Protein AF-A0A8H5LWS1-F1 (afdb_monomer_lite)

Organism: NCBI:txid182062

Radius of gyration: 38.91 Å; chains: 1; bounding box: 99×93×108 Å

Secondary structure (DSSP, 8-state):
---PPPPPB-S-S-HHHHHHHHHHHHTTS-HHHHHHHHHTTB-HHHHHHHHH---S-HHHHHHHHIIIIIS---HHHHHHHHHHHHHHHHHS-------S----PPPPPPPGGGSHHHHHHHHHTTT-HHHHHHHHHHHHHTS-HHHHHHHHHHHHHHHHHHHHHHHHHTT-HHHHHHHHHHHHHHHHHHHHHHHHHHHHHHHHHHHTT----TTS-----------------------------------TTSTTS-------PPP-PPPP--GGG--------TTHHHHHHHHHTT-------PPPPP-------------------SS---TT--------------PPPP----TTT-HHHHHHHHHHHHTTSS--

pLDDT: mean 70.83, std 19.52, range [34.56, 98.31]

Sequence (380 aa):
MEITDPQPFDGSGDASAWLRNFDGRSKKKSPSWKTKRIEKLLVGDAEKWWYGVTSDHWDVLHQKFVVYWIDGLRGEAYKAKCKEIDSAASKAPVAVNWVTADPPPPPKPEPSSSHPIFSVLVNSAILDHHGIYDKAYAQLLGADSANKEKIFRVIWDAAFESGKKCGLLTGRGEVFMENVERGKQLGLEMGRVEFEREQKLKEMNRRSISVDTLDLDSNPATPAYVSTSSQTDPEVSSPPVATSVPVSKLNWADDSDTIPPTVLIPPTSSPRDISALRSNNLAIHPFNSLQRRARRSRFTPRSRQFIPTPIHLHPITTSQSHSVITRRHPHGLGAHRPVQTFTPSSSPFPHPKPVSLDWVGDPRLVELGRILRDLGWVHP

Foldseek 3Di:
DDPDDQAADQLDDDLPVSVVVLCVVCVVPDQQVSLVSNCVRYDHVRNVVNVVDDDNGNVLVSVLSCVCRVVVDDDPRSVVVSVVSVVVVVVPPPPPPPPPPDPPPDPDPDPLVVPPLLCVLQVCCVPDVPVNVVVLVVVLVPDDPVCNVSSVVSSVVSVLNNVQVVCVVVVNNPVVVVVVVVVVVVVVVVVVVVVVVVVVVVVVVVVVPPDPPPPPDDDDDDDDDDDDDDDDDDDDDDDDDDDDDDPPPPDPPPPPPDDPDDDDDDDPDDDDDPVVVPPPDPDDDPCVVVVVVVVVVPDDPPPPDDDDDDDDDDDDDDDDDDDDDPDDDPDDDDPDDPPPDDDPDDDPDPDDDPDPDPCPPDVVSVVVVVVCVVVVNDDD

Structure (mmCIF, N/CA/C/O backbone):
data_AF-A0A8H5LWS1-F1
#
_entry.id   AF-A0A8H5LWS1-F1
#
loop_
_atom_site.group_PDB
_atom_site.id
_atom_site.type_symbol
_atom_site.label_atom_id
_atom_site.label_alt_id
_atom_site.label_comp_id
_atom_site.label_asym_id
_atom_site.label_entity_id
_atom_site.label_seq_id
_atom_site.pdbx_PDB_ins_code
_atom_site.Cartn_x
_atom_site.Cartn_y
_atom_site.Cartn_z
_atom_site.occupancy
_atom_site.B_iso_or_equiv
_atom_site.auth_seq_id
_atom_site.auth_comp_id
_atom_site.auth_asym_id
_atom_site.auth_atom_id
_atom_site.pdbx_PDB_model_num
ATOM 1 N N . MET A 1 1 ? 15.898 -12.223 16.940 1.00 59.56 1 MET A N 1
ATOM 2 C CA . MET A 1 1 ? 15.889 -12.346 15.471 1.00 59.56 1 MET A CA 1
ATOM 3 C C . MET A 1 1 ? 16.744 -11.220 14.940 1.00 59.56 1 MET A C 1
ATOM 5 O O . MET A 1 1 ? 16.384 -10.067 15.147 1.00 59.56 1 MET A O 1
ATOM 9 N N . GLU A 1 2 ? 17.907 -11.538 14.380 1.00 64.75 2 GLU A N 1
ATOM 10 C CA . GLU A 1 2 ? 18.704 -10.543 13.665 1.00 64.75 2 GLU A CA 1
ATOM 11 C C . GLU A 1 2 ? 17.940 -10.137 12.409 1.00 64.75 2 GLU A C 1
ATOM 13 O O . GLU A 1 2 ? 17.474 -10.983 11.647 1.00 64.75 2 GLU A O 1
ATOM 18 N N . ILE A 1 3 ? 17.747 -8.835 12.231 1.00 77.56 3 ILE A N 1
ATOM 19 C CA . ILE A 1 3 ? 17.157 -8.293 11.013 1.00 77.56 3 ILE A CA 1
ATOM 20 C C . ILE A 1 3 ? 18.304 -8.233 10.010 1.00 77.56 3 ILE A C 1
ATOM 22 O O . ILE A 1 3 ? 19.011 -7.233 9.936 1.00 77.56 3 ILE A O 1
ATOM 26 N N . THR A 1 4 ? 18.540 -9.335 9.299 1.00 85.94 4 THR A N 1
ATOM 27 C CA . THR A 1 4 ? 19.478 -9.357 8.171 1.00 85.94 4 THR A CA 1
ATOM 28 C C . THR A 1 4 ? 19.005 -8.331 7.159 1.00 85.94 4 THR A C 1
ATOM 30 O O . THR A 1 4 ? 17.809 -8.282 6.897 1.00 85.94 4 THR A O 1
ATOM 33 N N . ASP A 1 5 ? 19.883 -7.515 6.590 1.00 88.62 5 ASP A N 1
ATOM 34 C CA . ASP A 1 5 ? 19.497 -6.554 5.557 1.00 88.62 5 ASP A CA 1
ATOM 35 C C . ASP A 1 5 ? 18.979 -7.250 4.283 1.00 88.62 5 ASP A C 1
ATOM 37 O O . ASP A 1 5 ? 19.295 -8.421 4.056 1.00 88.62 5 ASP A O 1
ATOM 41 N N . PRO A 1 6 ? 18.102 -6.604 3.484 1.00 91.25 6 PRO A N 1
ATOM 42 C CA . PRO A 1 6 ? 17.687 -7.182 2.212 1.00 91.25 6 PRO A CA 1
ATOM 43 C C . PRO A 1 6 ? 18.910 -7.325 1.303 1.00 91.25 6 PRO A C 1
ATOM 45 O O . PRO A 1 6 ? 19.783 -6.458 1.302 1.00 91.25 6 PRO A O 1
ATOM 48 N N . GLN A 1 7 ? 18.968 -8.418 0.545 1.00 95.75 7 GLN A N 1
ATOM 49 C CA . GLN A 1 7 ? 20.033 -8.637 -0.430 1.00 95.75 7 GLN A CA 1
ATOM 50 C C . GLN A 1 7 ? 20.018 -7.511 -1.483 1.00 95.75 7 GLN A C 1
ATOM 52 O O . GLN A 1 7 ? 18.924 -7.071 -1.851 1.00 95.75 7 GLN A O 1
ATOM 57 N N . PRO A 1 8 ? 21.182 -7.038 -1.969 1.00 97.94 8 PRO A N 1
ATOM 58 C CA . PRO A 1 8 ? 21.232 -6.102 -3.087 1.00 97.94 8 PRO A CA 1
ATOM 59 C C . PRO A 1 8 ? 20.505 -6.644 -4.327 1.00 97.94 8 PRO A C 1
ATOM 61 O O . PRO A 1 8 ? 20.504 -7.853 -4.559 1.00 97.94 8 PRO A O 1
ATOM 64 N N . PHE A 1 9 ? 19.891 -5.757 -5.107 1.00 98.19 9 PHE A N 1
ATOM 65 C CA . PHE A 1 9 ? 19.195 -6.074 -6.352 1.00 98.19 9 PHE A CA 1
ATOM 66 C C . PHE A 1 9 ? 19.977 -5.514 -7.533 1.00 98.19 9 PHE A C 1
ATOM 68 O O . PHE A 1 9 ? 20.146 -4.302 -7.654 1.00 98.19 9 PHE A O 1
ATOM 75 N N . ASP A 1 10 ? 20.455 -6.404 -8.394 1.00 97.62 10 ASP A N 1
ATOM 76 C CA . ASP A 1 10 ? 21.257 -6.075 -9.574 1.00 97.62 10 ASP A CA 1
ATOM 77 C C . ASP A 1 10 ? 20.426 -5.915 -10.859 1.00 97.62 10 ASP A C 1
ATOM 79 O O . ASP A 1 10 ? 20.961 -5.562 -11.910 1.00 97.62 10 ASP A O 1
ATOM 83 N N . GLY A 1 11 ? 19.113 -6.147 -10.766 1.00 97.00 11 GLY A N 1
ATOM 84 C CA . GLY A 1 11 ? 18.199 -6.215 -11.905 1.00 97.00 11 GLY A CA 1
ATOM 85 C C . GLY A 1 11 ? 17.876 -7.643 -12.354 1.00 97.00 11 GLY A C 1
ATOM 86 O O . GLY A 1 11 ? 17.055 -7.822 -13.253 1.00 97.00 11 GLY A O 1
ATOM 87 N N . SER A 1 12 ? 18.487 -8.659 -11.740 1.00 96.25 12 SER A N 1
ATOM 88 C CA . SER A 1 12 ? 18.214 -10.072 -12.002 1.00 96.25 12 SER A CA 1
ATOM 89 C C . SER A 1 12 ? 17.336 -10.707 -10.913 1.00 96.25 12 SER A C 1
ATOM 91 O O . SER A 1 12 ? 17.243 -10.227 -9.781 1.00 96.25 12 SER A O 1
ATOM 93 N N . GLY A 1 13 ? 16.661 -11.804 -11.263 1.00 95.69 13 GLY A N 1
ATOM 94 C CA . GLY A 1 13 ? 15.790 -12.546 -10.348 1.00 95.69 13 GLY A CA 1
ATOM 95 C C . GLY A 1 13 ? 14.361 -12.002 -10.248 1.00 95.69 13 GLY A C 1
ATOM 96 O O . GLY A 1 13 ? 13.872 -11.293 -11.124 1.00 95.69 13 GLY A O 1
ATOM 97 N N . ASP A 1 14 ? 13.658 -12.388 -9.180 1.00 97.31 14 ASP A N 1
ATOM 98 C CA . ASP A 1 14 ? 12.256 -12.017 -8.959 1.00 97.31 14 ASP A CA 1
ATOM 99 C C . ASP A 1 14 ? 12.149 -10.632 -8.295 1.00 97.31 14 ASP A C 1
ATOM 101 O O . ASP A 1 14 ? 12.163 -10.490 -7.065 1.00 97.31 14 ASP A O 1
ATOM 105 N N . ALA A 1 15 ? 12.014 -9.598 -9.130 1.00 97.81 15 ALA A N 1
ATOM 106 C CA . ALA A 1 15 ? 11.838 -8.214 -8.695 1.00 97.81 15 ALA A CA 1
ATOM 107 C C . ALA A 1 15 ? 10.606 -8.019 -7.788 1.00 97.81 15 ALA A C 1
ATOM 109 O O . ALA A 1 15 ? 10.633 -7.188 -6.877 1.00 97.81 15 ALA A O 1
ATOM 110 N N . SER A 1 16 ? 9.537 -8.801 -7.985 1.00 97.94 16 SER A N 1
ATOM 111 C CA . SER A 1 16 ? 8.316 -8.720 -7.174 1.00 97.94 16 SER A CA 1
ATOM 112 C C . SER A 1 16 ? 8.540 -9.274 -5.768 1.00 97.94 16 SER A C 1
ATOM 114 O O . SER A 1 16 ? 8.147 -8.659 -4.772 1.00 97.94 16 SER A O 1
ATOM 116 N N . ALA A 1 17 ? 9.202 -10.427 -5.648 1.00 97.25 17 ALA A N 1
ATOM 117 C CA . ALA A 1 17 ? 9.602 -10.971 -4.350 1.00 97.25 17 ALA A CA 1
ATOM 118 C C . ALA A 1 17 ? 10.552 -10.023 -3.607 1.00 97.25 17 ALA A C 1
ATOM 120 O O . ALA A 1 17 ? 10.368 -9.786 -2.408 1.00 97.25 17 ALA A O 1
ATOM 121 N N . TRP A 1 18 ? 11.519 -9.438 -4.316 1.00 97.88 18 TRP A N 1
ATOM 122 C CA . TRP A 1 18 ? 12.461 -8.491 -3.731 1.00 97.88 18 TRP A CA 1
ATOM 123 C C . TRP A 1 18 ? 11.763 -7.233 -3.194 1.00 97.88 18 TRP A C 1
ATOM 125 O O . TRP A 1 18 ? 11.937 -6.887 -2.019 1.00 97.88 18 TRP A O 1
ATOM 135 N N . LEU A 1 19 ? 10.903 -6.602 -4.002 1.00 97.50 19 LEU A N 1
ATOM 136 C CA . LEU A 1 19 ? 10.173 -5.392 -3.613 1.00 97.50 19 LEU A CA 1
ATOM 137 C C . LEU A 1 19 ? 9.239 -5.647 -2.422 1.00 97.50 19 LEU A C 1
ATOM 139 O O . LEU A 1 19 ? 9.234 -4.873 -1.466 1.00 97.50 19 LEU A O 1
ATOM 143 N N . ARG A 1 20 ? 8.521 -6.781 -2.405 1.00 96.62 20 ARG A N 1
ATOM 144 C CA . ARG A 1 20 ? 7.670 -7.175 -1.265 1.00 96.62 20 ARG A CA 1
ATOM 145 C C . ARG A 1 20 ? 8.464 -7.341 0.029 1.00 96.62 20 ARG A C 1
ATOM 147 O O . ARG A 1 20 ? 8.002 -6.921 1.091 1.00 96.62 20 ARG A O 1
ATOM 154 N N . ASN A 1 21 ? 9.659 -7.930 -0.038 1.00 96.38 21 ASN A N 1
ATOM 155 C CA . ASN A 1 21 ? 10.535 -8.069 1.126 1.00 96.38 21 ASN A CA 1
ATOM 156 C C . ASN A 1 21 ? 11.022 -6.695 1.626 1.00 96.38 21 ASN A C 1
ATOM 158 O O . ASN A 1 21 ? 11.006 -6.425 2.832 1.00 96.38 21 ASN A O 1
ATOM 162 N N . PHE A 1 22 ? 11.395 -5.797 0.709 1.00 96.62 22 PHE A N 1
ATOM 163 C CA . PHE A 1 22 ? 11.764 -4.422 1.042 1.00 96.62 22 PHE A CA 1
ATOM 164 C C . PHE A 1 22 ? 10.607 -3.656 1.710 1.00 96.62 22 PHE A C 1
ATOM 166 O O . PHE A 1 22 ? 10.793 -3.048 2.772 1.00 96.62 22 PHE A O 1
ATOM 173 N N . ASP A 1 23 ? 9.400 -3.721 1.148 1.00 96.44 23 ASP A N 1
ATOM 174 C CA . ASP A 1 23 ? 8.209 -3.043 1.673 1.00 96.44 23 ASP A CA 1
ATOM 175 C C . ASP A 1 23 ? 7.787 -3.588 3.040 1.00 96.44 23 ASP A C 1
ATOM 177 O O . ASP A 1 23 ? 7.506 -2.816 3.964 1.00 96.44 23 ASP A O 1
ATOM 181 N N . GLY A 1 24 ? 7.824 -4.911 3.218 1.00 95.56 24 GLY A N 1
ATOM 182 C CA . GLY A 1 24 ? 7.527 -5.550 4.499 1.00 95.56 24 GLY A CA 1
ATOM 183 C C . GLY A 1 24 ? 8.433 -5.047 5.626 1.00 95.56 24 GLY A C 1
ATOM 184 O O . GLY A 1 24 ? 7.967 -4.763 6.732 1.00 95.56 24 GLY A O 1
ATOM 185 N N . ARG A 1 25 ? 9.724 -4.852 5.336 1.00 93.62 25 ARG A N 1
ATOM 186 C CA . ARG A 1 25 ? 10.721 -4.366 6.307 1.00 93.62 25 ARG A CA 1
ATOM 187 C C . ARG A 1 25 ? 10.660 -2.860 6.527 1.00 93.62 25 ARG A C 1
ATOM 189 O O . ARG A 1 25 ? 10.969 -2.376 7.617 1.00 93.62 25 ARG A O 1
ATOM 196 N N . SER A 1 26 ? 10.254 -2.109 5.509 1.00 94.69 26 SER A N 1
ATOM 197 C CA . SER A 1 26 ? 10.217 -0.649 5.540 1.00 94.69 26 SER A CA 1
ATOM 198 C C . SER A 1 26 ? 8.841 -0.067 5.878 1.00 94.69 26 SER A C 1
ATOM 200 O O . SER A 1 26 ? 8.699 1.153 5.924 1.00 94.69 26 SER A O 1
ATOM 202 N N . LYS A 1 27 ? 7.835 -0.897 6.197 1.00 93.94 27 LYS A N 1
ATOM 203 C CA . LYS A 1 27 ? 6.446 -0.472 6.472 1.00 93.94 27 LYS A CA 1
ATOM 204 C C . LYS A 1 27 ? 6.318 0.684 7.475 1.00 93.94 27 LYS A C 1
ATOM 206 O O . LYS A 1 27 ? 5.439 1.522 7.329 1.00 93.94 27 LYS A O 1
ATOM 211 N N . LYS A 1 28 ? 7.198 0.747 8.484 1.00 94.12 28 LYS A N 1
ATOM 212 C CA . LYS A 1 28 ? 7.209 1.791 9.534 1.00 94.12 28 LYS A CA 1
ATOM 213 C C . LYS A 1 28 ? 8.229 2.914 9.293 1.00 94.12 28 LYS A C 1
ATOM 215 O O . LYS A 1 28 ? 8.524 3.678 10.208 1.00 94.12 28 LYS A O 1
ATOM 220 N N . LYS A 1 29 ? 8.855 2.963 8.118 1.00 95.56 29 LYS A N 1
ATOM 221 C CA . LYS A 1 29 ? 9.919 3.918 7.788 1.00 95.56 29 LYS A CA 1
ATOM 222 C C . LYS A 1 29 ? 9.368 5.054 6.935 1.00 95.56 29 LYS A C 1
ATOM 224 O O . LYS A 1 29 ? 8.419 4.860 6.178 1.00 95.56 29 LYS A O 1
ATOM 229 N N . SER A 1 30 ? 9.969 6.234 7.069 1.00 96.31 30 SER A N 1
ATOM 230 C CA . SER A 1 30 ? 9.563 7.410 6.301 1.00 96.31 30 SER A CA 1
ATOM 231 C C . SER A 1 30 ? 9.872 7.235 4.805 1.00 96.31 30 SER A C 1
ATOM 233 O O . SER A 1 30 ? 10.841 6.549 4.467 1.00 96.31 30 SER A O 1
ATOM 235 N N . PRO A 1 31 ? 9.112 7.886 3.906 1.00 95.25 31 PRO A N 1
ATOM 236 C CA . PRO A 1 31 ? 9.380 7.874 2.465 1.00 95.25 31 PRO A CA 1
ATOM 237 C C . PRO A 1 31 ? 10.829 8.237 2.111 1.00 95.25 31 PRO A C 1
ATOM 239 O O . PRO A 1 31 ? 11.491 7.495 1.397 1.00 95.25 31 PRO A O 1
ATOM 242 N N . SER A 1 32 ? 11.374 9.303 2.710 1.00 95.00 32 SER A N 1
ATOM 243 C CA . SER A 1 32 ? 12.770 9.718 2.492 1.00 95.00 32 SER A CA 1
ATOM 244 C C . SER A 1 32 ? 13.787 8.643 2.900 1.00 95.00 32 SER A C 1
ATOM 246 O O . SER A 1 32 ? 14.784 8.431 2.207 1.00 95.00 32 SER A O 1
ATOM 248 N N . TRP A 1 33 ? 13.533 7.918 3.999 1.00 96.12 33 TRP A N 1
ATOM 249 C CA . TRP A 1 33 ? 14.380 6.790 4.386 1.00 96.12 33 TRP A CA 1
ATOM 250 C C . TRP A 1 33 ? 14.315 5.671 3.346 1.00 96.12 33 TRP A C 1
ATOM 252 O O . TRP A 1 33 ? 15.354 5.105 3.014 1.00 96.12 33 TRP A O 1
ATOM 262 N N . LYS A 1 34 ? 13.123 5.369 2.812 1.00 96.44 34 LYS A N 1
ATOM 263 C CA . LYS A 1 34 ? 12.942 4.328 1.791 1.00 96.44 34 LYS A CA 1
ATOM 264 C C . LYS A 1 34 ? 13.704 4.665 0.512 1.00 96.44 34 LYS A C 1
ATOM 266 O O . LYS A 1 34 ? 14.476 3.827 0.062 1.00 96.44 34 LYS A O 1
ATOM 271 N N . THR A 1 35 ? 13.586 5.896 0.013 1.00 95.81 35 THR A N 1
ATOM 272 C CA . THR A 1 35 ? 14.316 6.380 -1.173 1.00 95.81 35 THR A CA 1
ATOM 273 C C . THR A 1 35 ? 15.834 6.264 -0.999 1.00 95.81 35 THR A C 1
ATOM 275 O O . THR A 1 35 ? 16.514 5.684 -1.835 1.00 95.81 35 THR A O 1
ATOM 278 N N . LYS A 1 36 ? 16.384 6.715 0.136 1.00 95.94 36 LYS A N 1
ATOM 279 C CA . LYS A 1 36 ? 17.831 6.585 0.403 1.00 95.94 36 LYS A CA 1
ATOM 280 C C . LYS A 1 36 ? 18.276 5.140 0.600 1.00 95.94 36 LYS A C 1
ATOM 282 O O . LYS A 1 36 ? 19.433 4.799 0.367 1.00 95.94 36 LYS A O 1
ATOM 287 N N . ARG A 1 37 ? 17.398 4.292 1.142 1.00 96.44 37 ARG A N 1
ATOM 288 C CA . ARG A 1 37 ? 17.737 2.897 1.414 1.00 96.44 37 ARG A CA 1
ATOM 289 C C . ARG A 1 37 ? 17.712 2.063 0.145 1.00 96.44 37 ARG A C 1
ATOM 291 O O . ARG A 1 37 ? 18.606 1.238 0.001 1.00 96.44 37 ARG A O 1
ATOM 298 N N . ILE A 1 38 ? 16.728 2.265 -0.729 1.00 96.50 38 ILE A N 1
ATOM 299 C CA . ILE A 1 38 ? 16.650 1.537 -1.994 1.00 96.50 38 ILE A CA 1
ATOM 300 C C . ILE A 1 38 ? 17.862 1.881 -2.869 1.00 96.50 38 ILE A C 1
ATOM 302 O O . ILE A 1 38 ? 18.505 0.955 -3.333 1.00 96.50 38 ILE A O 1
ATOM 306 N N . GLU A 1 39 ? 18.275 3.153 -2.955 1.00 96.75 39 GLU A N 1
ATOM 307 C CA . GLU A 1 39 ? 19.471 3.592 -3.699 1.00 96.75 39 GLU A CA 1
ATOM 308 C C . GLU A 1 39 ? 20.715 2.767 -3.343 1.00 96.75 39 GLU A C 1
ATOM 310 O O . GLU A 1 39 ? 21.418 2.286 -4.218 1.00 96.75 39 GLU A O 1
ATOM 315 N N . LYS A 1 40 ? 20.941 2.518 -2.046 1.00 97.19 40 LYS A N 1
ATOM 316 C CA . LYS A 1 40 ? 22.085 1.726 -1.560 1.00 97.19 40 LYS A CA 1
ATOM 317 C C . LYS A 1 40 ? 21.980 0.224 -1.817 1.00 97.19 40 LYS A C 1
ATOM 319 O O . LYS A 1 40 ? 22.958 -0.489 -1.614 1.00 97.19 40 LYS A O 1
ATOM 324 N N . LEU A 1 41 ? 20.779 -0.270 -2.098 1.00 97.50 41 LEU A N 1
ATOM 325 C CA . LEU A 1 41 ? 20.516 -1.689 -2.323 1.00 97.50 41 LEU A CA 1
ATOM 326 C C . LEU A 1 41 ? 20.431 -2.027 -3.809 1.00 97.50 41 LEU A C 1
ATOM 328 O O . LEU A 1 41 ? 20.488 -3.205 -4.141 1.00 97.50 41 LEU A O 1
ATOM 332 N N . LEU A 1 42 ? 20.285 -1.036 -4.685 1.00 97.75 42 LEU A N 1
ATOM 333 C CA . LEU A 1 42 ? 20.377 -1.239 -6.122 1.00 97.75 42 LEU A CA 1
ATOM 334 C C . LEU A 1 42 ? 21.854 -1.280 -6.514 1.00 97.75 42 LEU A C 1
ATOM 336 O O . LEU A 1 42 ? 22.648 -0.463 -6.060 1.00 97.75 42 LEU A O 1
ATOM 340 N N . VAL A 1 43 ? 22.217 -2.247 -7.345 1.00 98.25 43 VAL A N 1
ATOM 341 C CA . VAL A 1 43 ? 23.562 -2.391 -7.912 1.00 98.25 43 VAL A CA 1
ATOM 342 C C . VAL A 1 43 ? 23.439 -2.682 -9.410 1.00 98.25 43 VAL A C 1
ATOM 344 O O . VAL A 1 43 ? 22.349 -2.972 -9.906 1.00 98.25 43 VAL A O 1
ATOM 347 N N . GLY A 1 44 ? 24.530 -2.585 -10.168 1.00 97.69 44 GLY A N 1
ATOM 348 C CA . GLY A 1 44 ? 24.555 -3.029 -11.567 1.00 97.69 44 GLY A CA 1
ATOM 349 C C . GLY A 1 44 ? 23.573 -2.274 -12.473 1.00 97.69 44 GLY A C 1
ATOM 350 O O . GLY A 1 44 ? 23.583 -1.044 -12.532 1.00 97.69 44 GLY A O 1
ATOM 351 N N . ASP A 1 45 ? 22.731 -2.994 -13.217 1.00 97.56 45 ASP A N 1
ATOM 352 C CA . ASP A 1 45 ? 21.785 -2.365 -14.150 1.00 97.56 45 ASP A CA 1
ATOM 353 C C . ASP A 1 45 ? 20.603 -1.699 -13.432 1.00 97.56 45 ASP A C 1
ATOM 355 O O . ASP A 1 45 ? 20.059 -0.708 -13.929 1.00 97.56 45 ASP A O 1
ATOM 359 N N . ALA A 1 46 ? 20.246 -2.176 -12.236 1.00 97.81 46 ALA A N 1
ATOM 360 C CA . ALA A 1 46 ? 19.246 -1.529 -11.391 1.00 97.81 46 ALA A CA 1
ATOM 361 C C . ALA A 1 46 ? 19.714 -0.168 -10.862 1.00 97.81 46 ALA A C 1
ATOM 363 O O . ALA A 1 46 ? 18.930 0.780 -10.811 1.00 97.81 46 ALA A O 1
ATOM 364 N N . GLU A 1 47 ? 20.999 -0.042 -10.544 1.00 97.81 47 GLU A N 1
ATOM 365 C CA . GLU A 1 47 ? 21.619 1.228 -10.160 1.00 97.81 47 GLU A CA 1
ATOM 366 C C . GLU A 1 47 ? 21.675 2.213 -11.339 1.00 97.81 47 GLU A C 1
ATOM 368 O O . GLU A 1 47 ? 21.316 3.382 -11.200 1.00 97.81 47 GLU A O 1
ATOM 373 N N . LYS A 1 48 ? 22.026 1.751 -12.546 1.00 97.56 48 LYS A N 1
ATOM 374 C CA . LYS A 1 48 ? 21.968 2.604 -13.749 1.00 97.56 48 LYS A CA 1
ATOM 375 C C . LYS A 1 48 ? 20.549 3.102 -14.026 1.00 97.56 48 LYS A C 1
ATOM 377 O O . LYS A 1 48 ? 20.363 4.269 -14.367 1.00 97.56 48 LYS A O 1
ATOM 382 N N . TRP A 1 49 ? 19.551 2.227 -13.878 1.00 97.31 49 TRP A N 1
ATOM 383 C CA . TRP A 1 49 ? 18.142 2.601 -14.003 1.00 97.31 49 TRP A CA 1
ATOM 384 C C . TRP A 1 49 ? 17.753 3.667 -12.975 1.00 97.31 49 TRP A C 1
ATOM 386 O O . TRP A 1 49 ? 17.106 4.645 -13.344 1.00 97.31 49 TRP A O 1
ATOM 396 N N . TRP A 1 50 ? 18.194 3.518 -11.722 1.00 96.88 50 TRP A N 1
ATOM 397 C CA . TRP A 1 50 ? 17.934 4.477 -10.650 1.00 96.88 50 TRP A CA 1
ATOM 398 C C . TRP A 1 50 ? 18.386 5.891 -11.015 1.00 96.88 50 TRP A C 1
ATOM 400 O O . TRP A 1 50 ? 17.591 6.824 -10.943 1.00 96.88 50 TRP A O 1
ATOM 410 N N . TYR A 1 51 ? 19.622 6.045 -11.499 1.00 96.19 51 TYR A N 1
ATOM 411 C CA . TYR A 1 51 ? 20.151 7.349 -11.915 1.00 96.19 51 TYR A CA 1
ATOM 412 C C . TYR A 1 51 ? 19.454 7.938 -13.150 1.00 96.19 51 TYR A C 1
ATOM 414 O O . TYR A 1 51 ? 19.499 9.148 -13.365 1.00 96.19 51 TYR A O 1
ATOM 422 N N . GLY A 1 52 ? 18.791 7.105 -13.957 1.00 95.62 52 GLY A N 1
ATOM 423 C CA . GLY A 1 52 ? 17.976 7.551 -15.086 1.00 95.62 52 GLY A CA 1
ATOM 424 C C . GLY A 1 52 ? 16.571 8.024 -14.700 1.00 95.62 52 GLY A C 1
ATOM 425 O O . GLY A 1 52 ? 15.895 8.644 -15.522 1.00 95.62 52 GLY A O 1
ATOM 426 N N . VAL A 1 53 ? 16.106 7.737 -13.480 1.00 95.25 53 VAL A N 1
ATOM 427 C CA . VAL A 1 53 ? 14.766 8.099 -13.009 1.00 95.25 53 VAL A CA 1
ATOM 428 C C . VAL A 1 53 ? 14.842 9.312 -12.090 1.00 95.25 53 VAL A C 1
ATOM 430 O O . VAL A 1 53 ? 15.372 9.252 -10.988 1.00 95.25 53 VAL A O 1
ATOM 433 N N . THR A 1 54 ? 14.228 10.416 -12.507 1.00 85.94 54 THR A N 1
ATOM 434 C CA . THR A 1 54 ? 14.050 11.596 -11.657 1.00 85.94 54 THR A CA 1
ATOM 435 C C . THR A 1 54 ? 12.748 11.468 -10.855 1.00 85.94 54 THR A C 1
ATOM 437 O O . THR A 1 54 ? 11.654 11.408 -11.424 1.00 85.94 54 THR A O 1
ATOM 440 N N . SER A 1 55 ? 12.849 11.354 -9.526 1.00 87.88 55 SER A N 1
ATOM 441 C CA . SER A 1 55 ? 11.719 11.506 -8.595 1.00 87.88 55 SER A CA 1
ATOM 442 C C . SER A 1 55 ? 12.191 11.595 -7.143 1.00 87.88 55 SER A C 1
ATOM 444 O O . SER A 1 55 ? 12.899 10.712 -6.663 1.00 87.88 55 SER A O 1
ATOM 446 N N . ASP A 1 56 ? 11.686 12.587 -6.412 1.00 85.81 56 ASP A N 1
ATOM 447 C CA . ASP A 1 56 ? 11.965 12.751 -4.978 1.00 85.81 56 ASP A CA 1
ATOM 448 C C . ASP A 1 56 ? 10.949 12.011 -4.088 1.00 85.81 56 ASP A C 1
ATOM 450 O O . ASP A 1 56 ? 11.152 11.841 -2.882 1.00 85.81 56 ASP A O 1
ATOM 454 N N . HIS A 1 57 ? 9.841 11.548 -4.676 1.00 93.69 57 HIS A N 1
ATOM 455 C CA . HIS A 1 57 ? 8.736 10.921 -3.957 1.00 93.69 57 HIS A CA 1
ATOM 456 C C . HIS A 1 57 ? 8.795 9.399 -4.078 1.00 93.69 57 HIS A C 1
ATOM 458 O O . HIS A 1 57 ? 8.794 8.848 -5.182 1.00 93.69 57 HIS A O 1
ATOM 464 N N . TRP A 1 58 ? 8.800 8.724 -2.923 1.00 95.19 58 TRP A N 1
ATOM 465 C CA . TRP A 1 58 ? 8.863 7.262 -2.829 1.00 95.19 58 TRP A CA 1
ATOM 466 C C . TRP A 1 58 ? 7.740 6.571 -3.606 1.00 95.19 58 TRP A C 1
ATOM 468 O O . TRP A 1 58 ? 8.010 5.599 -4.296 1.00 95.19 58 TRP A O 1
ATOM 478 N N . ASP A 1 59 ? 6.503 7.064 -3.534 1.00 95.38 59 ASP A N 1
ATOM 479 C CA . ASP A 1 59 ? 5.362 6.379 -4.155 1.00 95.38 59 ASP A CA 1
ATOM 480 C C . ASP A 1 59 ? 5.441 6.408 -5.690 1.00 95.38 59 ASP A C 1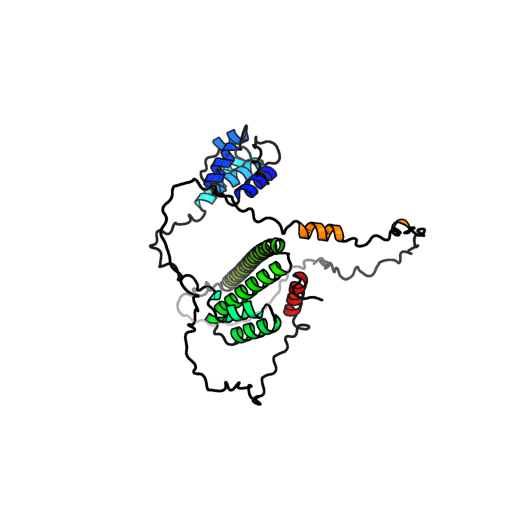
ATOM 482 O O . ASP A 1 59 ? 5.204 5.401 -6.354 1.00 95.38 59 ASP A O 1
ATOM 486 N N . VAL A 1 60 ? 5.869 7.541 -6.256 1.00 96.69 60 VAL A N 1
ATOM 487 C CA . VAL A 1 60 ? 6.118 7.703 -7.700 1.00 96.69 60 VAL A CA 1
ATOM 488 C C . VAL A 1 60 ? 7.244 6.782 -8.154 1.00 96.69 60 VAL A C 1
ATOM 490 O O . VAL A 1 60 ? 7.138 6.078 -9.155 1.00 96.69 60 VAL A O 1
ATOM 493 N N . LEU A 1 61 ? 8.332 6.772 -7.392 1.00 97.06 61 LEU A N 1
ATOM 494 C CA . LEU A 1 61 ? 9.508 5.962 -7.662 1.00 97.06 61 LEU A CA 1
ATOM 495 C C . LEU A 1 61 ? 9.212 4.458 -7.565 1.00 97.06 61 LEU A C 1
ATOM 497 O O . LEU A 1 61 ? 9.664 3.687 -8.408 1.00 97.06 61 LEU A O 1
ATOM 501 N N . HIS A 1 62 ? 8.418 4.052 -6.573 1.00 97.31 62 HIS A N 1
ATOM 502 C CA . HIS A 1 62 ? 7.944 2.683 -6.384 1.00 97.31 62 HIS A CA 1
ATOM 503 C C . HIS A 1 62 ? 7.106 2.227 -7.577 1.00 97.31 62 HIS A C 1
ATOM 505 O O . HIS A 1 62 ? 7.385 1.177 -8.147 1.00 97.31 62 HIS A O 1
ATOM 511 N N . GLN A 1 63 ? 6.166 3.052 -8.048 1.00 97.50 63 GLN A N 1
ATOM 512 C CA . GLN A 1 63 ? 5.401 2.739 -9.258 1.00 97.50 63 GLN A CA 1
ATOM 513 C C . GLN A 1 63 ? 6.294 2.630 -10.498 1.00 97.5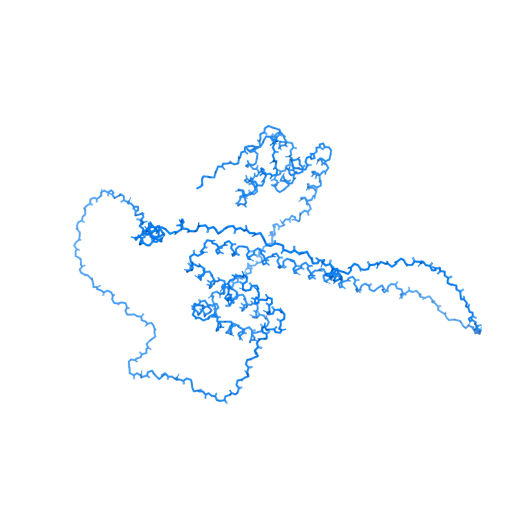0 63 GLN A C 1
ATOM 515 O O . GLN A 1 63 ? 6.156 1.682 -11.268 1.00 97.50 63 GLN A O 1
ATOM 520 N N . LYS A 1 64 ? 7.255 3.546 -10.682 1.00 98.00 64 LYS A N 1
ATOM 521 C CA . LYS A 1 64 ? 8.222 3.457 -11.790 1.00 98.00 64 LYS A CA 1
ATOM 522 C C . LYS A 1 64 ? 9.062 2.175 -11.708 1.00 98.00 64 LYS A C 1
ATOM 524 O O . LYS A 1 64 ? 9.324 1.565 -12.744 1.00 98.00 64 LYS A O 1
ATOM 529 N N . PHE A 1 65 ? 9.434 1.734 -10.502 1.00 98.06 65 PHE A N 1
ATOM 530 C CA . PHE A 1 65 ? 10.121 0.458 -10.284 1.00 98.06 65 PHE A CA 1
ATOM 531 C C . PHE A 1 65 ? 9.256 -0.725 -10.720 1.00 98.06 65 PHE A C 1
ATOM 533 O O . PHE A 1 65 ? 9.744 -1.578 -11.454 1.00 98.06 65 PHE A O 1
ATOM 540 N N . VAL A 1 66 ? 7.985 -0.771 -10.306 1.00 98.19 66 VAL A N 1
ATOM 541 C CA . VAL A 1 66 ? 7.040 -1.836 -10.691 1.00 98.19 66 VAL A CA 1
ATOM 542 C C . VAL A 1 66 ? 6.931 -1.915 -12.213 1.00 98.19 66 VAL A C 1
ATOM 544 O O . VAL A 1 66 ? 7.169 -2.970 -12.792 1.00 98.19 66 VAL A O 1
ATOM 547 N N . VAL A 1 67 ? 6.688 -0.784 -12.874 1.00 98.06 67 VAL A N 1
ATOM 548 C CA . VAL A 1 67 ? 6.519 -0.740 -14.332 1.00 98.06 67 VAL A CA 1
ATOM 549 C C . VAL A 1 67 ? 7.774 -1.208 -15.077 1.00 98.06 67 VAL A C 1
ATOM 551 O O . VAL A 1 67 ? 7.686 -1.906 -16.088 1.00 98.06 67 VAL A O 1
ATOM 554 N N . TYR A 1 68 ? 8.962 -0.826 -14.604 1.00 98.31 68 TYR A N 1
ATOM 555 C CA . TYR A 1 68 ? 10.203 -1.238 -15.250 1.00 98.31 68 TYR A CA 1
ATOM 556 C C . TYR A 1 68 ? 10.555 -2.692 -14.907 1.00 98.31 68 TYR A C 1
ATOM 558 O O . TYR A 1 68 ? 10.685 -3.533 -15.791 1.00 98.31 68 TYR A O 1
ATOM 566 N N . TRP A 1 69 ? 10.719 -3.032 -13.633 1.00 97.94 69 TRP A N 1
ATOM 567 C CA . TRP A 1 69 ? 11.301 -4.314 -13.228 1.00 97.94 69 TRP A CA 1
ATOM 568 C C . TRP A 1 69 ? 10.296 -5.459 -13.117 1.00 97.94 69 TRP A C 1
ATOM 570 O O . TRP A 1 69 ? 10.695 -6.603 -13.312 1.00 97.94 69 TRP A O 1
ATOM 580 N N . ILE A 1 70 ? 9.023 -5.179 -12.829 1.00 97.62 70 ILE A N 1
ATOM 581 C CA . ILE A 1 70 ? 7.987 -6.211 -12.660 1.00 97.62 70 ILE A CA 1
ATOM 582 C C . ILE A 1 70 ? 7.175 -6.368 -13.947 1.00 97.62 70 ILE A C 1
ATOM 584 O O . ILE A 1 70 ? 7.062 -7.481 -14.454 1.00 97.62 70 ILE A O 1
ATOM 588 N N . ASP A 1 71 ? 6.685 -5.268 -14.521 1.00 97.62 71 ASP A N 1
ATOM 589 C CA . ASP A 1 71 ? 5.886 -5.319 -15.756 1.00 97.62 71 ASP A CA 1
ATOM 590 C C . ASP A 1 71 ? 6.763 -5.451 -17.013 1.00 97.62 71 ASP A C 1
ATOM 592 O O . ASP A 1 71 ? 6.268 -5.705 -18.111 1.00 97.62 71 ASP A O 1
ATOM 596 N N . GLY A 1 72 ? 8.081 -5.271 -16.873 1.00 97.31 72 GLY A N 1
ATOM 597 C CA . GLY A 1 72 ? 9.037 -5.472 -17.958 1.00 97.31 72 GLY A CA 1
ATOM 598 C C . GLY A 1 72 ? 8.988 -4.405 -19.056 1.00 97.31 72 GLY A C 1
ATOM 599 O O . GLY A 1 72 ? 9.552 -4.623 -20.129 1.00 97.31 72 GLY A O 1
ATOM 600 N N . LEU A 1 73 ? 8.362 -3.241 -18.830 1.00 97.75 73 LEU A N 1
ATOM 601 C CA . LEU A 1 73 ? 8.303 -2.196 -19.856 1.00 97.75 73 LEU A CA 1
ATOM 602 C C . LEU A 1 73 ? 9.684 -1.574 -20.099 1.00 97.75 73 LEU A C 1
ATOM 604 O O . LEU A 1 73 ? 10.443 -1.287 -19.171 1.00 97.75 73 LEU A O 1
ATOM 608 N N . ARG A 1 74 ? 10.017 -1.334 -21.371 1.00 97.19 74 ARG A N 1
ATOM 609 C CA . ARG A 1 74 ? 11.276 -0.710 -21.813 1.00 97.19 74 ARG A CA 1
ATOM 610 C C . ARG A 1 74 ? 11.008 0.356 -22.879 1.00 97.19 74 ARG A C 1
ATOM 612 O O . ARG A 1 74 ? 9.916 0.430 -23.441 1.00 9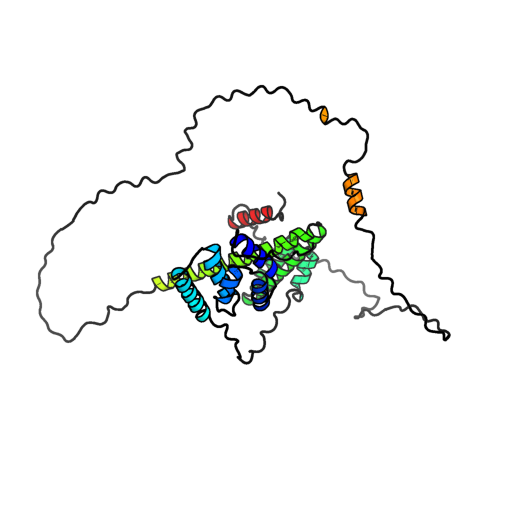7.19 74 ARG A O 1
ATOM 619 N N . GLY A 1 75 ? 12.014 1.188 -23.156 1.00 96.31 75 GLY A N 1
ATOM 620 C CA . GLY A 1 75 ? 11.984 2.159 -24.255 1.00 96.31 75 GLY A CA 1
ATOM 621 C C . GLY A 1 75 ? 10.838 3.172 -24.157 1.00 96.31 75 GLY A C 1
ATOM 622 O O . GLY A 1 75 ? 10.565 3.719 -23.089 1.00 96.31 75 GLY A O 1
ATOM 623 N N . GLU A 1 76 ? 10.169 3.430 -25.281 1.00 97.06 76 GLU A N 1
ATOM 624 C CA . GLU A 1 76 ? 9.103 4.438 -25.376 1.00 97.06 76 GLU A CA 1
ATOM 625 C C . GLU A 1 76 ? 7.846 4.072 -24.577 1.00 97.06 76 GLU A C 1
ATOM 627 O O . GLU A 1 76 ? 7.222 4.956 -23.991 1.00 97.06 76 GLU A O 1
ATOM 632 N N . ALA A 1 77 ? 7.513 2.781 -24.461 1.00 97.38 77 ALA A N 1
ATOM 633 C CA . ALA A 1 77 ? 6.380 2.331 -23.651 1.00 97.38 77 ALA A CA 1
ATOM 634 C C . ALA A 1 77 ? 6.585 2.661 -22.162 1.00 97.38 77 ALA A C 1
ATOM 636 O O . ALA A 1 77 ? 5.686 3.189 -21.505 1.00 97.38 77 ALA A O 1
ATOM 637 N N . TYR A 1 78 ? 7.799 2.432 -21.648 1.00 97.31 78 TYR A N 1
ATOM 638 C CA . TYR A 1 78 ? 8.170 2.828 -20.288 1.00 97.31 78 TYR A CA 1
ATOM 639 C C . TYR A 1 78 ? 8.101 4.349 -20.103 1.00 97.31 78 TYR A C 1
ATOM 641 O O . TYR A 1 78 ? 7.472 4.825 -19.159 1.00 97.31 78 TYR A O 1
ATOM 649 N N . LYS A 1 79 ? 8.672 5.129 -21.033 1.00 96.81 79 LYS A N 1
ATOM 650 C CA . LYS A 1 79 ? 8.636 6.601 -20.970 1.00 96.81 79 LYS A CA 1
ATOM 651 C C . LYS A 1 79 ? 7.208 7.151 -20.965 1.00 96.81 79 LYS A C 1
ATOM 653 O O . LYS A 1 79 ? 6.919 8.069 -20.198 1.00 96.81 79 LYS A O 1
ATOM 658 N N . ALA A 1 80 ? 6.320 6.605 -21.797 1.00 97.38 80 ALA A N 1
ATOM 659 C CA . ALA A 1 80 ? 4.912 6.993 -21.831 1.00 97.38 80 ALA A CA 1
ATOM 660 C C . ALA A 1 80 ? 4.231 6.728 -20.480 1.00 97.38 80 ALA A C 1
ATOM 662 O O . ALA A 1 80 ? 3.570 7.618 -19.943 1.00 97.38 80 ALA A O 1
ATOM 663 N N . LYS A 1 81 ? 4.473 5.554 -19.880 1.00 97.50 81 LYS A N 1
ATOM 664 C CA . LYS A 1 81 ? 3.922 5.209 -18.565 1.00 97.50 81 LYS A CA 1
ATOM 665 C C . LYS A 1 81 ? 4.498 6.071 -17.439 1.00 97.50 81 LYS A C 1
ATOM 667 O O . LYS A 1 81 ? 3.752 6.496 -16.564 1.00 97.50 81 LYS A O 1
ATOM 672 N N . CYS A 1 82 ? 5.788 6.413 -17.478 1.00 96.38 82 CYS A N 1
ATOM 673 C CA . CYS A 1 82 ? 6.374 7.357 -16.523 1.00 96.38 82 CYS A CA 1
ATOM 674 C C . CYS A 1 82 ? 5.701 8.731 -16.583 1.00 96.38 82 CYS A C 1
ATOM 676 O O . CYS A 1 82 ? 5.379 9.276 -15.533 1.00 96.38 82 CYS A O 1
ATOM 678 N N . LYS A 1 83 ? 5.428 9.262 -17.784 1.00 96.38 83 LYS A N 1
ATOM 679 C CA . LYS A 1 83 ? 4.708 10.538 -17.940 1.00 96.38 83 LYS A CA 1
ATOM 680 C C . LYS A 1 83 ? 3.300 10.479 -17.351 1.00 96.38 83 LYS A C 1
ATOM 682 O O . LYS A 1 83 ? 2.856 11.457 -16.754 1.00 96.38 83 LYS A O 1
ATOM 687 N N . GLU A 1 84 ? 2.604 9.355 -17.510 1.00 96.94 84 GLU A N 1
ATOM 688 C CA . GLU A 1 84 ? 1.289 9.130 -16.901 1.00 96.94 84 GLU A CA 1
ATOM 689 C C . GLU A 1 84 ? 1.379 9.141 -15.369 1.00 96.94 84 GLU A C 1
ATOM 691 O O . GLU A 1 84 ? 0.617 9.861 -14.728 1.00 96.94 84 GLU A O 1
ATOM 696 N N . ILE A 1 85 ? 2.350 8.422 -14.792 1.00 96.25 85 ILE A N 1
ATOM 697 C CA . ILE A 1 85 ? 2.593 8.384 -13.341 1.00 96.25 85 ILE A CA 1
ATOM 698 C C . ILE A 1 85 ? 2.929 9.785 -12.807 1.00 96.25 85 ILE A C 1
ATOM 700 O O . ILE A 1 85 ? 2.338 10.223 -11.822 1.00 96.25 85 ILE A O 1
ATOM 704 N N . ASP A 1 86 ? 3.823 10.521 -13.470 1.00 95.19 86 ASP A N 1
ATOM 705 C CA . ASP A 1 86 ? 4.213 11.879 -13.066 1.00 95.19 86 ASP A CA 1
ATOM 706 C C . ASP A 1 86 ? 3.028 12.863 -13.171 1.00 95.19 86 ASP A C 1
ATOM 708 O O . ASP A 1 86 ? 2.811 13.719 -12.307 1.00 95.19 86 ASP A O 1
ATOM 712 N N . SER A 1 87 ? 2.191 12.700 -14.200 1.00 94.88 87 SER A N 1
ATOM 713 C CA . SER A 1 87 ? 0.957 13.479 -14.366 1.00 94.88 87 SER A CA 1
ATOM 714 C C . SER A 1 87 ? -0.092 13.132 -13.307 1.00 94.88 87 SER A C 1
ATOM 716 O O . SER A 1 87 ? -0.822 14.008 -12.851 1.00 94.88 87 SER A O 1
ATOM 718 N N . ALA A 1 88 ? -0.186 11.868 -12.895 1.00 94.25 88 ALA A N 1
ATOM 719 C CA . ALA A 1 88 ? -1.077 11.444 -11.820 1.00 94.25 88 ALA A CA 1
ATOM 720 C C . ALA A 1 88 ? -0.594 11.964 -10.458 1.00 94.25 88 ALA A C 1
ATOM 722 O O . ALA A 1 88 ? -1.407 12.415 -9.656 1.00 94.25 88 ALA A O 1
ATOM 723 N N . ALA A 1 89 ? 0.719 11.977 -10.223 1.00 92.31 89 ALA A N 1
ATOM 724 C CA . ALA A 1 89 ? 1.318 12.486 -8.994 1.00 92.31 89 ALA A CA 1
ATOM 725 C C . ALA A 1 89 ? 1.125 14.000 -8.821 1.00 92.31 89 ALA A C 1
ATOM 727 O O . ALA A 1 89 ? 0.866 14.456 -7.713 1.00 92.31 89 ALA A O 1
ATOM 728 N N . SER A 1 90 ? 1.193 14.773 -9.909 1.00 89.75 90 SER A N 1
ATOM 729 C CA . SER A 1 90 ? 0.906 16.218 -9.877 1.00 89.75 90 SER A CA 1
ATOM 730 C C . SER A 1 90 ? -0.585 16.544 -9.727 1.00 89.75 90 SER A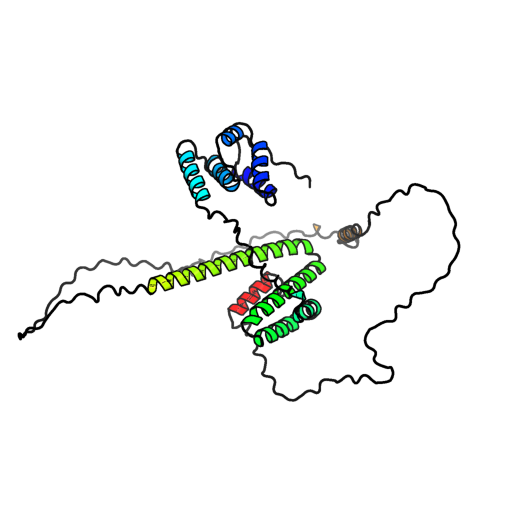 C 1
ATOM 732 O O . SER A 1 90 ? -0.929 17.619 -9.240 1.00 89.75 90 SER A O 1
ATOM 734 N N . LYS A 1 91 ? -1.472 15.622 -10.128 1.00 88.44 91 LYS A N 1
ATOM 735 C CA . LYS A 1 91 ? -2.931 15.737 -9.964 1.00 88.44 91 LYS A CA 1
ATOM 736 C C . LYS A 1 91 ? -3.449 15.191 -8.644 1.00 88.44 91 LYS A C 1
ATOM 738 O O . LYS A 1 91 ? -4.573 15.529 -8.272 1.00 88.44 91 LYS A O 1
ATOM 743 N N . ALA A 1 92 ? -2.684 14.334 -7.964 1.00 79.38 92 ALA A N 1
ATOM 744 C CA . ALA A 1 92 ? -3.011 13.933 -6.608 1.00 79.38 92 ALA A CA 1
ATOM 745 C C . ALA A 1 92 ? -3.231 15.228 -5.824 1.00 79.38 92 ALA A C 1
ATOM 747 O O . ALA A 1 92 ? -2.382 16.117 -5.940 1.00 79.38 92 ALA A O 1
ATOM 748 N N . PRO A 1 93 ? -4.376 15.389 -5.130 1.00 64.19 93 PRO A N 1
ATOM 749 C CA . PRO A 1 93 ? -4.662 16.616 -4.415 1.00 64.19 93 PRO A CA 1
ATOM 750 C C . PRO A 1 93 ? -3.454 16.855 -3.535 1.00 64.19 93 PRO A C 1
ATOM 752 O O . PRO A 1 93 ? -3.191 16.059 -2.630 1.00 64.19 93 PRO A O 1
ATOM 755 N N . VAL A 1 94 ? -2.675 17.889 -3.883 1.00 50.03 94 VAL A N 1
ATOM 756 C CA . VAL A 1 94 ? -1.600 18.387 -3.039 1.00 50.03 94 VAL A CA 1
ATOM 757 C C . VAL A 1 94 ? -2.275 18.454 -1.696 1.00 50.03 94 VAL A C 1
ATOM 759 O O . VAL A 1 94 ? -3.305 19.124 -1.584 1.00 50.03 94 VAL A O 1
ATOM 762 N N . ALA A 1 95 ? -1.817 17.641 -0.744 1.00 46.50 95 ALA A N 1
ATOM 763 C CA . ALA A 1 95 ? -2.299 17.745 0.610 1.00 46.50 95 ALA A CA 1
ATOM 764 C C . ALA A 1 95 ? -1.927 19.170 0.981 1.00 46.50 95 ALA A C 1
ATOM 766 O O . ALA A 1 95 ? -0.763 19.462 1.252 1.00 46.50 95 ALA A O 1
ATOM 767 N N . VAL A 1 96 ? -2.883 20.081 0.795 1.00 37.16 96 VAL A N 1
ATOM 768 C CA . VAL A 1 96 ? -2.748 21.476 1.130 1.00 37.16 96 VAL A CA 1
ATOM 769 C C . VAL A 1 96 ? -2.454 21.363 2.604 1.00 37.16 96 VAL A C 1
ATOM 771 O O . VAL A 1 96 ? -3.313 20.953 3.384 1.00 37.16 96 VAL A O 1
ATOM 774 N N . ASN A 1 97 ? -1.194 21.590 2.968 1.00 40.00 97 ASN A N 1
ATOM 775 C CA . ASN A 1 97 ? -0.863 21.953 4.322 1.00 40.00 97 ASN A CA 1
ATOM 776 C C . ASN A 1 97 ? -1.701 23.200 4.529 1.00 40.00 97 ASN A C 1
ATOM 778 O O . ASN A 1 97 ? -1.343 24.274 4.046 1.00 40.00 97 ASN A O 1
ATOM 782 N N . TRP A 1 98 ? -2.889 23.016 5.099 1.00 34.56 98 TRP A N 1
ATOM 783 C CA . TRP A 1 98 ? -3.759 24.092 5.489 1.00 34.56 98 TRP A CA 1
ATOM 784 C C . TRP A 1 98 ? -2.946 24.879 6.509 1.00 34.56 98 TRP A C 1
ATOM 786 O O . TRP A 1 98 ? -2.985 24.606 7.699 1.00 34.56 98 TRP A O 1
ATOM 796 N N . VAL A 1 99 ? -2.208 25.885 6.044 1.00 38.88 99 VAL A N 1
ATOM 797 C CA . VAL A 1 99 ? -1.871 27.061 6.842 1.00 38.88 99 VAL A CA 1
ATOM 798 C C . VAL A 1 99 ? -3.153 27.891 6.903 1.00 38.88 99 VAL A C 1
ATOM 800 O O . VAL A 1 99 ? -3.252 29.009 6.419 1.00 38.88 99 VAL A O 1
ATOM 803 N N . THR A 1 100 ? -4.207 27.262 7.405 1.00 40.00 100 THR A N 1
ATOM 804 C CA . THR A 1 100 ? -5.332 27.945 8.018 1.00 40.00 100 THR A CA 1
ATOM 805 C C . THR A 1 100 ? -4.906 28.033 9.461 1.00 40.00 100 THR A C 1
ATOM 807 O O . THR A 1 100 ? -4.454 27.028 10.002 1.00 40.00 100 THR A O 1
ATOM 810 N N . ALA A 1 101 ? -4.958 29.219 10.064 1.00 46.19 101 ALA A N 1
ATOM 811 C CA . ALA A 1 101 ? -4.873 29.316 11.513 1.00 46.19 101 ALA A CA 1
ATOM 812 C C . ALA A 1 101 ? -5.799 28.235 12.079 1.00 46.19 101 ALA A C 1
ATOM 814 O O . ALA A 1 101 ? -6.995 28.277 11.784 1.00 46.19 101 ALA A O 1
ATOM 815 N N . ASP A 1 102 ? -5.218 27.223 12.734 1.00 36.44 102 ASP A N 1
ATOM 816 C CA . ASP A 1 102 ? -5.951 26.029 13.132 1.00 36.44 102 ASP A CA 1
ATOM 817 C C . ASP A 1 102 ? -7.223 26.496 13.846 1.00 36.44 102 ASP A C 1
ATOM 819 O O . ASP A 1 102 ? -7.114 27.197 14.863 1.00 36.44 102 ASP A O 1
ATOM 823 N N . PRO A 1 103 ? -8.435 26.179 13.341 1.00 56.88 103 PRO A N 1
ATOM 824 C CA . PRO A 1 103 ? -9.600 26.276 14.198 1.00 56.88 103 PRO A CA 1
ATOM 825 C C . PRO A 1 103 ? -9.244 25.483 15.459 1.00 56.88 103 PRO A C 1
ATOM 827 O O . PRO A 1 103 ? -8.647 24.407 15.332 1.00 56.88 103 PRO A O 1
ATOM 830 N N . PRO A 1 104 ? -9.512 26.033 16.660 1.00 64.62 104 PRO A N 1
ATOM 831 C CA . PRO A 1 104 ? -9.058 25.444 17.910 1.00 64.62 104 PRO A CA 1
ATOM 832 C C . PRO A 1 104 ? -9.347 23.946 17.861 1.00 64.62 104 PRO A C 1
ATOM 834 O O . PRO A 1 104 ? -10.476 23.582 17.508 1.00 64.62 104 PRO A O 1
ATOM 837 N N . PRO A 1 105 ? -8.328 23.095 18.103 1.00 62.03 105 PRO A N 1
ATOM 838 C CA . PRO A 1 105 ? -8.431 21.669 17.857 1.00 62.03 105 PRO A CA 1
ATOM 839 C C . PRO A 1 105 ? -9.732 21.181 18.484 1.00 62.03 105 PRO A C 1
ATOM 841 O O . PRO A 1 105 ? -9.979 21.513 19.652 1.00 62.03 105 PRO A O 1
ATOM 844 N N . PRO A 1 106 ? -10.591 20.473 17.721 1.00 67.56 106 PRO A N 1
ATOM 845 C CA . PRO A 1 106 ? -11.880 20.040 18.227 1.00 67.56 106 PRO A CA 1
ATOM 846 C C . PRO A 1 106 ? -11.639 19.366 19.576 1.00 67.56 106 PRO A C 1
ATOM 848 O O . PRO A 1 106 ? -10.694 18.571 19.683 1.00 67.56 106 PRO A O 1
ATOM 851 N N . PRO A 1 107 ? -12.402 19.744 20.620 1.00 76.81 107 PRO A N 1
ATOM 852 C CA . PRO A 1 107 ? -12.135 19.306 21.977 1.00 76.81 107 PRO A CA 1
ATOM 853 C C . PRO A 1 107 ? -11.965 17.796 21.955 1.00 76.81 107 PRO A C 1
ATOM 855 O O . PRO A 1 107 ? -12.823 17.074 21.441 1.00 76.81 107 PRO A O 1
ATOM 858 N N . LYS A 1 108 ? -10.795 17.345 22.423 1.00 65.62 108 LYS A N 1
ATOM 859 C CA . LYS A 1 108 ? -10.419 15.934 22.408 1.00 65.62 108 LYS A CA 1
ATOM 860 C C . LYS A 1 108 ? -11.602 15.148 22.978 1.00 65.62 108 LYS A C 1
ATOM 862 O O . LYS A 1 108 ? -11.997 15.455 24.104 1.00 65.62 108 LYS A O 1
ATOM 867 N N . PRO A 1 109 ? -12.194 14.207 22.216 1.00 73.44 109 PRO A N 1
ATOM 868 C CA . PRO A 1 109 ? -13.392 13.520 22.659 1.00 73.44 109 PRO A CA 1
ATOM 869 C C . PRO A 1 109 ? -13.116 12.901 24.021 1.00 73.44 109 PRO A C 1
ATOM 871 O O . PRO A 1 109 ? -12.063 12.286 24.229 1.00 73.44 109 PRO A O 1
ATOM 874 N N . GLU A 1 110 ? -14.037 13.148 24.947 1.00 78.56 110 GLU A N 1
ATOM 875 C CA . GLU A 1 110 ? -13.915 12.688 26.318 1.00 78.56 110 GLU A CA 1
ATOM 876 C C . GLU A 1 110 ? -13.699 11.167 26.303 1.00 78.56 110 GLU A C 1
ATOM 878 O O . GLU A 1 110 ? -14.408 10.456 25.580 1.00 78.56 110 GLU A O 1
ATOM 883 N N . PRO A 1 111 ? -12.670 10.648 26.994 1.00 83.44 111 PRO A N 1
ATOM 884 C CA . PRO A 1 111 ? -12.376 9.226 26.948 1.00 83.44 111 PRO A CA 1
ATOM 885 C C . PRO A 1 111 ? -13.567 8.442 27.500 1.00 83.44 111 PRO A C 1
ATOM 887 O O . PRO A 1 111 ? -14.027 8.728 28.599 1.00 83.44 111 PRO A O 1
ATOM 890 N N . SER A 1 112 ? -14.021 7.408 26.785 1.00 79.75 112 SER A N 1
ATOM 891 C CA . SER A 1 112 ? -15.174 6.577 27.172 1.00 79.75 112 SER A CA 1
ATOM 892 C C . SER A 1 112 ? -15.096 6.036 28.604 1.00 79.75 112 SER A C 1
ATOM 894 O O . SER A 1 112 ? -16.122 5.768 29.222 1.00 79.75 112 SER A O 1
ATOM 896 N N . SER A 1 113 ? -13.885 5.932 29.161 1.00 80.25 113 SER A N 1
ATOM 897 C CA . SER A 1 113 ? -13.633 5.550 30.549 1.00 80.25 113 SER A CA 1
ATOM 898 C C . SER A 1 113 ? -14.197 6.509 31.602 1.00 80.25 113 SER A C 1
ATOM 900 O O . SER A 1 113 ? -14.370 6.083 32.741 1.00 80.25 113 SER A O 1
ATOM 902 N N . SER A 1 114 ? -14.466 7.777 31.267 1.00 83.38 114 SER A N 1
ATOM 903 C CA . SER A 1 114 ? -15.125 8.716 32.189 1.00 83.38 114 SER A CA 1
ATOM 904 C C . SER A 1 114 ? -16.626 8.454 32.307 1.00 83.38 114 SER A C 1
ATOM 906 O O . SER A 1 114 ? -17.245 8.861 33.291 1.00 83.38 114 SER A O 1
ATOM 908 N N . HIS A 1 115 ? -17.220 7.728 31.353 1.00 81.81 115 HIS A N 1
ATOM 909 C CA . HIS A 1 115 ? -18.641 7.434 31.387 1.00 81.81 115 HIS A CA 1
ATOM 910 C C . HIS A 1 115 ? -18.952 6.442 32.523 1.00 81.81 115 HIS A C 1
ATOM 912 O O . HIS A 1 115 ? -18.332 5.376 32.594 1.00 81.81 115 HIS A O 1
ATOM 918 N N . PRO A 1 116 ? -19.949 6.708 33.390 1.00 80.75 116 PRO A N 1
ATOM 919 C CA . PRO A 1 116 ? -20.255 5.845 34.536 1.00 80.75 116 PRO A CA 1
ATOM 920 C C . PRO A 1 116 ? -20.611 4.411 34.117 1.00 80.75 116 PRO A C 1
ATOM 922 O O . PRO A 1 116 ? -20.273 3.453 34.812 1.00 80.75 116 PRO A O 1
ATOM 925 N N . ILE A 1 117 ? -21.228 4.250 32.939 1.00 79.00 117 ILE A N 1
ATOM 926 C CA . ILE A 1 117 ? -21.505 2.937 32.339 1.00 79.00 117 ILE A CA 1
ATOM 927 C C . ILE A 1 117 ? -20.216 2.144 32.106 1.00 79.00 117 ILE A C 1
ATOM 929 O O . ILE A 1 117 ? -20.205 0.945 32.355 1.00 79.00 117 ILE A O 1
ATOM 933 N N . PHE A 1 118 ? -19.133 2.777 31.648 1.00 78.25 118 PHE A N 1
ATOM 934 C CA . PHE A 1 118 ? -17.911 2.071 31.261 1.00 78.25 118 PHE A CA 1
ATOM 935 C C . PHE A 1 118 ? -17.337 1.266 32.425 1.00 78.25 118 PHE A C 1
ATOM 937 O O . PHE A 1 118 ? -17.050 0.081 32.284 1.00 78.25 118 PHE A O 1
ATOM 944 N N . SER A 1 119 ? -17.235 1.887 33.601 1.00 76.81 119 SER A N 1
ATOM 945 C CA . SER A 1 119 ? -16.738 1.217 34.806 1.00 76.81 119 SER A CA 1
ATOM 946 C C . SER A 1 119 ? -17.652 0.077 35.249 1.00 76.81 119 SER A C 1
ATOM 948 O O . SER A 1 119 ? -17.163 -0.961 35.689 1.00 76.81 119 SER A O 1
ATOM 950 N N . VAL A 1 120 ? -18.971 0.247 35.109 1.00 76.88 120 VAL A N 1
ATOM 951 C CA . VAL A 1 120 ? -19.942 -0.815 35.394 1.00 76.88 120 VAL A CA 1
ATOM 952 C C . VAL A 1 120 ? -19.735 -1.975 34.427 1.00 76.88 120 VAL A C 1
ATOM 954 O O . VAL A 1 120 ? -19.532 -3.093 34.870 1.00 76.88 120 VAL A O 1
ATOM 957 N N . LEU A 1 121 ? -19.702 -1.723 33.120 1.00 74.31 121 LEU A N 1
ATOM 958 C CA . LEU A 1 121 ? -19.525 -2.772 32.118 1.00 74.31 121 LEU A CA 1
ATOM 959 C C . LEU A 1 121 ? -18.189 -3.501 32.305 1.00 74.31 121 LEU A C 1
ATOM 961 O O . LEU A 1 121 ? -18.164 -4.717 32.408 1.00 74.31 121 LEU A O 1
ATOM 965 N N . VAL A 1 122 ? -17.077 -2.779 32.434 1.00 72.94 122 VAL A N 1
ATOM 966 C CA . VAL A 1 122 ? -15.743 -3.393 32.507 1.00 72.94 122 VAL A CA 1
ATOM 967 C C . VAL A 1 122 ? -15.514 -4.176 33.804 1.00 72.94 122 VAL A C 1
ATOM 969 O O . VAL A 1 122 ? -14.807 -5.185 33.787 1.00 72.94 122 VAL A O 1
ATOM 972 N N . ASN A 1 123 ? -16.080 -3.735 34.932 1.00 72.75 123 ASN A N 1
ATOM 973 C CA . ASN A 1 123 ? -15.905 -4.426 36.213 1.00 72.75 123 ASN A CA 1
ATOM 974 C C . ASN A 1 123 ? -16.937 -5.544 36.416 1.00 72.75 123 ASN A C 1
ATOM 976 O O . ASN A 1 123 ? -16.603 -6.576 36.993 1.00 72.75 123 ASN A O 1
ATOM 980 N N . SER A 1 124 ? -18.169 -5.374 35.924 1.00 63.62 124 SER A N 1
ATOM 981 C CA . SER A 1 124 ? -19.226 -6.389 36.006 1.00 63.62 124 SER A CA 1
ATOM 982 C C . SER A 1 124 ? -19.077 -7.494 34.953 1.00 63.62 124 SER A C 1
ATOM 984 O O . SER A 1 124 ? -19.553 -8.602 35.187 1.00 63.62 124 SER A O 1
ATOM 986 N N . ALA A 1 125 ? -18.372 -7.247 33.837 1.00 57.00 125 ALA A N 1
ATOM 987 C CA . ALA A 1 125 ? -18.253 -8.203 32.720 1.00 57.00 125 ALA A CA 1
ATOM 988 C C . ALA A 1 125 ? -17.484 -9.453 33.083 1.00 57.00 125 ALA A C 1
ATOM 990 O O . ALA A 1 125 ? -17.591 -10.464 32.401 1.00 57.00 125 ALA A O 1
ATOM 991 N N . ILE A 1 126 ? -16.714 -9.378 34.159 1.00 54.94 126 ILE A N 1
ATOM 992 C CA . ILE A 1 126 ? -15.953 -10.500 34.682 1.00 54.94 126 ILE A CA 1
ATOM 993 C C . ILE A 1 126 ? -16.889 -11.521 35.358 1.00 54.94 126 ILE A C 1
ATOM 995 O O . ILE A 1 126 ? -16.501 -12.673 35.512 1.00 54.94 126 ILE A O 1
ATOM 999 N N . LEU A 1 127 ? -18.109 -11.125 35.749 1.00 57.75 127 LEU A N 1
ATOM 1000 C CA . LEU A 1 127 ? -19.002 -11.933 36.587 1.00 57.75 127 LEU A CA 1
ATOM 1001 C C . LEU A 1 127 ? -20.336 -12.301 35.922 1.00 57.75 127 LEU A C 1
ATOM 1003 O O . LEU A 1 127 ? -20.833 -13.392 36.177 1.00 57.75 127 LEU A O 1
ATOM 1007 N N . ASP A 1 128 ? -20.909 -11.435 35.082 1.00 71.62 128 ASP A N 1
ATOM 1008 C CA . ASP A 1 128 ? -22.169 -11.717 34.381 1.00 71.62 128 ASP A CA 1
ATOM 1009 C C . ASP A 1 128 ? -22.204 -11.020 33.014 1.00 71.62 128 ASP A C 1
ATOM 1011 O O . ASP A 1 128 ? -22.403 -9.807 32.901 1.00 71.62 128 ASP A O 1
ATOM 1015 N N . HIS A 1 129 ? -21.977 -11.803 31.960 1.00 63.72 129 HIS A N 1
ATOM 1016 C CA . HIS A 1 129 ? -21.952 -11.307 30.588 1.00 63.72 129 HIS A CA 1
ATOM 1017 C C . HIS A 1 129 ? -23.350 -10.908 30.095 1.00 63.72 129 HIS A C 1
ATOM 1019 O O . HIS A 1 129 ? -23.464 -9.966 29.315 1.00 63.72 129 HIS A O 1
ATOM 1025 N N . HIS A 1 130 ? -24.411 -11.578 30.559 1.00 61.25 130 HIS A N 1
ATOM 1026 C CA . HIS A 1 130 ? -25.778 -11.346 30.087 1.00 61.25 130 HIS A CA 1
ATOM 1027 C C . HIS A 1 130 ? -26.379 -10.074 30.692 1.00 61.25 130 HIS A C 1
ATOM 1029 O O . HIS A 1 130 ? -26.868 -9.223 29.947 1.00 61.25 130 HIS A O 1
ATOM 1035 N N . GLY A 1 131 ? -26.223 -9.861 32.004 1.00 67.75 131 GLY A N 1
ATOM 1036 C CA . GLY A 1 131 ? -26.721 -8.654 32.678 1.00 67.75 131 GLY A CA 1
ATOM 1037 C C . GLY A 1 131 ? -26.103 -7.346 32.161 1.00 67.75 131 GLY A C 1
ATOM 1038 O O . GLY A 1 131 ? -26.667 -6.259 32.322 1.00 67.75 131 GLY A O 1
ATOM 1039 N N . ILE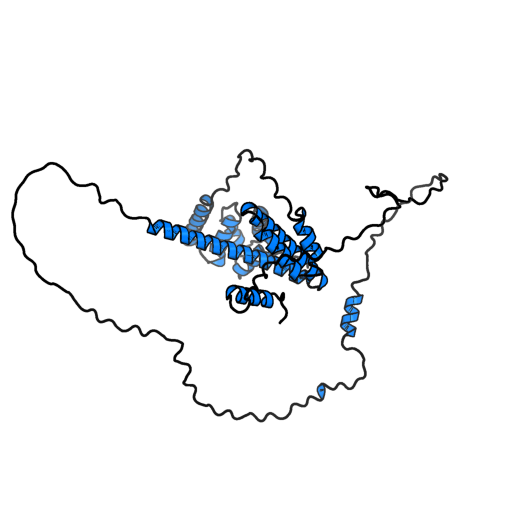 A 1 132 ? -24.956 -7.433 31.489 1.00 66.44 132 ILE A N 1
ATOM 1040 C CA . ILE A 1 132 ? -24.307 -6.303 30.829 1.00 66.44 132 ILE A CA 1
ATOM 1041 C C . ILE A 1 132 ? -25.024 -5.856 29.572 1.00 66.44 132 ILE A C 1
ATOM 1043 O O . ILE A 1 132 ? -25.224 -4.650 29.399 1.00 66.44 132 ILE A O 1
ATOM 1047 N N . TYR A 1 133 ? -25.398 -6.798 28.707 1.00 67.75 133 TYR A N 1
ATOM 1048 C CA . TYR A 1 133 ? -26.107 -6.471 27.478 1.00 67.75 133 TYR A CA 1
ATOM 1049 C C . TYR A 1 133 ? -27.453 -5.844 27.807 1.00 67.75 133 TYR A C 1
ATOM 1051 O O . TYR A 1 133 ? -27.774 -4.799 27.251 1.00 67.75 133 TYR A O 1
ATOM 1059 N N . ASP A 1 134 ? -28.169 -6.389 28.788 1.00 74.50 134 ASP A N 1
ATOM 1060 C CA . ASP A 1 134 ? -29.462 -5.857 29.216 1.00 74.50 134 ASP A CA 1
ATOM 1061 C C . ASP A 1 134 ? -29.342 -4.426 29.752 1.00 74.50 134 ASP A C 1
ATOM 1063 O O . ASP A 1 134 ? -30.117 -3.541 29.385 1.00 74.50 134 ASP A O 1
ATOM 1067 N N . LYS A 1 135 ? -28.319 -4.152 30.571 1.00 76.56 135 LYS A N 1
ATOM 1068 C CA . LYS A 1 135 ? -28.092 -2.815 31.136 1.00 76.56 135 LYS A CA 1
ATOM 1069 C C . LYS A 1 135 ? -27.637 -1.806 30.082 1.00 76.56 135 LYS A C 1
ATOM 1071 O O . LYS A 1 135 ? -28.080 -0.658 30.104 1.00 76.56 135 LYS A O 1
ATOM 1076 N N . ALA A 1 136 ? -26.768 -2.219 29.163 1.00 75.81 136 ALA A N 1
ATOM 1077 C CA . ALA A 1 136 ? -26.326 -1.410 28.033 1.00 75.81 136 ALA A CA 1
ATOM 1078 C C . ALA A 1 136 ? -27.492 -1.089 27.084 1.00 75.81 136 ALA A C 1
ATOM 1080 O O . ALA A 1 136 ? -27.676 0.062 26.688 1.00 75.81 136 ALA A O 1
ATOM 1081 N N . TYR A 1 137 ? -28.314 -2.091 26.778 1.00 78.00 137 TYR A N 1
ATOM 1082 C CA . TYR A 1 137 ? -29.476 -1.977 25.906 1.00 78.00 137 TYR A CA 1
ATOM 1083 C C . TYR A 1 137 ? -30.563 -1.083 26.509 1.00 78.00 137 TYR A C 1
ATOM 1085 O O . TYR A 1 137 ? -31.076 -0.201 25.823 1.00 78.00 137 TYR A O 1
ATOM 1093 N N . ALA A 1 138 ? -30.848 -1.222 27.807 1.00 84.06 138 ALA A N 1
ATOM 1094 C CA . ALA A 1 138 ? -31.782 -0.346 28.512 1.00 84.06 138 ALA A CA 1
ATOM 1095 C C . ALA A 1 138 ? -31.351 1.131 28.451 1.00 84.06 138 ALA A C 1
ATOM 1097 O O . ALA A 1 138 ? -32.185 2.010 28.234 1.00 84.06 138 ALA A O 1
ATOM 1098 N N . GLN A 1 139 ? -30.049 1.418 28.579 1.00 82.00 139 GLN A N 1
ATOM 1099 C CA . GLN A 1 139 ? -29.542 2.790 28.445 1.00 82.00 139 GLN A CA 1
ATOM 1100 C C . GLN A 1 139 ? -29.556 3.295 27.001 1.00 82.00 139 GLN A C 1
ATOM 1102 O O . GLN A 1 139 ? -29.823 4.472 26.777 1.00 82.00 139 GLN A O 1
ATOM 1107 N N . LEU A 1 140 ? -29.328 2.420 26.020 1.00 82.62 140 LEU A N 1
ATOM 1108 C CA . LEU A 1 140 ? -29.431 2.771 24.603 1.00 82.62 140 LEU A CA 1
ATOM 1109 C C . LEU A 1 140 ? -30.878 3.109 24.198 1.00 82.62 140 LEU A C 1
ATOM 1111 O O . LEU A 1 140 ? -31.104 4.039 23.424 1.00 82.62 140 LEU A O 1
ATOM 1115 N N . LEU A 1 141 ? -31.854 2.364 24.726 1.00 86.62 141 LEU A N 1
ATOM 1116 C CA . LEU A 1 141 ? -33.282 2.591 24.491 1.00 86.62 141 LEU A CA 1
ATOM 1117 C C . LEU A 1 141 ? -33.769 3.913 25.091 1.00 86.62 141 LEU A C 1
ATOM 1119 O O . LEU A 1 141 ? -34.583 4.589 24.468 1.00 86.62 141 LEU A O 1
ATOM 1123 N N . GLY A 1 142 ? -33.265 4.279 26.272 1.00 84.69 142 GLY A N 1
ATOM 1124 C CA . GLY A 1 142 ? -33.652 5.505 26.974 1.00 84.69 142 GLY A CA 1
ATOM 1125 C C . GLY A 1 142 ? -32.935 6.778 26.517 1.00 84.69 142 GLY A C 1
ATOM 1126 O O . GLY A 1 142 ? -33.263 7.853 27.008 1.00 84.69 142 GLY A O 1
ATOM 1127 N N . ALA A 1 143 ? -31.948 6.683 25.623 1.00 86.75 143 ALA A N 1
ATOM 1128 C CA . ALA A 1 143 ? -31.133 7.822 25.218 1.00 86.75 143 ALA A CA 1
ATOM 1129 C C . ALA A 1 143 ? -31.634 8.511 23.944 1.00 86.75 143 ALA A C 1
ATOM 1131 O O . ALA A 1 143 ? -32.055 7.860 22.987 1.00 86.75 143 ALA A O 1
ATOM 1132 N N . ASP A 1 144 ? -31.486 9.833 23.892 1.00 88.19 144 ASP A N 1
ATOM 1133 C CA . ASP A 1 144 ? -31.741 10.637 22.693 1.00 88.19 144 ASP A CA 1
ATOM 1134 C C . ASP A 1 144 ? -30.782 10.266 21.551 1.00 88.19 144 ASP A C 1
ATOM 1136 O O . ASP A 1 144 ? -29.668 9.794 21.794 1.00 88.19 144 ASP A O 1
ATOM 1140 N N . SER A 1 145 ? -31.165 10.519 20.294 1.00 79.75 145 SER A N 1
ATOM 1141 C CA . SER A 1 145 ? -30.364 10.157 19.106 1.00 79.75 145 SER A CA 1
ATOM 1142 C C . SER A 1 145 ? -28.911 10.648 19.170 1.00 79.75 145 SER A C 1
ATOM 1144 O O . SER A 1 145 ? -28.002 9.896 18.825 1.00 79.75 145 SER A O 1
ATOM 1146 N N . ALA A 1 146 ? -28.680 11.854 19.698 1.00 80.69 146 ALA A N 1
ATOM 1147 C CA . ALA A 1 146 ? -27.346 12.431 19.888 1.00 80.69 146 ALA A CA 1
ATOM 1148 C C . ALA A 1 146 ? -26.506 11.715 20.967 1.00 80.69 146 ALA A C 1
ATOM 1150 O O . ALA A 1 146 ? -25.276 11.722 20.915 1.00 80.69 146 ALA A O 1
ATOM 1151 N N . ASN A 1 147 ? -27.153 11.085 21.950 1.00 83.44 147 ASN A N 1
ATOM 1152 C CA . ASN A 1 147 ? -26.492 10.353 23.031 1.00 83.44 147 ASN A CA 1
ATOM 1153 C C . ASN A 1 147 ? -26.333 8.860 22.717 1.00 83.44 147 ASN A C 1
ATOM 1155 O O . ASN A 1 147 ? -25.435 8.225 23.269 1.00 83.44 147 ASN A O 1
ATOM 1159 N N . LYS A 1 148 ? -27.136 8.305 21.799 1.00 83.75 148 LYS A N 1
ATOM 1160 C CA . LYS A 1 148 ? -27.021 6.904 21.365 1.00 83.75 148 LYS A CA 1
ATOM 1161 C C . LYS A 1 148 ? -25.642 6.586 20.804 1.00 83.75 148 LYS A C 1
ATOM 1163 O O . LYS A 1 148 ? -25.081 5.562 21.173 1.00 83.75 148 LYS A O 1
ATOM 1168 N N . GLU A 1 149 ? -25.065 7.466 19.985 1.00 81.31 149 GLU A N 1
ATOM 1169 C CA . GLU A 1 149 ? -23.716 7.262 19.437 1.00 81.31 149 GLU A CA 1
ATOM 1170 C C . GLU A 1 149 ? -22.653 7.222 20.547 1.00 81.31 149 GLU A C 1
ATOM 1172 O O . GLU A 1 149 ? -21.818 6.316 20.588 1.00 81.31 149 GLU A O 1
ATOM 1177 N N . LYS A 1 150 ? -22.726 8.157 21.506 1.00 80.00 150 LYS A N 1
ATOM 1178 C CA . LYS A 1 150 ? -21.815 8.196 22.661 1.00 80.00 150 LYS A CA 1
ATOM 1179 C C . LYS A 1 150 ? -21.931 6.928 23.503 1.00 80.00 150 LYS A C 1
ATOM 1181 O O . LYS A 1 150 ? -20.918 6.334 23.862 1.00 80.00 150 LYS A O 1
ATOM 1186 N N . ILE A 1 151 ? -23.157 6.489 23.782 1.00 78.75 151 ILE A N 1
ATOM 1187 C CA . ILE A 1 151 ? -23.425 5.276 24.560 1.00 78.75 151 ILE A CA 1
ATOM 1188 C C . ILE A 1 151 ? -22.940 4.036 23.809 1.00 78.75 151 ILE A C 1
ATOM 1190 O O . ILE A 1 151 ? -22.286 3.188 24.409 1.00 78.75 151 ILE A O 1
ATOM 1194 N N . PHE A 1 152 ? -23.177 3.947 22.499 1.00 79.56 152 PHE A N 1
ATOM 1195 C CA . PHE A 1 152 ? -22.704 2.834 21.679 1.00 79.56 152 PHE A CA 1
ATOM 1196 C C . PHE A 1 152 ? -21.177 2.736 21.694 1.00 79.56 152 PHE A C 1
ATOM 1198 O O . PHE A 1 152 ? -20.623 1.656 21.892 1.00 79.56 152 PHE A O 1
ATOM 1205 N N . ARG A 1 153 ? -20.489 3.874 21.575 1.00 79.75 153 ARG A N 1
ATOM 1206 C CA . ARG A 1 153 ? -19.029 3.947 21.674 1.00 79.75 153 ARG A CA 1
ATOM 1207 C C . ARG A 1 153 ? -18.519 3.495 23.044 1.00 79.75 153 ARG A C 1
ATOM 1209 O O . ARG A 1 153 ? -17.579 2.711 23.114 1.00 79.75 153 ARG A O 1
ATOM 1216 N N . VAL A 1 154 ? -19.174 3.921 24.123 1.00 77.50 154 VAL A N 1
ATOM 1217 C CA . VAL A 1 154 ? -18.850 3.486 25.492 1.00 77.50 154 VAL A CA 1
ATOM 1218 C C . VAL A 1 154 ? -19.035 1.976 25.665 1.00 77.50 154 VAL A C 1
ATOM 1220 O O . VAL A 1 154 ? -18.180 1.325 26.264 1.00 77.50 154 VAL A O 1
ATOM 1223 N N . ILE A 1 155 ? -20.122 1.411 25.131 1.00 77.56 155 ILE A N 1
ATOM 1224 C CA . ILE A 1 155 ? -20.395 -0.033 25.172 1.00 77.56 155 ILE A CA 1
ATOM 1225 C C . ILE A 1 155 ? -19.327 -0.799 24.391 1.00 77.56 155 ILE A C 1
ATOM 1227 O O . ILE A 1 155 ? -18.788 -1.782 24.897 1.00 77.56 155 ILE A O 1
ATOM 1231 N N . TRP A 1 156 ? -18.993 -0.333 23.187 1.00 81.44 156 TRP A N 1
ATOM 1232 C CA . TRP A 1 156 ? -17.973 -0.944 22.343 1.00 81.44 156 TRP A CA 1
ATOM 1233 C C . TRP A 1 156 ? -16.603 -0.959 23.024 1.00 81.44 156 TRP A C 1
ATOM 1235 O O . TRP A 1 156 ? -15.976 -2.014 23.129 1.00 81.44 156 TRP A O 1
ATOM 1245 N N . ASP A 1 157 ? -16.165 0.184 23.557 1.00 78.62 157 ASP A N 1
ATOM 1246 C CA . ASP A 1 157 ? -14.874 0.296 24.239 1.00 78.62 157 ASP A CA 1
ATOM 1247 C C . ASP A 1 157 ? -14.827 -0.592 25.496 1.00 78.62 157 ASP A C 1
ATOM 1249 O O . ASP A 1 157 ? -13.804 -1.222 25.780 1.00 78.62 157 ASP A O 1
ATOM 1253 N N . ALA A 1 158 ? -15.936 -0.692 26.236 1.00 75.75 158 ALA A N 1
ATOM 1254 C CA . ALA A 1 158 ? -16.031 -1.551 27.413 1.00 75.75 158 ALA A CA 1
ATOM 1255 C C . ALA A 1 158 ? -16.003 -3.046 27.058 1.00 75.75 158 ALA A C 1
ATOM 1257 O O . ALA A 1 158 ? -15.318 -3.825 27.729 1.00 75.75 158 ALA A O 1
ATOM 1258 N N . ALA A 1 159 ? -16.714 -3.456 26.004 1.00 74.88 159 ALA A N 1
ATOM 1259 C CA . ALA A 1 159 ? -16.695 -4.826 25.498 1.00 74.88 159 ALA A CA 1
ATOM 1260 C C . ALA A 1 159 ? -15.293 -5.207 25.002 1.00 74.88 159 ALA A C 1
ATOM 1262 O O . ALA A 1 159 ? -14.787 -6.283 25.326 1.00 74.88 159 ALA A O 1
ATOM 1263 N N . PHE A 1 160 ? -14.628 -4.294 24.293 1.00 77.44 160 PHE A N 1
ATOM 1264 C CA . PHE A 1 160 ? -13.265 -4.473 23.809 1.00 77.44 160 PHE A CA 1
ATOM 1265 C C . PHE A 1 160 ? -12.256 -4.664 24.953 1.00 77.44 160 PHE A C 1
ATOM 1267 O O . PHE A 1 160 ? -11.495 -5.635 24.954 1.00 77.44 160 PHE A O 1
ATOM 1274 N N . GLU A 1 161 ? -12.265 -3.785 25.961 1.00 78.56 161 GLU A N 1
ATOM 1275 C CA . GLU A 1 161 ? -11.385 -3.924 27.131 1.00 78.56 161 GLU A CA 1
ATOM 1276 C C . GLU A 1 161 ? -11.697 -5.187 27.949 1.00 78.56 161 GLU A C 1
ATOM 1278 O O . GLU A 1 161 ? -10.782 -5.866 28.420 1.00 78.56 161 GLU A O 1
ATOM 1283 N N . SER A 1 162 ? -12.971 -5.566 28.070 1.00 74.25 162 SER A N 1
ATOM 1284 C CA . SER A 1 162 ? -13.364 -6.808 28.750 1.00 74.25 162 SER A CA 1
ATOM 1285 C C . SER A 1 162 ? -12.859 -8.046 28.004 1.00 74.25 162 SER A C 1
ATOM 1287 O O . SER A 1 162 ? -12.254 -8.929 28.617 1.00 74.25 162 SER A O 1
ATOM 1289 N N . GLY A 1 163 ? -13.011 -8.085 26.676 1.00 73.12 163 GLY A N 1
ATOM 1290 C CA . GLY A 1 163 ? -12.484 -9.156 25.828 1.00 73.12 163 GLY A CA 1
ATOM 1291 C C . GLY A 1 163 ? -10.961 -9.271 25.916 1.00 73.12 163 GLY A C 1
ATOM 1292 O O . GLY A 1 163 ? -10.425 -10.373 26.042 1.00 73.12 163 GLY A O 1
ATOM 1293 N N . LYS A 1 164 ? -10.257 -8.135 25.964 1.00 77.00 164 LYS A N 1
ATOM 1294 C CA . LYS A 1 164 ? -8.802 -8.079 26.161 1.00 77.00 164 LYS A CA 1
ATOM 1295 C C . LYS A 1 164 ? -8.373 -8.679 27.495 1.00 77.00 164 LYS A C 1
ATOM 1297 O O . LYS A 1 164 ? -7.431 -9.471 27.524 1.00 77.00 164 LYS A O 1
ATOM 1302 N N . LYS A 1 165 ? -9.067 -8.355 28.591 1.00 75.44 165 LYS A N 1
ATOM 1303 C CA . LYS A 1 165 ? -8.805 -8.952 29.912 1.00 75.44 165 LYS A CA 1
ATOM 1304 C C . LYS A 1 165 ? -9.063 -10.460 29.916 1.00 75.44 165 LYS A C 1
ATOM 1306 O O . LYS A 1 165 ? -8.230 -11.209 30.425 1.00 75.44 165 LYS A O 1
ATOM 1311 N N . CYS A 1 166 ? -10.160 -10.908 29.304 1.00 68.88 166 CYS A N 1
ATOM 1312 C CA . CYS A 1 166 ? -10.496 -12.330 29.200 1.00 68.88 166 CYS A CA 1
ATOM 1313 C C . CYS A 1 166 ? -9.437 -13.105 28.403 1.00 68.88 166 CYS A C 1
ATOM 1315 O O . CYS A 1 166 ? -8.916 -14.109 28.887 1.00 68.88 166 CYS A O 1
ATOM 1317 N N . GLY A 1 167 ? -9.036 -12.593 27.234 1.00 69.50 167 GLY A N 1
ATOM 1318 C CA . GLY A 1 167 ? -8.006 -13.206 26.391 1.00 69.50 167 GLY A CA 1
ATOM 1319 C C . GLY A 1 167 ? -6.667 -13.384 27.115 1.00 69.50 167 GLY A C 1
ATOM 1320 O O . GLY A 1 167 ? -6.008 -14.421 26.967 1.00 69.50 167 GLY A O 1
ATOM 1321 N N . LEU A 1 168 ? -6.304 -12.409 27.954 1.00 75.75 168 LEU A N 1
ATOM 1322 C CA . LEU A 1 168 ? -5.087 -12.422 28.768 1.00 75.75 168 LEU A CA 1
ATOM 1323 C C . LEU A 1 168 ? -5.134 -13.507 29.857 1.00 75.75 168 LEU A C 1
ATOM 1325 O O . LEU A 1 168 ? -4.143 -14.212 30.049 1.00 75.75 168 LEU A O 1
ATOM 1329 N N . LEU A 1 169 ? -6.287 -13.703 30.509 1.00 74.75 169 LEU A N 1
ATOM 1330 C CA . LEU A 1 169 ? -6.493 -14.758 31.513 1.00 74.75 169 LEU A CA 1
ATOM 1331 C C . LEU A 1 169 ? -6.427 -16.169 30.909 1.00 74.75 169 LEU A C 1
ATOM 1333 O O . LEU A 1 169 ? -5.835 -17.063 31.509 1.00 74.75 169 LEU A O 1
ATOM 1337 N N . THR A 1 170 ? -6.954 -16.369 29.699 1.00 77.06 170 THR A N 1
ATOM 1338 C CA . THR A 1 170 ? -6.881 -17.661 28.982 1.00 77.06 170 THR A CA 1
ATOM 1339 C C . THR A 1 170 ? -5.503 -17.997 28.394 1.00 77.06 170 THR A C 1
ATOM 1341 O O . THR A 1 170 ? -5.348 -19.035 27.753 1.00 77.06 170 THR A O 1
ATOM 1344 N N . GLY A 1 171 ? -4.486 -17.144 28.572 1.00 72.19 171 GLY A N 1
ATOM 1345 C CA . GLY A 1 171 ? -3.128 -17.406 28.080 1.00 72.19 171 GLY A CA 1
ATOM 1346 C C . GLY A 1 171 ? -2.969 -17.330 26.554 1.00 72.19 171 GLY A C 1
ATOM 1347 O O . GLY A 1 171 ? -1.937 -17.741 26.032 1.00 72.19 171 GLY A O 1
ATOM 1348 N N . ARG A 1 172 ? -3.954 -16.778 25.830 1.00 62.44 172 ARG A N 1
ATOM 1349 C CA . ARG A 1 172 ? -3.912 -16.547 24.370 1.00 62.44 172 ARG A CA 1
ATOM 1350 C C . ARG A 1 172 ? -3.568 -15.096 24.005 1.00 62.44 172 ARG A C 1
ATOM 1352 O O . ARG A 1 172 ? -3.998 -14.597 22.970 1.00 62.44 172 ARG A O 1
ATOM 1359 N N . GLY A 1 173 ? -2.800 -14.407 24.850 1.00 59.41 173 GLY A N 1
ATOM 1360 C CA . GLY A 1 173 ? -2.526 -12.971 24.702 1.00 59.41 173 GLY A CA 1
ATOM 1361 C C . GLY A 1 173 ? -1.901 -12.570 23.357 1.00 59.41 173 GLY A C 1
ATOM 1362 O O . GLY A 1 173 ? -2.228 -11.508 22.835 1.00 59.41 173 GLY A O 1
ATOM 1363 N N . GLU A 1 174 ? -1.059 -13.421 22.760 1.00 59.88 174 GLU A N 1
ATOM 1364 C CA . GLU A 1 174 ? -0.423 -13.128 21.462 1.00 59.88 174 GLU A CA 1
ATOM 1365 C C . GLU A 1 174 ? -1.393 -13.284 20.280 1.00 59.88 174 GLU A C 1
ATOM 1367 O O . GLU A 1 174 ? -1.465 -12.401 19.428 1.00 59.88 174 GLU A O 1
ATOM 1372 N N . VAL A 1 175 ? -2.216 -14.341 20.277 1.00 64.81 175 VAL A N 1
ATOM 1373 C CA . VAL A 1 175 ? -3.240 -14.579 19.238 1.00 64.81 175 VAL A CA 1
ATOM 1374 C C . VAL A 1 175 ? -4.340 -13.510 19.292 1.00 64.81 175 VAL A C 1
ATOM 1376 O O . VAL A 1 175 ? -4.927 -13.143 18.276 1.00 64.81 175 VAL A O 1
ATOM 1379 N N . PHE A 1 176 ? -4.604 -12.961 20.480 1.00 66.75 176 PHE A N 1
ATOM 1380 C CA . PHE A 1 176 ? -5.610 -11.922 20.675 1.00 66.75 176 PHE A CA 1
ATOM 1381 C C . PHE A 1 176 ? -5.256 -10.611 19.959 1.00 66.75 176 PHE A C 1
ATOM 1383 O O . PHE A 1 176 ? -6.116 -10.032 19.302 1.00 66.75 176 PHE A O 1
ATOM 1390 N N . MET A 1 177 ? -4.001 -10.156 20.031 1.00 69.19 177 MET A N 1
ATOM 1391 C CA . MET A 1 177 ? -3.585 -8.903 19.381 1.00 69.19 177 MET A CA 1
ATOM 1392 C C . MET A 1 177 ? -3.682 -8.978 17.854 1.00 69.19 177 MET A C 1
ATOM 1394 O O . MET A 1 177 ? -4.103 -8.012 17.219 1.00 69.19 177 MET A O 1
ATOM 1398 N N . GLU A 1 178 ? -3.333 -10.124 17.267 1.00 70.75 178 GLU A N 1
ATOM 1399 C CA . GLU A 1 178 ? -3.472 -10.354 15.826 1.00 70.75 178 GLU A CA 1
ATOM 1400 C C . GLU A 1 178 ? -4.946 -10.352 15.399 1.00 70.75 178 GLU A C 1
ATOM 1402 O O . GLU A 1 178 ? -5.313 -9.683 14.433 1.00 70.75 178 GLU A O 1
ATOM 1407 N N . ASN A 1 179 ? -5.813 -11.023 16.162 1.00 72.12 179 ASN A N 1
ATOM 1408 C CA . ASN A 1 179 ? -7.250 -11.048 15.895 1.00 72.12 179 ASN A CA 1
ATOM 1409 C C . ASN A 1 179 ? -7.910 -9.675 16.075 1.00 72.12 179 ASN A C 1
ATOM 1411 O O . ASN A 1 179 ? -8.813 -9.331 15.316 1.00 72.12 179 ASN A O 1
ATOM 1415 N N . VAL A 1 180 ? -7.449 -8.873 17.037 1.00 72.38 180 VAL A N 1
ATOM 1416 C CA . VAL A 1 180 ? -7.896 -7.487 17.226 1.00 72.38 180 VAL A CA 1
ATOM 1417 C C . VAL A 1 180 ? -7.534 -6.626 16.022 1.00 72.38 180 VAL A C 1
ATOM 1419 O O . VAL A 1 180 ? -8.385 -5.903 15.506 1.00 72.38 180 VAL A O 1
ATOM 1422 N N . GLU A 1 181 ? -6.291 -6.706 15.550 1.00 75.62 181 GLU A N 1
ATOM 1423 C CA . GLU A 1 181 ? -5.853 -5.942 14.382 1.00 75.62 181 GLU A CA 1
ATOM 1424 C C . GLU A 1 181 ? -6.593 -6.402 13.117 1.00 75.62 181 GLU A C 1
ATOM 1426 O O . GLU A 1 181 ? -7.051 -5.568 12.335 1.00 75.62 181 GLU A O 1
ATOM 1431 N N . ARG A 1 182 ? -6.806 -7.715 12.956 1.00 70.62 182 ARG A N 1
ATOM 1432 C CA . ARG A 1 182 ? -7.627 -8.274 11.873 1.00 70.62 182 ARG A CA 1
ATOM 1433 C C . ARG A 1 182 ? -9.074 -7.783 11.953 1.00 70.62 182 ARG A C 1
ATOM 1435 O O . ARG A 1 182 ? -9.622 -7.365 10.940 1.00 70.62 182 ARG A O 1
ATOM 1442 N N . GLY A 1 183 ? -9.682 -7.785 13.138 1.00 71.12 183 GLY A N 1
ATOM 1443 C CA . GLY A 1 183 ? -11.040 -7.281 13.350 1.00 71.12 183 GLY A CA 1
ATOM 1444 C C . GLY A 1 183 ? -11.162 -5.791 13.033 1.00 71.12 183 GLY A C 1
ATOM 1445 O O . GLY A 1 183 ? -12.121 -5.372 12.390 1.00 71.12 183 GLY A O 1
ATOM 1446 N N . LYS A 1 184 ? -10.154 -4.991 13.395 1.00 74.81 184 LYS A N 1
ATOM 1447 C CA . LYS A 1 184 ? -10.086 -3.567 13.048 1.00 74.81 184 LYS A CA 1
ATOM 1448 C C . LYS A 1 184 ? -10.000 -3.350 11.536 1.00 74.81 184 LYS A C 1
ATOM 1450 O O . LYS A 1 184 ? -10.709 -2.498 11.009 1.00 74.81 184 LYS A O 1
ATOM 1455 N N . GLN A 1 185 ? -9.156 -4.114 10.844 1.00 70.75 185 GLN A N 1
ATOM 1456 C CA . GLN A 1 185 ? -9.050 -4.058 9.383 1.00 70.75 185 GLN A CA 1
ATOM 1457 C C . GLN A 1 185 ? -10.367 -4.453 8.717 1.00 70.75 185 GLN A C 1
ATOM 1459 O O . GLN A 1 185 ? -10.833 -3.745 7.832 1.00 70.75 185 GLN A O 1
ATOM 1464 N N . LEU A 1 186 ? -11.009 -5.518 9.198 1.00 71.25 186 LEU A N 1
ATOM 1465 C CA . LEU A 1 186 ? -12.285 -5.989 8.668 1.00 71.25 186 LEU A CA 1
ATOM 1466 C C . LEU A 1 186 ? -13.418 -4.981 8.914 1.00 71.25 186 LEU A C 1
ATOM 1468 O O . LEU A 1 186 ? -14.220 -4.733 8.022 1.00 71.25 186 LEU A O 1
ATOM 1472 N N . GLY A 1 187 ? -13.451 -4.330 10.079 1.00 72.88 187 GLY A N 1
ATOM 1473 C CA . GLY A 1 187 ? -14.396 -3.247 10.359 1.00 72.88 187 GLY A CA 1
ATOM 1474 C C . GLY A 1 187 ? -14.209 -2.035 9.441 1.00 72.88 187 GLY A C 1
ATOM 1475 O O . GLY A 1 187 ? -15.190 -1.485 8.945 1.00 72.88 187 GLY A O 1
ATOM 1476 N N . LEU A 1 188 ? -12.959 -1.646 9.164 1.00 73.81 188 LEU A N 1
ATOM 1477 C CA . LEU A 1 188 ? -12.652 -0.575 8.208 1.00 73.81 188 LEU A CA 1
ATOM 1478 C C . LEU A 1 188 ? -13.053 -0.952 6.775 1.00 73.81 188 LEU A C 1
ATOM 1480 O O . LEU A 1 188 ? -13.624 -0.125 6.068 1.00 73.81 188 LEU A O 1
ATOM 1484 N N . GLU A 1 189 ? -12.787 -2.192 6.364 1.00 83.38 189 GLU A N 1
ATOM 1485 C CA . GLU A 1 189 ? -13.182 -2.736 5.062 1.00 83.38 189 GLU A CA 1
ATOM 1486 C C . GLU A 1 189 ? -14.708 -2.701 4.895 1.00 83.38 189 GLU A C 1
ATOM 1488 O O . GLU A 1 189 ? -15.204 -2.149 3.915 1.00 83.38 189 GLU A O 1
ATOM 1493 N N . MET A 1 190 ? -15.459 -3.207 5.879 1.00 75.50 190 MET A N 1
ATOM 1494 C CA . MET A 1 190 ? -16.926 -3.193 5.854 1.00 75.50 190 MET A CA 1
ATOM 1495 C C . MET A 1 190 ? -17.483 -1.769 5.836 1.00 75.50 190 MET A C 1
ATOM 1497 O O . MET A 1 190 ? -18.371 -1.477 5.040 1.00 75.50 190 MET A O 1
ATOM 1501 N N . GLY A 1 191 ? -16.935 -0.864 6.653 1.00 78.50 191 GLY A N 1
ATOM 1502 C CA . GLY A 1 191 ? -17.345 0.542 6.651 1.00 78.50 191 GLY A CA 1
ATOM 1503 C C . GLY A 1 191 ? -17.108 1.219 5.299 1.00 78.50 191 GLY A C 1
ATOM 1504 O O . GLY A 1 191 ? -17.944 1.991 4.837 1.00 78.50 191 GLY A O 1
ATOM 1505 N N . ARG A 1 192 ? -16.002 0.884 4.623 1.00 86.75 192 ARG A N 1
ATOM 1506 C CA . ARG A 1 192 ? -15.702 1.372 3.272 1.00 86.75 192 ARG A CA 1
ATOM 1507 C C . ARG A 1 192 ? -16.699 0.842 2.240 1.00 86.75 192 ARG A C 1
ATOM 1509 O O . ARG A 1 192 ? -17.194 1.625 1.434 1.00 86.75 192 ARG A O 1
ATOM 1516 N N . VAL A 1 193 ? -16.994 -0.457 2.274 1.00 87.25 193 VAL A N 1
ATOM 1517 C CA . VAL A 1 193 ? -17.955 -1.099 1.360 1.00 87.25 193 VAL A CA 1
ATOM 1518 C C . VAL A 1 193 ? -19.354 -0.510 1.537 1.00 87.25 193 VAL A C 1
ATOM 1520 O O . VAL A 1 193 ? -20.012 -0.191 0.548 1.00 87.25 193 VAL A O 1
ATOM 1523 N N . GLU A 1 194 ? -19.795 -0.313 2.779 1.00 85.81 194 GLU A N 1
ATOM 1524 C CA . GLU A 1 194 ? -21.114 0.254 3.070 1.00 85.81 194 GLU A CA 1
ATOM 1525 C C . GLU A 1 194 ? -21.209 1.718 2.621 1.00 85.81 194 GLU A C 1
ATOM 1527 O O . GLU A 1 194 ? -22.186 2.117 1.989 1.00 85.81 194 GLU A O 1
ATOM 1532 N N . PHE A 1 195 ? -20.155 2.507 2.847 1.00 86.31 195 PHE A N 1
ATOM 1533 C CA . PHE A 1 195 ? -20.086 3.885 2.364 1.00 86.31 195 PHE A CA 1
ATOM 1534 C C . PHE A 1 195 ? -20.151 3.969 0.831 1.00 86.31 195 PHE A C 1
ATOM 1536 O O . PHE A 1 195 ? -20.868 4.806 0.280 1.00 86.31 195 PHE A O 1
ATOM 1543 N N . GLU A 1 196 ? -19.439 3.089 0.122 1.00 91.12 196 GLU A N 1
ATOM 1544 C CA . GLU A 1 196 ? -19.495 3.019 -1.342 1.00 91.12 196 GLU A CA 1
ATOM 1545 C C . GLU A 1 196 ? -20.891 2.606 -1.832 1.00 91.12 196 GLU A C 1
ATOM 1547 O O . GLU A 1 196 ? -21.403 3.161 -2.809 1.00 91.12 196 GLU A O 1
ATOM 1552 N N . ARG A 1 197 ? -21.543 1.671 -1.131 1.00 93.69 197 ARG A N 1
ATOM 1553 C CA . ARG A 1 197 ? -22.926 1.262 -1.402 1.00 93.69 197 ARG A CA 1
ATOM 1554 C C . ARG A 1 197 ? -23.890 2.439 -1.260 1.00 93.69 197 ARG A C 1
ATOM 1556 O O . ARG A 1 197 ? -24.715 2.658 -2.147 1.00 93.69 197 ARG A O 1
ATOM 1563 N N . GLU A 1 198 ? -23.768 3.216 -0.187 1.00 90.88 198 GLU A N 1
ATOM 1564 C CA . GLU A 1 198 ? -24.605 4.392 0.051 1.00 90.88 198 GLU A CA 1
ATOM 1565 C C . GLU A 1 198 ? -24.361 5.484 -1.003 1.00 90.88 198 GLU A C 1
ATOM 1567 O O . GLU A 1 198 ? -25.311 6.098 -1.495 1.00 90.88 198 GLU A O 1
ATOM 1572 N N . GLN A 1 199 ? -23.106 5.699 -1.414 1.00 91.31 199 GLN A N 1
ATOM 1573 C CA . GLN A 1 199 ? -22.787 6.616 -2.510 1.00 91.31 199 GLN A CA 1
ATOM 1574 C C . GLN A 1 199 ? -23.423 6.185 -3.833 1.00 91.31 199 GLN A C 1
ATOM 1576 O O . GLN A 1 199 ? -24.062 7.010 -4.487 1.00 91.31 199 GLN A O 1
ATOM 1581 N N . LYS A 1 200 ? -23.321 4.902 -4.203 1.00 94.38 200 LYS A N 1
ATOM 1582 C CA . LYS A 1 200 ? -23.959 4.365 -5.417 1.00 94.38 200 LYS A CA 1
ATOM 1583 C C . LYS A 1 200 ? -25.474 4.540 -5.385 1.00 94.38 200 LYS A C 1
ATOM 1585 O O . LYS A 1 200 ? -26.067 4.912 -6.395 1.00 94.38 200 LYS A O 1
ATOM 1590 N N . LEU A 1 201 ? -26.100 4.334 -4.226 1.00 92.81 201 LEU A N 1
ATOM 1591 C CA . LEU A 1 201 ? -27.535 4.557 -4.056 1.00 92.81 201 LEU A CA 1
ATOM 1592 C C . LEU A 1 201 ? -27.906 6.035 -4.272 1.00 92.81 201 LEU A C 1
ATOM 1594 O O . LEU A 1 201 ? -28.870 6.334 -4.977 1.00 92.81 201 LEU A O 1
ATOM 1598 N N . LYS A 1 202 ? -27.122 6.967 -3.712 1.00 90.94 202 LYS A N 1
ATOM 1599 C CA . LYS A 1 202 ? -27.320 8.417 -3.894 1.00 90.94 202 LYS A CA 1
ATOM 1600 C C . LYS A 1 202 ? -27.124 8.850 -5.346 1.00 90.94 202 LYS A C 1
ATOM 1602 O O . LYS A 1 202 ? -27.883 9.684 -5.838 1.00 90.94 202 LYS A O 1
ATOM 1607 N N . GLU A 1 203 ? -26.135 8.291 -6.035 1.00 92.38 203 GLU A N 1
ATOM 1608 C CA . GLU A 1 203 ? -25.885 8.576 -7.448 1.00 92.38 203 GLU A CA 1
ATOM 1609 C C . GLU A 1 203 ? -27.011 8.048 -8.342 1.00 92.38 203 GLU A C 1
ATOM 1611 O O . GLU A 1 203 ? -27.508 8.779 -9.200 1.00 92.38 203 GLU A O 1
ATOM 1616 N N . MET A 1 204 ? -27.467 6.816 -8.103 1.00 89.12 204 MET A N 1
ATOM 1617 C CA . MET A 1 204 ? -28.602 6.237 -8.818 1.00 89.12 204 MET A CA 1
ATOM 1618 C C . MET A 1 204 ? -29.859 7.090 -8.624 1.00 89.12 204 MET A C 1
ATOM 1620 O O . MET A 1 204 ? -30.494 7.452 -9.611 1.00 89.12 204 MET A O 1
ATOM 1624 N N . ASN A 1 205 ? -30.151 7.503 -7.385 1.00 90.19 205 ASN A N 1
ATOM 1625 C CA . ASN A 1 205 ? -31.299 8.358 -7.083 1.00 90.19 205 ASN A CA 1
ATOM 1626 C C . ASN A 1 205 ? -31.222 9.724 -7.794 1.00 90.19 205 ASN A C 1
ATOM 1628 O O . ASN A 1 205 ? -32.235 10.229 -8.272 1.00 90.19 205 ASN A O 1
ATOM 1632 N N . ARG A 1 206 ? -30.022 10.311 -7.921 1.00 87.50 206 ARG A N 1
ATOM 1633 C CA . ARG A 1 206 ? -29.814 11.557 -8.681 1.00 87.50 206 ARG A CA 1
ATOM 1634 C C . ARG A 1 206 ? -30.114 11.403 -10.170 1.00 87.50 206 ARG A C 1
ATOM 1636 O O . ARG A 1 206 ? -30.692 12.313 -10.753 1.00 87.50 206 ARG A O 1
ATOM 1643 N N . ARG A 1 207 ? -29.738 10.279 -10.787 1.00 80.06 207 ARG A N 1
ATOM 1644 C CA . ARG A 1 207 ? -29.968 10.049 -12.225 1.00 80.06 207 ARG A CA 1
ATOM 1645 C C . ARG A 1 207 ? -31.446 9.842 -12.556 1.00 80.06 207 ARG A C 1
ATOM 1647 O O . ARG A 1 207 ? -31.889 10.282 -13.607 1.00 80.06 207 ARG A O 1
ATOM 1654 N N . SER A 1 208 ? -32.220 9.245 -11.653 1.00 79.12 208 SER A N 1
ATOM 1655 C CA . SER A 1 208 ? -33.661 9.018 -11.845 1.00 79.12 208 SER A CA 1
ATOM 1656 C C . SER A 1 208 ? -34.545 10.268 -11.699 1.00 79.12 208 SER A C 1
ATOM 1658 O O . SER A 1 208 ? -35.727 10.190 -12.011 1.00 79.12 208 SER A O 1
ATOM 1660 N N . ILE A 1 209 ? -34.007 11.414 -11.257 1.00 67.38 209 ILE A N 1
ATOM 1661 C CA . ILE A 1 209 ? -34.758 12.681 -11.102 1.00 67.38 209 ILE A CA 1
ATOM 1662 C C . ILE A 1 209 ? -34.425 13.685 -12.229 1.00 67.38 209 ILE A C 1
ATOM 1664 O O . ILE A 1 209 ? -34.920 14.808 -12.243 1.00 67.38 209 ILE A O 1
ATOM 1668 N N . SER A 1 210 ? -33.639 13.284 -13.234 1.00 55.44 210 SER A N 1
ATOM 1669 C CA . SER A 1 210 ? -33.494 14.049 -14.478 1.00 55.44 210 SER A CA 1
ATOM 1670 C C . SER A 1 210 ? -34.721 13.829 -15.369 1.00 55.44 210 SER A C 1
ATOM 1672 O O . SER A 1 210 ? -34.644 13.153 -16.390 1.00 55.44 210 SER A O 1
ATOM 1674 N N . VAL A 1 211 ? -35.877 14.342 -14.947 1.00 65.88 211 VAL A N 1
ATOM 1675 C CA . VAL A 1 211 ? -37.032 14.506 -15.831 1.00 65.88 211 VAL A CA 1
ATOM 1676 C C . VAL A 1 211 ? -36.717 15.698 -16.726 1.00 65.88 211 VAL A C 1
ATOM 1678 O O . VAL A 1 211 ? -36.594 16.818 -16.231 1.00 65.88 211 VAL A O 1
ATOM 1681 N N . ASP A 1 212 ? -36.546 15.441 -18.022 1.00 55.25 212 ASP A N 1
ATOM 1682 C CA . ASP A 1 212 ? -36.438 16.470 -19.053 1.00 55.25 212 ASP A CA 1
ATOM 1683 C C . ASP A 1 212 ? -37.697 17.347 -19.025 1.00 55.25 212 ASP A C 1
ATOM 1685 O O . ASP A 1 212 ? -38.736 17.010 -19.583 1.00 55.25 212 ASP A O 1
ATOM 1689 N N . THR A 1 213 ? -37.614 18.488 -18.343 1.00 59.91 213 THR A N 1
ATOM 1690 C CA . THR A 1 213 ? -38.608 19.571 -18.426 1.00 59.91 213 THR A CA 1
ATOM 1691 C C . THR A 1 213 ? -38.309 20.537 -19.575 1.00 59.91 213 THR A C 1
ATOM 1693 O O . THR A 1 213 ? -38.888 21.618 -19.638 1.00 59.91 213 THR A O 1
ATOM 1696 N N . LEU A 1 214 ? -37.404 20.179 -20.487 1.00 60.22 214 LEU A N 1
ATOM 1697 C CA . LEU A 1 214 ? -37.056 20.979 -21.660 1.00 60.22 214 LEU A CA 1
ATOM 1698 C C . LEU A 1 214 ? -37.957 20.625 -22.851 1.00 60.22 214 LEU A C 1
ATOM 1700 O O . LEU A 1 214 ? -37.449 20.207 -23.877 1.00 60.22 214 LEU A O 1
ATOM 1704 N N . ASP A 1 215 ? -39.279 20.760 -22.710 1.00 54.81 215 ASP A N 1
ATOM 1705 C CA . ASP A 1 215 ? -40.198 20.718 -23.869 1.00 54.81 215 ASP A CA 1
ATOM 1706 C C . ASP A 1 215 ? -41.515 21.497 -23.655 1.00 54.81 215 ASP A C 1
ATOM 1708 O O . ASP A 1 215 ? -42.528 21.269 -24.313 1.00 54.81 215 ASP A O 1
ATOM 1712 N N . LEU A 1 216 ? -41.514 22.480 -22.751 1.00 57.44 216 LEU A N 1
ATOM 1713 C CA . LEU A 1 216 ? -42.646 23.389 -22.532 1.00 57.44 216 LEU A CA 1
ATOM 1714 C C . LEU A 1 216 ? -42.184 24.845 -22.606 1.00 57.44 216 LEU A C 1
ATOM 1716 O O . LEU A 1 216 ? -42.318 25.588 -21.648 1.00 57.44 216 LEU A O 1
ATOM 1720 N N . ASP A 1 217 ? -41.614 25.244 -23.743 1.00 53.62 217 ASP A N 1
ATOM 1721 C CA . ASP A 1 217 ? -41.653 26.646 -24.176 1.00 53.62 217 ASP A CA 1
ATOM 1722 C C . ASP A 1 217 ? -41.371 26.756 -25.674 1.00 53.62 217 ASP A C 1
ATOM 1724 O O . ASP A 1 217 ? -40.290 27.115 -26.139 1.00 53.62 217 ASP A O 1
ATOM 1728 N N . SER A 1 218 ? -42.387 26.418 -26.459 1.00 55.53 218 SER A N 1
ATOM 1729 C CA . SER A 1 218 ? -42.568 26.962 -27.800 1.00 55.53 218 SER A CA 1
ATOM 1730 C C . SER A 1 218 ? -44.040 26.861 -28.168 1.00 55.53 218 SER A C 1
ATOM 1732 O O . SER A 1 218 ? -44.491 25.849 -28.694 1.00 55.53 218 SER A O 1
ATOM 1734 N N . ASN A 1 219 ? -44.795 27.936 -27.940 1.00 48.88 219 ASN A N 1
ATOM 1735 C CA . ASN A 1 219 ? -45.780 28.301 -28.948 1.00 48.88 219 ASN A CA 1
ATOM 1736 C C . ASN A 1 219 ? -45.880 29.828 -29.111 1.00 48.88 219 ASN A C 1
ATOM 1738 O O . ASN A 1 219 ? -45.946 30.546 -28.109 1.00 48.88 219 ASN A O 1
ATOM 1742 N N . PRO A 1 220 ? -45.895 30.335 -30.356 1.00 61.75 220 PRO A N 1
ATOM 1743 C CA . PRO A 1 220 ? -46.102 31.738 -30.668 1.00 61.75 220 PRO A CA 1
ATOM 1744 C C . PRO A 1 220 ? -47.594 32.076 -30.887 1.00 61.75 220 PRO A C 1
ATOM 1746 O O . PRO A 1 220 ? -48.355 31.283 -31.426 1.00 61.75 220 PRO A O 1
ATOM 1749 N N . ALA A 1 221 ? -47.947 33.305 -30.494 1.00 60.94 221 ALA A N 1
ATOM 1750 C CA . ALA A 1 221 ? -48.861 34.266 -31.135 1.00 60.94 221 ALA A CA 1
ATOM 1751 C C . ALA A 1 221 ? -50.315 33.887 -31.553 1.00 60.94 221 ALA A C 1
ATOM 1753 O O . ALA A 1 221 ? -50.525 33.129 -32.487 1.00 60.94 221 ALA A O 1
ATOM 1754 N N . THR A 1 222 ? -51.275 34.648 -30.988 1.00 45.84 222 THR A N 1
ATOM 1755 C CA . THR A 1 222 ? -52.413 35.353 -31.658 1.00 45.84 222 THR A CA 1
ATOM 1756 C C . THR A 1 222 ? -53.549 34.526 -32.328 1.00 45.84 222 THR A C 1
ATOM 1758 O O . THR A 1 222 ? -53.292 33.492 -32.932 1.00 45.84 222 THR A O 1
ATOM 1761 N N . PRO A 1 223 ? -54.838 34.957 -32.265 1.00 63.56 223 PRO A N 1
ATOM 1762 C CA . PRO A 1 223 ? -55.983 34.103 -32.597 1.00 63.56 223 PRO A CA 1
ATOM 1763 C C . PRO A 1 223 ? -56.509 34.299 -34.030 1.00 63.56 223 PRO A C 1
ATOM 1765 O O . PRO A 1 223 ? -56.603 35.427 -34.509 1.00 63.56 223 PRO A O 1
ATOM 1768 N N . ALA A 1 224 ? -56.978 33.221 -34.666 1.00 44.81 224 ALA A N 1
ATOM 1769 C CA . ALA A 1 224 ? -57.959 33.289 -35.749 1.00 44.81 224 ALA A CA 1
ATOM 1770 C C . ALA A 1 224 ? -58.741 31.969 -35.885 1.00 44.81 224 ALA A C 1
ATOM 1772 O O . ALA A 1 224 ? -58.170 30.883 -35.921 1.00 44.81 224 ALA A O 1
ATOM 1773 N N . TYR A 1 225 ? -60.066 32.116 -35.950 1.00 51.84 225 TYR A N 1
ATOM 1774 C CA . TYR A 1 225 ? -61.069 31.161 -36.438 1.00 51.84 225 TYR A CA 1
ATOM 1775 C C . TYR A 1 225 ? -60.597 30.371 -37.674 1.00 51.84 225 TYR A C 1
ATOM 1777 O O . TYR A 1 225 ? -59.963 30.980 -38.522 1.00 51.84 225 TYR A O 1
ATOM 1785 N N . VAL A 1 226 ? -60.995 29.096 -37.831 1.00 45.44 226 VAL A N 1
ATOM 1786 C CA . VAL A 1 226 ? -62.024 28.591 -38.784 1.00 45.44 226 VAL A CA 1
ATOM 1787 C C . VAL A 1 226 ? -62.326 27.108 -38.457 1.00 45.44 226 VAL A C 1
ATOM 1789 O O . VAL A 1 226 ? -61.443 26.340 -38.094 1.00 45.44 226 VAL A O 1
ATOM 1792 N N . SER A 1 227 ? -63.606 26.733 -38.554 1.00 49.53 227 SER A N 1
ATOM 1793 C CA . SER A 1 227 ? -64.175 25.378 -38.437 1.00 49.53 227 SER A CA 1
ATOM 1794 C C . SER A 1 227 ? -63.896 24.471 -39.644 1.00 49.53 227 SER A C 1
ATOM 1796 O O . SER A 1 227 ? -63.954 24.981 -40.751 1.00 49.53 227 SER A O 1
ATOM 1798 N N . THR A 1 228 ? -63.754 23.152 -39.427 1.00 38.53 228 THR A N 1
ATOM 1799 C CA . THR A 1 228 ? -64.253 21.988 -40.232 1.00 38.53 228 THR A CA 1
ATOM 1800 C C . THR A 1 228 ? -63.543 20.722 -39.713 1.00 38.53 228 THR A C 1
ATOM 1802 O O . THR A 1 228 ? -62.325 20.732 -39.623 1.00 38.53 228 THR A O 1
ATOM 1805 N N . SER A 1 229 ? -64.209 19.727 -39.112 1.00 54.84 229 SER A N 1
ATOM 1806 C CA . SER A 1 229 ? -65.038 18.632 -39.674 1.00 54.84 229 SER A CA 1
ATOM 1807 C C . SER A 1 229 ? -64.246 17.472 -40.317 1.00 54.84 229 SER A C 1
ATOM 1809 O O . SER A 1 229 ? -63.406 17.713 -41.176 1.00 54.84 229 SER A O 1
ATOM 1811 N N . SER A 1 230 ? -64.665 16.235 -39.986 1.00 39.69 230 SER A N 1
ATOM 1812 C CA . SER A 1 230 ? -64.295 14.897 -40.533 1.00 39.69 230 SER A CA 1
ATOM 1813 C C . SER A 1 230 ? -63.048 14.258 -39.889 1.00 39.69 230 SER A C 1
ATOM 1815 O O . SER A 1 230 ? -61.958 14.797 -39.994 1.00 39.69 230 SER A O 1
ATOM 1817 N N . GLN A 1 231 ? -63.140 13.222 -39.039 1.00 50.69 231 GLN A N 1
ATOM 1818 C CA . GLN A 1 231 ? -63.507 11.809 -39.282 1.00 50.69 231 GLN A CA 1
ATOM 1819 C C . GLN A 1 231 ? -62.631 11.125 -40.343 1.00 50.69 231 GLN A C 1
ATOM 1821 O O . GLN A 1 231 ? -62.884 11.340 -41.522 1.00 50.69 231 GLN A O 1
ATOM 1826 N N . THR A 1 232 ? -61.674 10.277 -39.928 1.00 40.00 232 THR A N 1
ATOM 1827 C CA . THR A 1 232 ? -61.402 8.905 -40.441 1.00 40.00 232 THR A CA 1
ATOM 1828 C C . THR A 1 232 ? -60.141 8.300 -39.787 1.00 40.00 232 THR A C 1
ATOM 1830 O O . THR A 1 232 ? -59.040 8.804 -39.970 1.00 40.00 232 THR A O 1
ATOM 1833 N N . ASP A 1 233 ? -60.319 7.203 -39.037 1.00 45.75 233 ASP A N 1
ATOM 1834 C CA . ASP A 1 233 ? -59.418 6.027 -39.072 1.00 45.75 233 ASP A CA 1
ATOM 1835 C C . ASP A 1 233 ? -59.344 5.516 -40.533 1.00 45.75 233 ASP A C 1
ATOM 1837 O O . ASP A 1 233 ? -60.331 5.742 -41.248 1.00 45.75 233 ASP A O 1
ATOM 1841 N N . PRO A 1 234 ? -58.301 4.792 -41.013 1.00 61.12 234 PRO A N 1
ATOM 1842 C CA . PRO A 1 234 ? -57.688 3.655 -40.310 1.00 61.12 234 PRO A CA 1
ATOM 1843 C C . PRO A 1 234 ? -56.187 3.384 -40.625 1.00 61.12 234 PRO A C 1
ATOM 1845 O O . PRO A 1 234 ? -55.526 4.103 -41.365 1.00 61.12 234 PRO A O 1
ATOM 1848 N N . GLU A 1 235 ? -55.714 2.241 -40.112 1.00 40.59 235 GLU A N 1
ATOM 1849 C CA . GLU A 1 235 ? -54.956 1.233 -40.883 1.00 40.59 235 GLU A CA 1
ATOM 1850 C C . GLU A 1 235 ? -53.438 1.074 -40.626 1.00 40.59 235 GLU A C 1
ATOM 1852 O O . GLU A 1 235 ? -52.591 1.836 -41.075 1.00 40.59 235 GLU A O 1
ATOM 1857 N N . VAL A 1 236 ? -53.143 -0.013 -39.894 1.00 49.25 236 VAL A N 1
ATOM 1858 C CA . VAL A 1 236 ? -52.189 -1.102 -40.204 1.00 49.25 236 VAL A CA 1
ATOM 1859 C C . VAL A 1 236 ? -50.819 -0.719 -40.777 1.00 49.25 236 VAL A C 1
ATOM 1861 O O . VAL A 1 236 ? -50.695 -0.361 -41.939 1.00 49.25 236 VAL A O 1
ATOM 1864 N N . SER A 1 237 ? -49.758 -1.056 -40.030 1.00 41.34 237 SER A N 1
ATOM 1865 C CA . SER A 1 237 ? -48.662 -1.870 -40.586 1.00 41.34 237 SER A CA 1
ATOM 1866 C C . SER A 1 237 ? -47.758 -2.429 -39.483 1.00 41.34 237 SER A C 1
ATOM 1868 O O . SER A 1 237 ? -46.971 -1.714 -38.868 1.00 41.34 237 SER A O 1
ATOM 1870 N N . SER A 1 238 ? -47.833 -3.742 -39.268 1.00 50.75 238 SER A N 1
ATOM 1871 C CA . SER A 1 238 ? -46.801 -4.527 -38.578 1.00 50.75 238 SER A CA 1
ATOM 1872 C C . SER A 1 238 ? -45.567 -4.704 -39.474 1.00 50.75 238 SER A C 1
ATOM 1874 O O . SER A 1 238 ? -45.713 -4.773 -40.695 1.00 50.75 238 SER A O 1
ATOM 1876 N N . PRO A 1 239 ? -44.366 -4.863 -38.892 1.00 64.75 239 PRO A N 1
ATOM 1877 C CA . PRO A 1 239 ? -43.386 -5.791 -39.467 1.00 64.75 239 PRO A CA 1
ATOM 1878 C C . PRO A 1 239 ? -42.654 -6.590 -38.348 1.00 64.75 239 PRO A C 1
ATOM 1880 O O . PRO A 1 239 ? -43.038 -6.501 -37.183 1.00 64.75 239 PRO A O 1
ATOM 1883 N N . PRO A 1 240 ? -41.709 -7.495 -38.660 1.00 60.66 240 PRO A N 1
ATOM 1884 C CA . PRO A 1 240 ? -41.965 -8.924 -38.695 1.00 60.66 240 PRO A CA 1
ATOM 1885 C C . PRO A 1 240 ? -41.412 -9.662 -37.470 1.00 60.66 240 PRO A C 1
ATOM 1887 O O . PRO A 1 240 ? -40.465 -9.245 -36.808 1.00 60.66 240 PRO A O 1
ATOM 1890 N N . VAL A 1 241 ? -42.012 -10.828 -37.246 1.00 54.06 241 VAL A N 1
ATOM 1891 C CA . VAL A 1 241 ? -41.620 -11.881 -36.309 1.00 54.06 241 VAL A CA 1
ATOM 1892 C C . VAL A 1 241 ? -40.126 -12.201 -36.431 1.00 54.06 241 VAL A C 1
ATOM 1894 O O . VAL A 1 241 ? -39.680 -12.767 -37.428 1.00 54.06 241 VAL A O 1
ATOM 1897 N N . ALA A 1 242 ? -39.364 -11.883 -35.384 1.00 48.41 242 ALA A N 1
ATOM 1898 C CA . ALA A 1 242 ? -38.058 -12.476 -35.142 1.00 48.41 242 ALA A CA 1
ATOM 1899 C C . ALA A 1 242 ? -38.248 -13.726 -34.274 1.00 48.41 242 ALA A C 1
ATOM 1901 O O . ALA A 1 242 ? -38.695 -13.651 -33.129 1.00 48.41 242 ALA A O 1
ATOM 1902 N N . THR A 1 243 ? -37.926 -14.878 -34.855 1.00 48.59 243 THR A N 1
ATOM 1903 C CA . THR A 1 243 ? -37.879 -16.197 -34.222 1.00 48.59 243 THR A CA 1
ATOM 1904 C C . THR A 1 243 ? -37.000 -16.157 -32.972 1.00 48.59 243 THR A C 1
ATOM 1906 O O . THR A 1 243 ? -35.774 -16.093 -33.058 1.00 48.59 243 THR A O 1
ATOM 1909 N N . SER A 1 244 ? -37.628 -16.190 -31.798 1.00 45.72 244 SER A N 1
ATOM 1910 C CA . SER A 1 244 ? -36.948 -16.350 -30.519 1.00 45.72 244 SER A CA 1
ATOM 1911 C C . SER A 1 244 ? -36.523 -17.807 -30.344 1.00 45.72 244 SER A C 1
ATOM 1913 O O . SER A 1 244 ? -37.333 -18.727 -30.261 1.00 45.72 244 SER A O 1
ATOM 1915 N N . VAL A 1 245 ? -35.212 -18.019 -30.291 1.00 59.75 245 VAL A N 1
ATOM 1916 C CA . VAL A 1 245 ? -34.611 -19.264 -29.810 1.00 59.75 245 VAL A CA 1
ATOM 1917 C C . VAL A 1 245 ? -34.863 -19.328 -28.298 1.00 59.75 245 VAL A C 1
ATOM 1919 O O . VAL A 1 245 ? -34.537 -18.358 -27.606 1.00 59.75 245 VAL A O 1
ATOM 1922 N N . PRO A 1 246 ? -35.441 -20.407 -27.739 1.00 59.75 246 PRO A N 1
ATOM 1923 C CA . PRO A 1 246 ? -35.596 -20.507 -26.298 1.00 59.75 246 PRO A CA 1
ATOM 1924 C C . PRO A 1 246 ? -34.214 -20.664 -25.661 1.00 59.75 246 PRO A C 1
ATOM 1926 O O . PRO A 1 246 ? -33.540 -21.682 -25.812 1.00 59.75 246 PRO A O 1
ATOM 1929 N N . VAL A 1 247 ? -33.790 -19.629 -24.936 1.00 49.09 247 VAL A N 1
ATOM 1930 C CA . VAL A 1 247 ? -32.672 -19.702 -23.996 1.00 49.09 247 VAL A CA 1
ATOM 1931 C C . VAL A 1 247 ? -33.097 -20.662 -22.892 1.00 49.09 247 VAL A C 1
ATOM 1933 O O . VAL A 1 247 ? -33.879 -20.310 -22.007 1.00 49.09 247 VAL A O 1
ATOM 1936 N N . SER A 1 248 ? -32.622 -21.901 -22.994 1.00 50.88 248 SER A N 1
ATOM 1937 C CA . SER A 1 248 ? -32.809 -22.921 -21.973 1.00 50.88 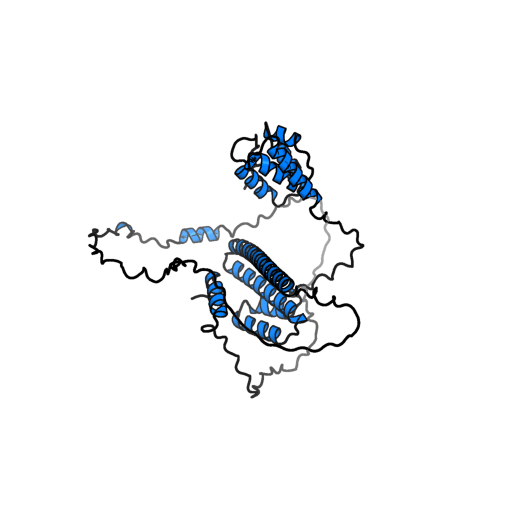248 SER A CA 1
ATOM 1938 C C . SER A 1 248 ? -32.176 -22.418 -20.676 1.00 50.88 248 SER A C 1
ATOM 1940 O O . SER A 1 248 ? -30.961 -22.221 -20.593 1.00 50.88 248 SER A O 1
ATOM 1942 N N . LYS A 1 249 ? -33.015 -22.123 -19.680 1.00 48.94 249 LYS A N 1
ATOM 1943 C CA . LYS A 1 249 ? -32.570 -21.762 -18.335 1.00 48.94 249 LYS A CA 1
ATOM 1944 C C . LYS A 1 249 ? -31.927 -23.002 -17.726 1.00 48.94 249 LYS A C 1
ATOM 1946 O O . LYS A 1 249 ? -32.616 -23.970 -17.430 1.00 48.94 249 LYS A O 1
ATOM 1951 N N . LEU A 1 250 ? -30.610 -22.950 -17.566 1.00 58.12 250 LEU A N 1
ATOM 1952 C CA . LEU A 1 250 ? -29.810 -23.929 -16.839 1.00 58.12 250 LEU A CA 1
ATOM 1953 C C . LEU A 1 250 ? -30.310 -24.004 -15.384 1.00 58.12 250 LEU A C 1
ATOM 1955 O O . LEU A 1 250 ? -29.951 -23.171 -14.550 1.00 58.12 250 LEU A O 1
ATOM 1959 N N . ASN A 1 251 ? -31.198 -24.960 -15.111 1.00 59.38 251 ASN A N 1
ATOM 1960 C CA . ASN A 1 251 ? -31.738 -25.248 -13.789 1.00 59.38 251 ASN A CA 1
ATOM 1961 C C . ASN A 1 251 ? -30.821 -26.263 -13.096 1.00 59.38 251 ASN A C 1
ATOM 1963 O O . ASN A 1 251 ? -30.878 -27.452 -13.384 1.00 59.38 251 ASN A O 1
ATOM 1967 N N . TRP A 1 252 ? -29.967 -25.796 -12.184 1.00 69.44 252 TRP A N 1
ATOM 1968 C CA . TRP A 1 252 ? -29.034 -26.648 -11.429 1.00 69.44 252 TRP A CA 1
ATOM 1969 C C . TRP A 1 252 ? -29.721 -27.636 -10.467 1.00 69.44 252 TRP A C 1
ATOM 1971 O O . TRP A 1 252 ? -29.039 -28.446 -9.846 1.00 69.44 252 TRP A O 1
ATOM 1981 N N . ALA A 1 253 ? -31.044 -27.562 -10.308 1.00 62.56 253 ALA A N 1
ATOM 1982 C CA . ALA A 1 253 ? -31.786 -28.376 -9.350 1.00 62.56 253 ALA A CA 1
ATOM 1983 C C . ALA A 1 253 ? -32.336 -29.701 -9.919 1.00 62.56 253 ALA A C 1
ATOM 1985 O O . ALA A 1 253 ? -32.735 -30.546 -9.125 1.00 62.56 253 ALA A O 1
ATOM 1986 N N . ASP A 1 254 ? -32.334 -29.912 -11.242 1.00 54.88 254 ASP A N 1
ATOM 1987 C CA . ASP A 1 254 ? -32.958 -31.101 -11.865 1.00 54.88 254 ASP A CA 1
ATOM 1988 C C . ASP A 1 254 ? -31.991 -32.276 -12.136 1.00 54.88 254 ASP A C 1
ATOM 1990 O O . ASP A 1 254 ? -32.434 -33.356 -12.511 1.00 54.88 254 ASP A O 1
ATOM 1994 N N . ASP A 1 255 ? -30.682 -32.123 -11.901 1.00 52.22 255 ASP A N 1
ATOM 1995 C CA . ASP A 1 255 ? -29.669 -33.144 -12.250 1.00 52.22 255 ASP A CA 1
ATOM 1996 C C . ASP A 1 255 ? -29.280 -34.098 -11.096 1.00 52.22 255 ASP A C 1
ATOM 1998 O O . ASP A 1 255 ? -28.295 -34.833 -11.187 1.00 52.22 255 ASP A O 1
ATOM 2002 N N . SER A 1 256 ? -30.035 -34.126 -9.990 1.00 59.16 256 SER A N 1
ATOM 2003 C CA . SER A 1 256 ? -29.683 -34.964 -8.823 1.00 59.16 256 SER A CA 1
ATOM 2004 C C . SER A 1 256 ? -30.244 -36.395 -8.826 1.00 59.16 256 SER A C 1
ATOM 2006 O O . SER A 1 256 ? -29.805 -37.208 -8.013 1.00 59.16 256 SER A O 1
ATOM 2008 N N . ASP A 1 257 ? -31.108 -36.758 -9.779 1.00 57.59 257 ASP A N 1
ATOM 2009 C CA . ASP A 1 257 ? -31.867 -38.021 -9.719 1.00 57.59 257 ASP A CA 1
ATOM 2010 C C . ASP A 1 257 ? -31.352 -39.163 -10.613 1.00 57.59 257 ASP A C 1
ATOM 2012 O O . ASP A 1 257 ? -32.028 -40.179 -10.785 1.00 57.59 257 ASP A O 1
ATOM 2016 N N . THR A 1 258 ? -30.121 -39.084 -11.128 1.00 53.25 258 THR A N 1
ATOM 2017 C CA . THR A 1 258 ? -29.565 -40.178 -11.952 1.00 53.25 258 THR A CA 1
ATOM 2018 C C . THR A 1 258 ? -28.160 -40.601 -11.533 1.00 53.25 258 THR A C 1
ATOM 2020 O O . THR A 1 258 ? -27.201 -40.506 -12.294 1.00 53.25 258 THR A O 1
ATOM 2023 N N . ILE A 1 259 ? -28.028 -41.132 -10.314 1.00 55.88 259 ILE A N 1
ATOM 2024 C CA . ILE A 1 259 ? -26.861 -41.943 -9.934 1.00 55.88 259 ILE A CA 1
ATOM 2025 C C . ILE A 1 259 ? -27.273 -43.424 -9.980 1.00 55.88 259 ILE A C 1
ATOM 2027 O O . ILE A 1 259 ? -28.086 -43.850 -9.158 1.00 55.88 259 ILE A O 1
ATOM 2031 N N . PRO A 1 260 ? -26.744 -44.243 -10.910 1.00 58.50 260 PRO A N 1
ATOM 2032 C CA . PRO A 1 260 ? -27.017 -45.676 -10.917 1.00 58.50 260 PRO A CA 1
ATOM 2033 C C . PRO A 1 260 ? -26.368 -46.364 -9.700 1.00 58.50 260 PRO A C 1
ATOM 2035 O O . PRO A 1 260 ? -25.258 -45.995 -9.296 1.00 58.50 260 PRO A O 1
ATOM 2038 N N . PRO A 1 261 ? -27.016 -47.389 -9.113 1.00 49.00 261 PRO A N 1
ATOM 2039 C CA . PRO A 1 261 ? -26.532 -48.059 -7.912 1.00 49.00 261 PRO A CA 1
ATOM 2040 C C . PRO A 1 261 ? -25.276 -48.874 -8.236 1.00 49.00 261 PRO A C 1
ATOM 2042 O O . PRO A 1 261 ? -25.339 -49.998 -8.732 1.00 49.00 261 PRO A O 1
ATOM 2045 N N . THR A 1 262 ? -24.109 -48.298 -7.955 1.00 50.19 262 THR A N 1
ATOM 2046 C CA . THR A 1 262 ? -22.835 -49.019 -8.012 1.00 50.19 262 THR A CA 1
ATOM 2047 C C . THR A 1 262 ? -22.712 -49.892 -6.768 1.00 50.19 262 THR A C 1
ATOM 2049 O O . THR A 1 262 ? -22.655 -49.405 -5.640 1.00 50.19 262 THR A O 1
ATOM 2052 N N . VAL A 1 263 ? -22.696 -51.203 -6.995 1.00 49.97 263 VAL A N 1
ATOM 2053 C CA . VAL A 1 263 ? -22.508 -52.257 -5.997 1.00 49.97 263 VAL A CA 1
ATOM 2054 C C . VAL A 1 263 ? -21.162 -52.063 -5.288 1.00 49.97 263 VAL A C 1
ATOM 2056 O O . VAL A 1 263 ? -20.100 -52.269 -5.873 1.00 49.97 263 VAL A O 1
ATOM 2059 N N . LEU A 1 264 ? -21.208 -51.666 -4.015 1.00 43.72 264 LEU A N 1
ATOM 2060 C CA . LEU A 1 264 ? -20.044 -51.594 -3.135 1.00 43.72 264 LEU A CA 1
ATOM 2061 C C . LEU A 1 264 ? -19.701 -53.000 -2.626 1.00 43.72 264 LEU A C 1
ATOM 2063 O O . LEU A 1 264 ? -20.353 -53.530 -1.729 1.00 43.72 264 LEU A O 1
ATOM 2067 N N . ILE A 1 265 ? -18.652 -53.593 -3.194 1.00 56.19 265 ILE A N 1
ATOM 2068 C CA . ILE A 1 265 ? -17.966 -54.752 -2.615 1.00 56.19 265 ILE A CA 1
ATOM 2069 C C . ILE A 1 265 ? -17.072 -54.227 -1.477 1.00 56.19 265 ILE A C 1
ATOM 2071 O O . ILE A 1 265 ? -16.210 -53.384 -1.740 1.00 56.19 265 ILE A O 1
ATOM 2075 N N . PRO A 1 266 ? -17.235 -54.676 -0.220 1.00 53.28 266 PRO A N 1
ATOM 2076 C CA . PRO A 1 266 ? -16.356 -54.251 0.860 1.00 53.28 266 PRO A CA 1
ATOM 2077 C C . PRO A 1 266 ? -14.965 -54.893 0.699 1.00 53.28 266 PRO A C 1
ATOM 2079 O O . PRO A 1 266 ? -14.873 -56.112 0.533 1.00 53.28 266 PRO A O 1
ATOM 2082 N N . PRO A 1 267 ? -13.863 -54.123 0.776 1.00 51.84 267 PRO A N 1
ATOM 2083 C CA . PRO A 1 267 ? -12.528 -54.699 0.801 1.00 51.84 267 PRO A CA 1
ATOM 2084 C C . PRO A 1 267 ? -12.292 -55.405 2.140 1.00 51.84 267 PRO A C 1
ATOM 2086 O O . PRO A 1 267 ? -12.327 -54.798 3.211 1.00 51.84 267 PRO A O 1
ATOM 2089 N N . THR A 1 268 ? -12.015 -56.704 2.077 1.00 55.53 268 THR A N 1
ATOM 2090 C CA . THR A 1 268 ? -11.539 -57.517 3.198 1.00 55.53 268 THR A CA 1
ATOM 2091 C C . THR A 1 268 ? -10.118 -57.093 3.577 1.00 55.53 268 THR A C 1
ATOM 2093 O O . THR A 1 268 ? -9.139 -57.655 3.087 1.00 55.53 268 THR A O 1
ATOM 2096 N N . SER A 1 269 ? -9.978 -56.084 4.435 1.00 55.72 269 SER A N 1
ATOM 2097 C CA . SER A 1 269 ? -8.700 -55.770 5.079 1.00 55.72 269 SER A CA 1
ATOM 2098 C C . SER A 1 269 ? -8.552 -56.583 6.364 1.00 55.72 269 SER A C 1
ATOM 2100 O O . SER A 1 269 ? -9.400 -56.502 7.253 1.00 55.72 269 SER A O 1
ATOM 2102 N N . SER A 1 270 ? -7.466 -57.348 6.469 1.00 62.50 270 SER A N 1
ATOM 2103 C CA . SER A 1 270 ? -7.078 -58.081 7.677 1.00 62.50 270 SER A CA 1
ATOM 2104 C C . SER A 1 270 ? -6.974 -57.154 8.902 1.00 62.50 270 SER A C 1
ATOM 2106 O O . SER A 1 270 ? -6.537 -56.007 8.746 1.00 62.50 270 SER A O 1
ATOM 2108 N N . PRO A 1 271 ? -7.303 -57.624 10.121 1.00 66.69 271 PRO A N 1
ATOM 2109 C CA . PRO A 1 271 ? -7.262 -56.806 11.332 1.00 66.69 271 PRO A CA 1
ATOM 2110 C C . PRO A 1 271 ? -5.865 -56.216 11.558 1.00 66.69 271 PRO A C 1
ATOM 2112 O O . PRO A 1 271 ? -4.884 -56.950 11.658 1.00 66.69 271 PRO A O 1
ATOM 2115 N N . ARG A 1 272 ? -5.765 -54.883 11.637 1.00 63.59 272 ARG A N 1
ATOM 2116 C CA . ARG A 1 272 ? -4.529 -54.211 12.057 1.00 63.59 272 ARG A CA 1
ATOM 2117 C C . ARG A 1 272 ? -4.274 -54.514 13.526 1.00 63.59 272 ARG A C 1
ATOM 2119 O O . ARG A 1 272 ? -5.076 -54.158 14.386 1.00 63.59 272 ARG A O 1
ATOM 2126 N N . ASP A 1 273 ? -3.139 -55.141 13.789 1.00 60.38 273 ASP A N 1
ATOM 2127 C CA . ASP A 1 273 ? -2.657 -55.408 15.133 1.00 60.38 273 ASP A CA 1
ATOM 2128 C C . ASP A 1 273 ? -2.223 -54.098 15.818 1.00 60.38 273 ASP A C 1
ATOM 2130 O O . ASP A 1 273 ? -1.262 -53.438 15.422 1.00 60.38 273 ASP A O 1
ATOM 2134 N N . ILE A 1 274 ? -2.985 -53.694 16.834 1.00 69.81 274 ILE A N 1
ATOM 2135 C CA . ILE A 1 274 ? -2.783 -52.489 17.657 1.00 69.81 274 ILE A CA 1
ATOM 2136 C C . ILE A 1 274 ? -2.011 -52.788 18.951 1.00 69.81 274 ILE A C 1
ATOM 2138 O O . ILE A 1 274 ? -1.899 -51.928 19.829 1.00 69.81 274 ILE A O 1
ATOM 2142 N N . SER A 1 275 ? -1.432 -53.983 19.084 1.00 60.97 275 SER A N 1
ATOM 2143 C CA . SER A 1 275 ? -0.618 -54.357 20.246 1.00 60.97 275 SER A CA 1
ATOM 2144 C C . SER A 1 275 ? 0.641 -53.490 20.424 1.00 60.97 275 SER A C 1
ATOM 2146 O O . SER A 1 275 ? 1.116 -53.349 21.549 1.00 60.97 275 SER A O 1
ATOM 2148 N N . ALA A 1 276 ? 1.098 -52.776 19.386 1.00 51.28 276 ALA A N 1
ATOM 2149 C CA . ALA A 1 276 ? 2.188 -51.796 19.479 1.00 51.28 276 ALA A CA 1
ATOM 2150 C C . ALA A 1 276 ? 1.861 -50.544 20.327 1.00 51.28 276 ALA A C 1
ATOM 2152 O O . ALA A 1 276 ? 2.771 -49.811 20.710 1.00 51.28 276 ALA A O 1
ATOM 2153 N N . LEU A 1 277 ? 0.585 -50.289 20.649 1.00 53.62 277 LEU A N 1
ATOM 2154 C CA . LEU A 1 277 ? 0.178 -49.179 21.526 1.00 53.62 277 LEU A CA 1
ATOM 2155 C C . LEU A 1 277 ? 0.046 -49.584 22.999 1.00 53.62 277 LEU A C 1
ATOM 2157 O O . LEU A 1 277 ? -0.152 -48.725 23.858 1.00 53.62 277 LEU A O 1
ATOM 2161 N N . ARG A 1 278 ? 0.178 -50.876 23.320 1.00 49.09 278 ARG A N 1
ATOM 2162 C CA . ARG A 1 278 ? 0.241 -51.348 24.705 1.00 49.09 278 ARG A CA 1
ATOM 2163 C C . ARG A 1 278 ? 1.691 -51.360 25.172 1.00 49.09 278 ARG A C 1
ATOM 2165 O O . ARG A 1 278 ? 2.301 -52.411 25.346 1.00 49.09 278 ARG A O 1
ATOM 2172 N N . SER A 1 279 ? 2.245 -50.176 25.411 1.00 45.50 279 SER A N 1
ATOM 2173 C CA . SER A 1 279 ? 3.413 -50.051 26.277 1.00 45.50 279 SER A CA 1
ATOM 2174 C C . SER A 1 279 ? 2.995 -50.421 27.703 1.00 45.50 279 SER A C 1
ATOM 2176 O O . SER A 1 279 ? 2.527 -49.598 28.486 1.00 45.50 279 SER A O 1
ATOM 2178 N N . ASN A 1 280 ? 3.161 -51.700 28.046 1.00 50.72 280 ASN A N 1
ATOM 2179 C CA . ASN A 1 280 ? 3.209 -52.161 29.428 1.00 50.72 280 ASN A CA 1
ATOM 2180 C C . ASN A 1 280 ? 4.446 -51.545 30.088 1.00 50.72 280 ASN A C 1
ATOM 2182 O O . ASN A 1 280 ? 5.510 -52.151 30.138 1.00 50.72 280 ASN A O 1
ATOM 2186 N N . ASN A 1 281 ? 4.321 -50.312 30.565 1.00 47.94 281 ASN A N 1
ATOM 2187 C CA . ASN A 1 281 ? 5.227 -49.765 31.555 1.00 47.94 281 ASN A CA 1
ATOM 2188 C C . ASN A 1 281 ? 4.425 -48.898 32.520 1.00 47.94 281 ASN A C 1
ATOM 2190 O O . ASN A 1 281 ? 3.860 -47.870 32.145 1.00 47.94 281 ASN A O 1
ATOM 2194 N N . LEU A 1 282 ? 4.395 -49.346 33.776 1.00 52.06 282 LEU A N 1
ATOM 2195 C CA . LEU A 1 282 ? 3.961 -48.613 34.962 1.00 52.06 282 LEU A CA 1
ATOM 2196 C C . LEU A 1 282 ? 4.821 -47.345 35.162 1.00 52.06 282 LEU A C 1
ATOM 2198 O O . LEU A 1 282 ? 5.624 -47.252 36.086 1.00 52.06 282 LEU A O 1
ATOM 2202 N N . ALA A 1 283 ? 4.670 -46.349 34.292 1.00 52.88 283 ALA A N 1
ATOM 2203 C CA . ALA A 1 283 ? 5.383 -45.079 34.372 1.00 52.88 283 ALA A CA 1
ATOM 2204 C C . ALA A 1 283 ? 4.427 -43.907 34.112 1.00 52.88 283 ALA A C 1
ATOM 2206 O O . ALA A 1 283 ? 4.408 -43.280 33.059 1.00 52.88 283 ALA A O 1
ATOM 2207 N N . ILE A 1 284 ? 3.579 -43.671 35.112 1.00 61.09 284 ILE A N 1
ATOM 2208 C CA . ILE A 1 284 ? 3.345 -42.372 35.758 1.00 61.09 284 ILE A CA 1
ATOM 2209 C C . ILE A 1 284 ? 3.610 -41.136 34.860 1.00 61.09 284 ILE A C 1
ATOM 2211 O O . ILE A 1 284 ? 4.730 -40.648 34.723 1.00 61.09 284 ILE A O 1
ATOM 2215 N N . HIS A 1 285 ? 2.500 -40.574 34.368 1.00 63.28 285 HIS A N 1
ATOM 2216 C CA . HIS A 1 285 ? 2.303 -39.207 33.858 1.00 63.28 285 HIS A CA 1
ATOM 2217 C C . HIS A 1 285 ? 2.938 -38.821 32.501 1.00 63.28 285 HIS A C 1
ATOM 2219 O O . HIS A 1 285 ? 4.004 -38.198 32.466 1.00 63.28 285 HIS A O 1
ATOM 2225 N N . PRO A 1 286 ? 2.199 -38.985 31.380 1.00 62.31 286 PRO A N 1
ATOM 2226 C CA . PRO A 1 286 ? 2.630 -38.531 30.048 1.00 62.31 286 PRO A CA 1
ATOM 2227 C C . PRO A 1 286 ? 2.764 -36.999 29.897 1.00 62.31 286 PRO A C 1
ATOM 2229 O O . PRO A 1 286 ? 3.285 -36.522 28.893 1.00 62.31 286 PRO A O 1
ATOM 2232 N N . PHE A 1 287 ? 2.354 -36.207 30.897 1.00 63.62 287 PHE A N 1
ATOM 2233 C CA . PHE A 1 287 ? 2.376 -34.736 30.854 1.00 63.62 287 PHE A CA 1
ATOM 2234 C C . PHE A 1 287 ? 3.485 -34.080 31.696 1.00 63.62 287 PHE A C 1
ATOM 2236 O O . PHE A 1 287 ? 3.579 -32.851 31.755 1.00 63.62 287 PHE A O 1
ATOM 2243 N N . ASN A 1 288 ? 4.372 -34.862 32.321 1.00 59.19 288 ASN A N 1
ATOM 2244 C CA . ASN A 1 288 ? 5.443 -34.316 33.167 1.00 59.19 288 ASN A CA 1
ATOM 2245 C C . ASN A 1 288 ? 6.457 -33.449 32.392 1.00 59.19 288 ASN A C 1
ATOM 2247 O O . ASN A 1 288 ? 7.049 -32.516 32.946 1.00 59.19 288 ASN A O 1
ATOM 2251 N N . SER A 1 289 ? 6.631 -33.698 31.092 1.00 60.25 289 SER A N 1
ATOM 2252 C CA . SER A 1 289 ? 7.459 -32.858 30.217 1.00 60.25 289 SER A CA 1
ATOM 2253 C C . SER A 1 289 ? 6.875 -31.446 30.052 1.00 60.25 289 SER A C 1
ATOM 2255 O O . SER A 1 289 ? 7.625 -30.465 30.045 1.00 60.25 289 SER A O 1
ATOM 2257 N N . LEU A 1 290 ? 5.543 -31.323 30.020 1.00 61.25 290 LEU A N 1
ATOM 2258 C CA . LEU A 1 290 ? 4.837 -30.043 29.955 1.00 61.25 290 LEU A CA 1
ATOM 2259 C C . LEU A 1 290 ? 4.992 -29.263 31.270 1.00 61.25 290 LEU A C 1
ATOM 2261 O O . LEU A 1 290 ? 5.284 -28.065 31.273 1.00 61.25 290 LEU A O 1
ATOM 2265 N N . GLN A 1 291 ? 4.894 -29.966 32.401 1.00 63.69 291 GLN A N 1
ATOM 2266 C CA . GLN A 1 291 ? 5.002 -29.376 33.737 1.00 63.69 291 GLN A CA 1
ATOM 2267 C C . GLN A 1 291 ? 6.419 -28.846 34.033 1.00 63.69 291 GLN A C 1
ATOM 2269 O O . GLN A 1 291 ? 6.575 -27.799 34.669 1.00 63.69 291 GLN A O 1
ATOM 2274 N N . ARG A 1 292 ? 7.466 -29.497 33.499 1.00 63.41 292 ARG A N 1
ATOM 2275 C CA . ARG A 1 292 ? 8.850 -28.987 33.555 1.00 63.41 292 ARG A CA 1
ATOM 2276 C C . ARG A 1 292 ? 9.036 -27.680 32.778 1.00 63.41 292 ARG A C 1
ATOM 2278 O O . ARG A 1 292 ? 9.791 -26.821 33.235 1.00 63.41 292 ARG A O 1
ATOM 2285 N N . ARG A 1 293 ? 8.350 -27.494 31.644 1.00 61.28 293 ARG A N 1
ATOM 2286 C CA . ARG A 1 293 ? 8.444 -26.257 30.847 1.00 61.28 293 ARG A CA 1
ATOM 2287 C C . ARG A 1 293 ? 7.791 -25.073 31.569 1.00 61.28 293 ARG A C 1
ATOM 2289 O O . ARG A 1 293 ? 8.384 -24.000 31.615 1.00 61.28 293 ARG A O 1
ATOM 2296 N N . ALA A 1 294 ? 6.650 -25.292 32.226 1.00 57.62 294 ALA A N 1
ATOM 2297 C CA . ALA A 1 294 ? 5.954 -24.256 32.995 1.00 57.62 294 ALA A CA 1
ATOM 2298 C C . ALA A 1 294 ? 6.737 -23.758 34.229 1.00 57.62 294 ALA A C 1
ATOM 2300 O O . ALA A 1 294 ? 6.538 -22.630 34.673 1.00 57.62 294 ALA A O 1
ATOM 2301 N N . ARG A 1 295 ? 7.651 -24.569 34.786 1.00 61.16 295 ARG A N 1
ATOM 2302 C CA . ARG A 1 295 ? 8.454 -24.179 35.961 1.00 61.16 295 ARG A CA 1
ATOM 2303 C C . ARG A 1 295 ? 9.722 -23.389 35.632 1.00 61.16 295 ARG A C 1
ATOM 2305 O O . ARG A 1 295 ? 10.211 -22.669 36.497 1.00 61.16 295 ARG A O 1
ATOM 2312 N N . ARG A 1 296 ? 10.235 -23.460 34.399 1.00 57.75 296 ARG A N 1
ATOM 2313 C CA . ARG A 1 296 ? 11.431 -22.694 33.993 1.00 57.75 296 ARG A CA 1
ATOM 2314 C C . ARG A 1 296 ? 11.153 -21.215 33.710 1.00 57.75 296 ARG A C 1
ATOM 2316 O O . ARG A 1 296 ? 12.089 -20.430 33.729 1.00 57.75 296 ARG A O 1
ATOM 2323 N N . SER A 1 297 ? 9.899 -20.812 33.507 1.00 52.97 297 SER A N 1
ATOM 2324 C CA . SER A 1 297 ? 9.553 -19.411 33.219 1.00 52.97 297 SER A CA 1
ATOM 2325 C C . SER A 1 297 ? 9.389 -18.519 34.457 1.00 52.97 297 SER A C 1
ATOM 2327 O O . SER A 1 297 ? 9.140 -17.327 34.304 1.00 52.97 297 SER A O 1
ATOM 2329 N N . ARG A 1 298 ? 9.530 -19.054 35.682 1.00 52.88 298 ARG A N 1
ATOM 2330 C CA . ARG A 1 298 ? 9.299 -18.292 36.928 1.00 52.88 298 ARG A CA 1
ATOM 2331 C C . ARG A 1 298 ? 10.551 -17.901 37.716 1.00 52.88 298 ARG A C 1
ATOM 2333 O O . ARG A 1 298 ? 10.416 -17.288 38.767 1.00 52.88 298 ARG A O 1
ATOM 2340 N N . PHE A 1 299 ? 11.754 -18.188 37.226 1.00 56.19 299 PHE A N 1
ATOM 2341 C CA . PHE A 1 299 ? 12.987 -17.782 37.904 1.00 56.19 299 PHE A CA 1
ATOM 2342 C C . PHE A 1 299 ? 13.905 -17.005 36.964 1.00 56.19 299 PHE A C 1
ATOM 2344 O O . PHE A 1 299 ? 14.671 -17.610 36.230 1.00 56.19 299 PHE A O 1
ATOM 2351 N N . THR A 1 300 ? 13.789 -15.671 37.000 1.00 52.56 300 THR A N 1
ATOM 2352 C CA . THR A 1 300 ? 14.897 -14.714 37.219 1.00 52.56 300 THR A CA 1
ATOM 2353 C C . THR A 1 300 ? 14.370 -13.273 37.117 1.00 52.56 300 THR A C 1
ATOM 2355 O O . THR A 1 300 ? 14.122 -12.804 36.005 1.00 52.56 300 THR A O 1
ATOM 2358 N N . PRO A 1 301 ? 14.271 -12.499 38.212 1.00 47.03 301 PRO A N 1
ATOM 2359 C CA . PRO A 1 301 ? 14.474 -11.064 38.123 1.00 47.03 301 PRO A CA 1
ATOM 2360 C C . PRO A 1 301 ? 15.986 -10.832 38.042 1.00 47.03 301 PRO A C 1
ATOM 2362 O O . PRO A 1 301 ? 16.729 -11.065 38.995 1.00 47.03 301 PRO A O 1
ATOM 2365 N N . ARG A 1 302 ? 16.461 -10.412 36.868 1.00 44.62 302 ARG A N 1
ATOM 2366 C CA . ARG A 1 302 ? 17.844 -9.977 36.652 1.00 44.62 302 ARG A CA 1
ATOM 2367 C C . ARG A 1 302 ? 18.026 -8.630 37.358 1.00 44.62 302 ARG A C 1
ATOM 2369 O O . ARG A 1 302 ? 17.880 -7.574 36.750 1.00 44.62 302 ARG A O 1
ATOM 2376 N N . SER A 1 303 ? 18.283 -8.697 38.662 1.00 45.12 303 SER A N 1
ATOM 2377 C CA . SER A 1 303 ? 18.765 -7.585 39.476 1.00 45.12 303 SER A CA 1
ATOM 2378 C C . SER A 1 303 ? 20.080 -7.096 38.870 1.00 45.12 303 SER A C 1
ATOM 2380 O O . SER A 1 303 ? 21.075 -7.823 38.845 1.00 45.12 303 SER A O 1
ATOM 2382 N N . ARG A 1 304 ? 20.061 -5.892 38.291 1.00 48.88 304 ARG A N 1
ATOM 2383 C CA . ARG A 1 304 ? 21.279 -5.191 37.889 1.00 48.88 304 ARG A CA 1
ATOM 2384 C C . ARG A 1 304 ? 22.024 -4.820 39.165 1.00 48.88 304 ARG A C 1
ATOM 2386 O O . ARG A 1 304 ? 21.581 -3.957 39.914 1.00 48.88 304 ARG A O 1
ATOM 2393 N N . GLN A 1 305 ? 23.144 -5.494 39.386 1.00 42.06 305 GLN A N 1
ATOM 2394 C CA . GLN A 1 305 ? 24.152 -5.112 40.361 1.00 42.06 305 GLN A CA 1
ATOM 2395 C C . GLN A 1 305 ? 24.676 -3.719 39.990 1.00 42.06 305 GLN A C 1
ATOM 2397 O O . GLN A 1 305 ? 25.401 -3.557 39.011 1.00 42.06 305 GLN A O 1
ATOM 2402 N N . PHE A 1 306 ? 24.257 -2.709 40.750 1.00 47.81 306 PHE A N 1
ATOM 2403 C CA . PHE A 1 306 ? 24.971 -1.444 40.840 1.00 47.81 306 PHE A CA 1
ATOM 2404 C C . PHE A 1 306 ? 26.188 -1.666 41.739 1.00 47.81 306 PHE A C 1
ATOM 2406 O O . PHE A 1 306 ? 26.052 -2.114 42.874 1.00 47.81 306 PHE A O 1
ATOM 2413 N N . ILE A 1 307 ? 27.367 -1.373 41.202 1.00 46.84 307 ILE A N 1
ATOM 2414 C CA . ILE A 1 307 ? 28.632 -1.295 41.931 1.00 46.84 307 ILE A CA 1
ATOM 2415 C C . ILE A 1 307 ? 28.622 0.033 42.709 1.00 46.84 307 ILE A C 1
ATOM 2417 O O . ILE A 1 307 ? 28.530 1.077 42.060 1.00 46.84 307 ILE A O 1
ATOM 2421 N N . PRO A 1 308 ? 28.720 0.051 44.052 1.00 43.62 308 PRO A N 1
ATOM 2422 C CA . PRO A 1 308 ? 28.935 1.284 44.797 1.00 43.62 308 PRO A CA 1
ATOM 2423 C C . PRO A 1 308 ? 30.436 1.510 45.003 1.00 43.62 308 PRO A C 1
ATOM 2425 O O . PRO A 1 308 ? 31.139 0.672 45.565 1.00 43.62 308 PRO A O 1
ATOM 2428 N N . THR A 1 309 ? 30.921 2.665 44.561 1.00 51.91 309 THR A N 1
ATOM 2429 C CA . THR A 1 309 ? 32.221 3.227 44.950 1.00 51.91 309 THR A CA 1
ATOM 2430 C C . THR A 1 309 ? 32.220 3.653 46.427 1.00 51.91 309 THR A C 1
ATOM 2432 O O . THR A 1 309 ? 31.190 4.136 46.905 1.00 51.91 309 THR A O 1
ATOM 2435 N N . PRO A 1 310 ? 33.349 3.538 47.155 1.00 47.91 310 PRO A N 1
ATOM 2436 C CA . PRO A 1 310 ? 33.421 3.892 48.566 1.00 47.91 310 PRO A CA 1
ATOM 2437 C C . PRO A 1 310 ? 33.704 5.390 48.723 1.00 47.91 310 PRO A C 1
ATOM 2439 O O . PRO A 1 310 ? 34.708 5.887 48.219 1.00 47.91 310 PRO A O 1
ATOM 2442 N N . ILE A 1 311 ? 32.849 6.113 49.448 1.00 43.56 311 ILE A N 1
ATOM 2443 C CA . ILE A 1 311 ? 33.191 7.436 49.981 1.00 43.56 311 ILE A CA 1
ATOM 2444 C C . ILE A 1 311 ? 32.894 7.455 51.481 1.00 43.56 311 ILE A C 1
ATOM 2446 O O . ILE A 1 311 ? 31.890 6.932 51.959 1.00 43.56 311 ILE A O 1
ATOM 2450 N N . HIS A 1 312 ? 33.870 8.015 52.184 1.00 39.81 312 HIS A N 1
ATOM 2451 C CA . HIS A 1 312 ? 34.088 8.097 53.617 1.00 39.81 312 HIS A CA 1
ATOM 2452 C C . HIS A 1 312 ? 32.910 8.606 54.470 1.00 39.81 312 HIS A C 1
ATOM 2454 O O . HIS A 1 312 ? 32.300 9.629 54.181 1.00 39.81 312 HIS A O 1
ATOM 2460 N N . LEU A 1 313 ? 32.705 7.881 55.576 1.00 44.09 313 LEU A N 1
ATOM 2461 C CA . LEU A 1 313 ? 32.471 8.311 56.965 1.00 44.09 313 LEU A CA 1
ATOM 2462 C C . LEU A 1 313 ? 31.987 9.752 57.231 1.00 44.09 313 LEU A C 1
ATOM 2464 O O . LEU A 1 313 ? 32.751 10.693 57.070 1.00 44.09 313 LEU A O 1
ATOM 2468 N N . HIS A 1 314 ? 30.820 9.863 57.879 1.00 40.16 314 HIS A N 1
ATOM 2469 C CA . HIS A 1 314 ? 30.657 10.593 59.149 1.00 40.16 314 HIS A CA 1
ATOM 2470 C C . HIS A 1 314 ? 29.470 10.015 59.953 1.00 40.16 314 HIS A C 1
ATOM 2472 O O . HIS A 1 314 ? 28.449 9.671 59.355 1.00 40.16 314 HIS A O 1
ATOM 2478 N N . PRO A 1 315 ? 29.574 9.887 61.293 1.00 48.56 315 PRO A N 1
ATOM 2479 C CA . PRO A 1 315 ? 28.504 9.374 62.138 1.00 48.56 315 PRO A CA 1
ATOM 2480 C C . PRO A 1 315 ? 27.661 10.529 62.688 1.00 48.56 315 PRO A C 1
ATOM 2482 O O . PRO A 1 315 ? 28.198 11.430 63.328 1.00 48.56 315 PRO A O 1
ATOM 2485 N N . ILE A 1 316 ? 26.341 10.491 62.491 1.00 41.06 316 ILE A N 1
ATOM 2486 C CA . ILE A 1 316 ? 25.411 11.303 63.283 1.00 41.06 316 ILE A CA 1
ATOM 2487 C C . ILE A 1 316 ? 24.278 10.413 63.793 1.00 41.06 316 ILE A C 1
ATOM 2489 O O . ILE A 1 316 ? 23.713 9.572 63.099 1.00 41.06 316 ILE A O 1
ATOM 2493 N N . THR A 1 317 ? 24.056 10.603 65.079 1.00 39.47 317 THR A N 1
ATOM 2494 C CA . THR A 1 317 ? 23.242 9.902 66.056 1.00 39.47 317 THR A CA 1
ATOM 2495 C C . THR A 1 317 ? 21.731 10.064 65.872 1.00 39.47 317 THR A C 1
ATOM 2497 O O . THR A 1 317 ? 21.254 11.097 65.418 1.00 39.47 317 THR A O 1
ATOM 2500 N N . THR A 1 318 ? 21.008 9.057 66.379 1.00 43.31 318 THR A N 1
ATOM 2501 C CA . THR A 1 318 ? 19.689 9.129 67.046 1.00 43.31 318 THR A CA 1
ATOM 2502 C C . THR A 1 318 ? 18.510 9.776 66.305 1.00 43.31 318 THR A C 1
ATOM 2504 O O . THR A 1 318 ? 18.417 10.991 66.203 1.00 43.31 318 THR A O 1
ATOM 2507 N N . SER A 1 319 ? 17.475 8.985 66.006 1.00 37.25 319 SER A N 1
ATOM 2508 C CA . SER A 1 319 ? 16.193 9.107 66.726 1.00 37.25 319 SER A CA 1
ATOM 2509 C C . SER A 1 319 ? 15.228 7.977 66.357 1.00 37.25 319 SER A C 1
ATOM 2511 O O . SER A 1 319 ? 15.042 7.620 65.195 1.00 37.25 319 SER A O 1
ATOM 2513 N N . GLN A 1 320 ? 14.615 7.415 67.398 1.00 49.94 320 GLN A N 1
ATOM 2514 C CA . GLN A 1 320 ? 13.342 6.708 67.329 1.00 49.94 320 GLN A CA 1
ATOM 2515 C C . GLN A 1 320 ? 12.298 7.593 66.643 1.00 49.94 320 GLN A C 1
ATOM 2517 O O . GLN A 1 320 ? 12.133 8.752 67.018 1.00 49.94 320 GLN A O 1
ATOM 2522 N N . SER A 1 321 ? 11.519 7.034 65.721 1.00 38.34 321 SER A N 1
ATOM 2523 C CA . SER A 1 321 ? 10.202 7.588 65.412 1.00 38.34 321 SER A CA 1
ATOM 2524 C C . SER A 1 321 ? 9.238 6.499 64.944 1.00 38.34 321 SER A C 1
ATOM 2526 O O . SER A 1 321 ? 9.617 5.461 64.406 1.00 38.34 321 SER A O 1
ATOM 2528 N N . HIS A 1 322 ? 7.986 6.732 65.310 1.00 38.12 322 HIS A N 1
ATOM 2529 C CA . HIS A 1 322 ? 6.913 5.772 65.495 1.00 38.12 322 HIS A CA 1
ATOM 2530 C C . HIS A 1 322 ? 6.223 5.330 64.197 1.00 38.12 322 HIS A C 1
ATOM 2532 O O . HIS A 1 322 ? 6.285 5.986 63.161 1.00 38.12 322 HIS A O 1
ATOM 2538 N N . SER A 1 323 ? 5.479 4.228 64.312 1.00 34.81 323 SER A N 1
ATOM 2539 C CA . SER A 1 323 ? 4.498 3.738 63.343 1.00 34.81 323 SER A CA 1
ATOM 2540 C C . SER A 1 323 ? 3.529 4.833 62.883 1.00 34.81 323 SER A C 1
ATOM 2542 O O . SER A 1 323 ? 2.791 5.403 63.690 1.00 34.81 323 SER A O 1
ATOM 2544 N N . VAL A 1 324 ? 3.478 5.070 61.573 1.00 40.28 324 VAL A N 1
ATOM 2545 C CA . VAL A 1 324 ? 2.495 5.952 60.938 1.00 40.28 324 VAL A CA 1
ATOM 2546 C C . VAL A 1 324 ? 1.173 5.196 60.780 1.00 40.28 324 VAL A C 1
ATOM 2548 O O . VAL A 1 324 ? 1.026 4.331 59.921 1.00 40.28 324 VAL A O 1
ATOM 2551 N N . ILE A 1 325 ? 0.199 5.539 61.624 1.00 40.28 325 ILE A N 1
ATOM 2552 C CA . ILE A 1 325 ? -1.213 5.179 61.465 1.00 40.28 325 ILE A CA 1
ATOM 2553 C C . ILE A 1 325 ? -1.845 6.208 60.521 1.00 40.28 325 ILE A C 1
ATOM 2555 O O . ILE A 1 325 ? -2.121 7.342 60.915 1.00 40.28 325 ILE A O 1
ATOM 2559 N N . THR A 1 326 ? -2.115 5.828 59.276 1.00 41.47 326 THR A N 1
ATOM 2560 C CA . THR A 1 326 ? -2.888 6.646 58.331 1.00 41.47 326 THR A CA 1
ATOM 2561 C C . THR A 1 326 ? -4.390 6.471 58.573 1.00 41.47 326 THR A C 1
ATOM 2563 O O . THR A 1 326 ? -5.109 5.820 57.823 1.00 41.47 326 THR A O 1
ATOM 2566 N N . ARG A 1 327 ? -4.906 7.090 59.640 1.00 44.78 327 ARG A N 1
ATOM 2567 C CA . ARG A 1 327 ? -6.347 7.352 59.785 1.00 44.78 327 ARG A CA 1
ATOM 2568 C C . ARG A 1 327 ? -6.679 8.689 59.138 1.00 44.78 327 ARG A C 1
ATOM 2570 O O . ARG A 1 327 ? -6.508 9.688 59.821 1.00 44.78 327 ARG A O 1
ATOM 2577 N N . ARG A 1 328 ? -7.199 8.705 57.902 1.00 37.69 328 ARG A N 1
ATOM 2578 C CA . ARG A 1 328 ? -8.168 9.711 57.399 1.00 37.69 328 ARG A CA 1
ATOM 2579 C C . ARG A 1 328 ? -8.950 9.144 56.203 1.00 37.69 328 ARG A C 1
ATOM 2581 O O . ARG A 1 328 ? -8.485 9.215 55.073 1.00 37.69 328 ARG A O 1
ATOM 2588 N N . HIS A 1 329 ? -10.148 8.618 56.458 1.00 40.38 329 HIS A N 1
ATOM 2589 C CA . HIS A 1 329 ? -11.217 8.602 55.454 1.00 40.38 329 HIS A CA 1
ATOM 2590 C C . HIS A 1 329 ? -11.936 9.958 55.519 1.00 40.38 329 HIS A C 1
ATOM 2592 O O . HIS A 1 329 ? -12.239 10.411 56.629 1.00 40.38 329 HIS A O 1
ATOM 2598 N N . PRO A 1 330 ? -12.193 10.635 54.388 1.00 54.72 330 PRO A N 1
ATOM 2599 C CA . PRO A 1 330 ? -13.075 11.787 54.373 1.00 54.72 330 PRO A CA 1
ATOM 2600 C C . PRO A 1 330 ? -14.522 11.293 54.488 1.00 54.72 330 PRO A C 1
ATOM 2602 O O . PRO A 1 330 ? -14.878 10.267 53.915 1.00 54.72 330 PRO A O 1
ATOM 2605 N N . HIS A 1 331 ? -15.333 12.057 55.216 1.00 42.75 331 HIS A N 1
ATOM 2606 C CA . HIS A 1 331 ? -16.752 11.838 55.530 1.00 42.75 331 HIS A CA 1
ATOM 2607 C C . HIS A 1 331 ? -17.012 11.019 56.796 1.00 42.75 331 HIS A C 1
ATOM 2609 O O . HIS A 1 331 ? -17.130 9.796 56.809 1.00 42.75 331 HIS A O 1
ATOM 2615 N N . GLY A 1 332 ? -17.111 11.774 57.892 1.00 52.69 332 GLY A N 1
ATOM 2616 C CA . GLY A 1 332 ? -17.578 11.298 59.178 1.00 52.69 332 GLY A CA 1
ATOM 2617 C C . GLY A 1 332 ? -19.021 10.808 59.112 1.00 52.69 332 GLY A C 1
ATOM 2618 O O . GLY A 1 332 ? -19.924 11.524 58.687 1.00 52.69 332 GLY A O 1
ATOM 2619 N N . LEU A 1 333 ? -19.222 9.598 59.614 1.00 44.16 333 LEU A N 1
ATOM 2620 C CA . LEU A 1 333 ? -20.494 9.119 60.124 1.00 44.16 333 LEU A CA 1
ATOM 2621 C C . LEU A 1 333 ? -20.199 8.610 61.535 1.00 44.16 333 LEU A C 1
ATOM 2623 O O . LEU A 1 333 ? -19.351 7.739 61.729 1.00 44.16 333 LEU A O 1
ATOM 2627 N N . GLY A 1 334 ? -20.809 9.261 62.524 1.00 50.28 334 GLY A N 1
ATOM 2628 C CA . GLY A 1 334 ? -20.593 8.973 63.936 1.00 50.28 334 GLY A CA 1
ATOM 2629 C C . GLY A 1 334 ? -20.970 7.537 64.294 1.00 50.28 334 GLY A C 1
ATOM 2630 O O . GLY A 1 334 ? -21.929 6.975 63.762 1.00 50.28 334 GLY A O 1
ATOM 2631 N N . ALA A 1 335 ? -20.218 6.958 65.230 1.00 49.97 335 ALA A N 1
ATOM 2632 C CA . ALA A 1 335 ? -20.635 5.755 65.933 1.00 49.97 335 ALA A CA 1
ATOM 2633 C C . ALA A 1 335 ? -22.002 6.014 66.594 1.00 49.97 335 ALA A C 1
ATOM 2635 O O . ALA A 1 335 ? -22.225 7.108 67.105 1.00 49.97 335 ALA A O 1
ATOM 2636 N N . HIS A 1 336 ? -22.884 5.010 66.590 1.00 39.91 336 HIS A N 1
ATOM 2637 C CA . HIS A 1 336 ? -24.228 4.981 67.205 1.00 39.91 336 HIS A CA 1
ATOM 2638 C C . HIS A 1 336 ? -25.460 5.220 66.314 1.00 39.91 336 HIS A C 1
ATOM 2640 O O . HIS A 1 336 ? -26.534 5.490 66.846 1.00 39.91 336 HIS A O 1
ATOM 2646 N N . ARG A 1 337 ? -25.398 5.001 64.992 1.00 46.25 337 ARG A N 1
ATOM 2647 C CA . ARG A 1 337 ? -26.629 4.722 64.222 1.00 46.25 337 ARG A CA 1
ATOM 2648 C C . ARG A 1 337 ? -26.575 3.350 63.547 1.00 46.25 337 ARG A C 1
ATOM 2650 O O . ARG A 1 337 ? -25.635 3.107 62.792 1.00 46.25 337 ARG A O 1
ATOM 2657 N N . PRO A 1 338 ? -27.544 2.448 63.801 1.00 47.25 338 PRO A N 1
ATOM 2658 C CA . PRO A 1 338 ? -27.644 1.209 63.045 1.00 47.25 338 PRO A CA 1
ATOM 2659 C C . PRO A 1 338 ? -27.943 1.549 61.582 1.00 47.25 338 PRO A C 1
ATOM 2661 O O . PRO A 1 338 ? -28.869 2.302 61.279 1.00 47.25 338 PRO A O 1
ATOM 2664 N N . VAL A 1 339 ? -27.130 1.011 60.676 1.00 42.97 339 VAL A N 1
ATOM 2665 C CA . VAL A 1 339 ? -27.363 1.072 59.233 1.00 42.97 339 VAL A CA 1
ATOM 2666 C C . VAL A 1 339 ? -28.614 0.243 58.944 1.00 42.97 339 VAL A C 1
ATOM 2668 O O . VAL A 1 339 ? -28.559 -0.985 58.940 1.00 42.97 339 VAL A O 1
ATOM 2671 N N . GLN A 1 340 ? -29.755 0.907 58.743 1.00 39.59 340 GLN A N 1
ATOM 2672 C CA . GLN A 1 340 ? -30.937 0.266 58.174 1.00 39.59 340 GLN A CA 1
ATOM 2673 C C . GLN A 1 340 ? -30.638 -0.048 56.708 1.00 39.59 340 GLN A C 1
ATOM 2675 O O . GLN A 1 340 ? -30.608 0.828 55.845 1.00 39.59 340 GLN A O 1
ATOM 2680 N N . THR A 1 341 ? -30.363 -1.318 56.444 1.00 38.66 341 THR A N 1
ATOM 2681 C CA . THR A 1 341 ? -30.371 -1.896 55.106 1.00 38.66 341 THR A CA 1
ATOM 2682 C C . THR A 1 341 ? -31.824 -1.950 54.649 1.00 38.66 341 THR A C 1
ATOM 2684 O O . THR A 1 341 ? -32.590 -2.808 55.075 1.00 38.66 341 THR A O 1
ATOM 2687 N N . PHE A 1 342 ? -32.228 -1.001 53.806 1.00 37.34 342 PHE A N 1
ATOM 2688 C CA . PHE A 1 342 ? -33.495 -1.107 53.094 1.00 37.34 342 PHE A CA 1
ATOM 2689 C C . PHE A 1 342 ? -33.380 -2.258 52.094 1.00 37.34 342 PHE A C 1
ATOM 2691 O O . PHE A 1 342 ? -32.696 -2.150 51.076 1.00 37.34 342 PHE A O 1
ATOM 2698 N N . THR A 1 343 ? -34.036 -3.373 52.395 1.00 40.44 343 THR A N 1
ATOM 2699 C CA . THR A 1 343 ? -34.435 -4.336 51.374 1.00 40.44 343 THR A CA 1
ATOM 2700 C C . THR A 1 343 ? -35.435 -3.635 50.451 1.00 40.44 343 THR A C 1
ATOM 2702 O O . THR A 1 343 ? -36.370 -2.996 50.943 1.00 40.44 343 THR A O 1
ATOM 2705 N N . PRO A 1 344 ? -35.258 -3.678 49.119 1.00 45.44 344 PRO A N 1
ATOM 2706 C CA . PRO A 1 344 ? -36.240 -3.106 48.216 1.00 45.44 344 PRO A CA 1
ATOM 2707 C C . PRO A 1 344 ? -37.549 -3.885 48.364 1.00 45.44 344 PRO A C 1
ATOM 2709 O O . PRO A 1 344 ? -37.644 -5.060 48.014 1.00 45.44 344 PRO A O 1
ATOM 2712 N N . SER A 1 345 ? -38.541 -3.203 48.932 1.00 42.53 345 SER A N 1
ATOM 2713 C CA . SER A 1 345 ? -39.932 -3.629 48.969 1.00 42.53 345 SER A CA 1
ATOM 2714 C C . SER A 1 345 ? -40.412 -3.839 47.536 1.00 42.53 345 SER A C 1
ATOM 2716 O O . SER A 1 345 ? -40.394 -2.917 46.716 1.00 42.53 345 SER A O 1
ATOM 2718 N N . SER A 1 346 ? -40.793 -5.076 47.233 1.00 45.28 346 SER A N 1
ATOM 2719 C CA . SER A 1 346 ? -41.422 -5.492 45.988 1.00 45.28 346 SER A CA 1
ATOM 2720 C C . SER A 1 346 ? -42.730 -4.725 45.795 1.00 45.28 346 SER A C 1
ATOM 2722 O O . SER A 1 346 ? -43.757 -5.057 46.387 1.00 45.28 346 SER A O 1
ATOM 2724 N N . SER A 1 347 ? -42.680 -3.678 44.978 1.00 50.34 347 SER A N 1
ATOM 2725 C CA . SER A 1 347 ? -43.865 -2.969 44.512 1.00 50.34 347 SER A CA 1
ATOM 2726 C C . SER A 1 347 ? -44.562 -3.789 43.414 1.00 50.34 347 SER A C 1
ATOM 2728 O O . SER A 1 347 ? -43.883 -4.259 42.498 1.00 50.34 347 SER A O 1
ATOM 2730 N N . PRO A 1 348 ? -45.894 -3.968 43.461 1.00 53.84 348 PRO A N 1
ATOM 2731 C CA . PRO A 1 348 ? -46.647 -4.720 42.467 1.00 53.84 348 PRO A CA 1
ATOM 2732 C C . PRO A 1 348 ? -47.019 -3.813 41.286 1.00 53.84 348 PRO A C 1
ATOM 2734 O O . PRO A 1 348 ? -48.196 -3.568 41.028 1.00 53.84 348 PRO A O 1
ATOM 2737 N N . PHE A 1 349 ? -46.027 -3.286 40.567 1.00 57.00 349 PHE A N 1
ATOM 2738 C CA . PHE A 1 349 ? -46.281 -2.717 39.244 1.00 57.00 349 PHE A CA 1
ATOM 2739 C C . PHE A 1 349 ? -46.073 -3.809 38.188 1.00 57.00 349 PHE A C 1
ATOM 2741 O O . PHE A 1 349 ? -45.039 -4.481 38.209 1.00 57.00 349 PHE A O 1
ATOM 2748 N N . PRO A 1 350 ? -47.032 -4.023 37.268 1.00 53.50 350 PRO A N 1
ATOM 2749 C CA . PRO A 1 350 ? -46.863 -4.968 36.176 1.00 53.50 350 PRO A CA 1
ATOM 2750 C C . PRO A 1 350 ? -45.755 -4.453 35.256 1.00 53.50 350 PRO A C 1
ATOM 2752 O O . PRO A 1 350 ? -45.969 -3.574 34.423 1.00 53.50 350 PRO A O 1
ATOM 2755 N N . HIS A 1 351 ? -44.545 -4.978 35.434 1.00 52.44 351 HIS A N 1
ATOM 2756 C CA . HIS A 1 351 ? -43.458 -4.726 34.506 1.00 52.44 351 HIS A CA 1
ATOM 2757 C C . HIS A 1 351 ? -43.852 -5.281 33.129 1.00 52.44 351 HIS A C 1
ATOM 2759 O O . HIS A 1 351 ? -44.313 -6.426 33.047 1.00 52.44 351 HIS A O 1
ATOM 2765 N N . PRO A 1 352 ? -43.698 -4.496 32.046 1.00 57.06 352 PRO A N 1
ATOM 2766 C CA . PRO A 1 352 ? -43.898 -5.008 30.701 1.00 57.06 352 PRO A CA 1
ATOM 2767 C C . PRO A 1 352 ? -42.964 -6.202 30.517 1.00 57.06 352 PRO A C 1
ATOM 2769 O O . PRO A 1 352 ? -41.761 -6.102 30.768 1.00 57.06 352 PRO A O 1
ATOM 2772 N N . LYS A 1 353 ? -43.537 -7.354 30.147 1.00 66.56 353 LYS A N 1
ATOM 2773 C CA . LYS A 1 353 ? -42.758 -8.567 29.896 1.00 66.56 353 LYS A CA 1
ATOM 2774 C C . LYS A 1 353 ? -41.678 -8.218 28.865 1.00 66.56 353 LYS A C 1
ATOM 2776 O O . LYS A 1 353 ? -42.039 -7.681 27.814 1.00 66.56 353 LYS A O 1
ATOM 2781 N N . PRO A 1 354 ? -40.390 -8.477 29.151 1.00 60.28 354 PRO A N 1
ATOM 2782 C CA . PRO A 1 354 ? -39.340 -8.243 28.177 1.00 60.28 354 PRO A CA 1
ATOM 2783 C C . PRO A 1 354 ? -39.691 -9.027 26.916 1.00 60.28 354 PRO A C 1
ATOM 2785 O O . PRO A 1 354 ? -40.024 -10.213 26.981 1.00 60.28 354 PRO A O 1
ATOM 2788 N N . VAL A 1 355 ? -39.696 -8.330 25.782 1.00 73.12 355 VAL A N 1
ATOM 2789 C CA . VAL A 1 355 ? -39.915 -8.955 24.482 1.00 73.12 355 VAL A CA 1
ATOM 2790 C C . VAL A 1 355 ? -38.770 -9.939 24.286 1.00 73.12 355 VAL A C 1
ATOM 2792 O O . VAL A 1 355 ? -37.615 -9.537 24.156 1.00 73.12 355 VAL A O 1
ATOM 2795 N N . SER A 1 356 ? -39.091 -11.230 24.345 1.00 77.69 356 SER A N 1
ATOM 2796 C CA . SER A 1 356 ? -38.139 -12.298 24.070 1.00 77.69 356 SER A CA 1
ATOM 2797 C C . SER A 1 356 ? -37.643 -12.116 22.643 1.00 77.69 356 SER A C 1
ATOM 2799 O O . SER A 1 356 ? -38.426 -12.225 21.702 1.00 77.69 356 SER A O 1
ATOM 2801 N N . LEU A 1 357 ? -36.355 -11.815 22.489 1.00 83.50 357 LEU A N 1
ATOM 2802 C CA . LEU A 1 357 ? -35.696 -11.821 21.189 1.00 83.50 357 LEU A CA 1
ATOM 2803 C C . LEU A 1 357 ? -35.858 -13.215 20.575 1.00 83.50 357 LEU A C 1
ATOM 2805 O O . LEU A 1 357 ? -35.490 -14.219 21.188 1.00 83.50 357 LEU A O 1
ATOM 2809 N N . ASP A 1 358 ? -36.453 -13.271 19.387 1.00 86.50 358 ASP A N 1
ATOM 2810 C CA . ASP A 1 358 ? -36.689 -14.518 18.670 1.00 86.50 358 ASP A CA 1
ATOM 2811 C C . ASP A 1 358 ? -35.407 -14.964 17.956 1.00 86.50 358 ASP A C 1
ATOM 2813 O O . ASP A 1 358 ? -35.186 -14.698 16.774 1.00 86.50 358 ASP A O 1
ATOM 2817 N N . TRP A 1 359 ? -34.532 -15.628 18.714 1.00 85.81 359 TRP A N 1
ATOM 2818 C CA . TRP A 1 359 ? -33.268 -16.187 18.224 1.00 85.81 359 TRP A CA 1
ATOM 2819 C C . TRP A 1 359 ? -33.442 -17.274 17.159 1.00 85.81 359 TRP A C 1
ATOM 2821 O O . TRP A 1 359 ? -32.457 -17.658 16.530 1.00 85.81 359 TRP A O 1
ATOM 2831 N N . VAL A 1 360 ? -34.658 -17.794 16.983 1.00 85.19 360 VAL A N 1
ATOM 2832 C CA . VAL A 1 360 ? -34.957 -18.883 16.048 1.00 85.19 360 VAL A CA 1
ATOM 2833 C C . VAL A 1 360 ? -35.596 -18.336 14.772 1.00 85.19 360 VAL A C 1
ATOM 2835 O O . VAL A 1 360 ? -35.263 -18.802 13.685 1.00 85.19 360 VAL A O 1
ATOM 2838 N N . GLY A 1 361 ? -36.483 -17.346 14.890 1.00 83.19 361 GLY A N 1
ATOM 2839 C CA . GLY A 1 361 ? -37.250 -16.799 13.772 1.00 83.19 361 GLY A CA 1
ATOM 2840 C C . GLY A 1 361 ? -36.672 -15.549 13.104 1.00 83.19 361 GLY A C 1
ATOM 2841 O O . GLY A 1 361 ? -36.999 -15.316 11.941 1.00 83.19 361 GLY A O 1
ATOM 2842 N N . ASP A 1 362 ? -35.806 -14.754 13.755 1.00 92.00 362 ASP A N 1
ATOM 2843 C CA . ASP A 1 362 ? -35.158 -13.615 13.078 1.00 92.00 362 ASP A CA 1
ATOM 2844 C C . ASP A 1 362 ? -33.869 -14.074 12.365 1.00 92.00 362 ASP A C 1
ATOM 2846 O O . ASP A 1 362 ? -32.870 -14.377 13.033 1.00 92.00 362 ASP A O 1
ATOM 2850 N N . PRO A 1 363 ? -33.824 -14.077 11.015 1.00 86.88 363 PRO A N 1
ATOM 2851 C CA . PRO A 1 363 ? -32.658 -14.542 10.262 1.00 86.88 363 PRO A CA 1
ATOM 2852 C C . PRO A 1 363 ? -31.379 -13.761 10.598 1.00 86.88 363 PRO A C 1
ATOM 2854 O O . PRO A 1 363 ? -30.281 -14.310 10.521 1.00 86.88 363 PRO A O 1
ATOM 2857 N N . ARG A 1 364 ? -31.497 -12.501 11.038 1.00 82.19 364 ARG A N 1
ATOM 2858 C CA . ARG A 1 364 ? -30.344 -11.672 11.421 1.00 82.19 364 ARG A CA 1
ATOM 2859 C C . ARG A 1 364 ? -29.748 -12.112 12.753 1.00 82.19 364 ARG A C 1
ATOM 2861 O O . ARG A 1 364 ? -28.529 -12.096 12.911 1.00 82.19 364 ARG A O 1
ATOM 2868 N N . LEU A 1 365 ? -30.589 -12.517 13.706 1.00 87.56 365 LEU A N 1
ATOM 2869 C CA . LEU A 1 365 ? -30.134 -13.028 15.002 1.00 87.56 365 LEU A CA 1
ATOM 2870 C C . LEU A 1 365 ? -29.535 -14.428 14.867 1.00 87.56 365 LEU A C 1
ATOM 2872 O O . LEU A 1 365 ? -28.547 -14.731 15.535 1.00 87.56 365 LEU A O 1
ATOM 2876 N N . VAL A 1 366 ? -30.063 -15.243 13.951 1.00 90.25 366 VAL A N 1
ATOM 2877 C CA . VAL A 1 366 ? -29.483 -16.544 13.590 1.00 90.25 366 VAL A CA 1
ATOM 2878 C C . VAL A 1 366 ? -28.081 -16.371 12.999 1.00 90.25 366 VAL A C 1
ATOM 2880 O O . VAL A 1 366 ? -27.145 -17.062 13.411 1.00 90.25 366 VAL A O 1
ATOM 2883 N N . GLU A 1 367 ? -27.903 -15.425 12.073 1.00 88.12 367 GLU A N 1
ATOM 2884 C CA . GLU A 1 367 ? -26.597 -15.151 11.468 1.00 88.12 367 GLU A CA 1
ATOM 2885 C C . GLU A 1 367 ? -25.601 -14.572 12.481 1.00 88.12 367 GLU A C 1
ATOM 2887 O O . GLU A 1 367 ? -24.462 -15.038 12.559 1.00 88.12 367 GLU A O 1
ATOM 2892 N N . LEU A 1 368 ? -26.042 -13.652 13.344 1.00 86.31 368 LEU A N 1
ATOM 2893 C CA . LEU A 1 368 ? -25.231 -13.154 14.455 1.00 86.31 368 LEU A CA 1
ATOM 2894 C C . LEU A 1 368 ? -24.816 -14.290 15.403 1.00 86.31 368 LEU A C 1
ATOM 2896 O O . LEU A 1 368 ? -23.648 -14.388 15.773 1.00 86.31 368 LEU A O 1
ATOM 2900 N N . GLY A 1 369 ? -25.738 -15.187 15.757 1.00 88.19 369 GLY A N 1
ATOM 2901 C CA . GLY A 1 369 ? -25.451 -16.361 16.580 1.00 88.19 369 GLY A CA 1
ATOM 2902 C C . GLY A 1 369 ? -24.463 -17.334 15.924 1.00 88.19 369 GLY A C 1
ATOM 2903 O O . GLY A 1 369 ? -23.680 -17.979 16.625 1.00 88.19 369 GLY A O 1
ATOM 2904 N N . ARG A 1 370 ? -24.450 -17.437 14.587 1.00 89.50 370 ARG A N 1
ATOM 2905 C CA . ARG A 1 370 ? -23.430 -18.201 13.847 1.00 89.50 370 ARG A CA 1
ATOM 2906 C C . ARG A 1 370 ? -22.064 -17.525 13.943 1.00 89.50 370 ARG A C 1
ATOM 2908 O O . ARG A 1 370 ? -21.112 -18.173 14.358 1.00 89.50 370 ARG A O 1
ATOM 2915 N N . ILE A 1 371 ? -21.989 -16.221 13.671 1.00 84.06 371 ILE A N 1
ATOM 2916 C CA . ILE A 1 371 ? -20.741 -15.442 13.748 1.00 84.06 371 ILE A CA 1
ATOM 2917 C C . ILE A 1 371 ? -20.149 -15.493 15.163 1.00 84.06 371 ILE A C 1
ATOM 2919 O O . ILE A 1 371 ? -18.948 -15.691 15.330 1.00 84.06 371 ILE A O 1
ATOM 2923 N N . LEU A 1 372 ? -20.980 -15.363 16.199 1.00 79.25 372 LEU A N 1
ATOM 2924 C CA . LEU A 1 372 ? -20.529 -15.440 17.590 1.00 79.25 372 LEU A CA 1
ATOM 2925 C C . LEU A 1 372 ? -20.017 -16.842 17.966 1.00 79.25 372 LEU A C 1
ATOM 2927 O O . LEU A 1 372 ? -19.058 -16.948 18.733 1.00 79.25 372 LEU A O 1
ATOM 2931 N N . ARG A 1 373 ? -20.597 -17.915 17.409 1.00 86.06 373 ARG A N 1
ATOM 2932 C CA . ARG A 1 373 ? -20.058 -19.280 17.547 1.00 86.06 373 ARG A CA 1
ATOM 2933 C C . ARG A 1 373 ? -18.738 -19.456 16.799 1.00 86.06 373 ARG A C 1
ATOM 2935 O O . ARG A 1 373 ? -17.795 -19.978 17.386 1.00 86.06 373 ARG A O 1
ATOM 2942 N N . ASP A 1 374 ? -18.634 -18.957 15.570 1.00 78.06 374 ASP A N 1
ATOM 2943 C CA . ASP A 1 374 ? -17.408 -19.022 14.760 1.00 78.06 374 ASP A CA 1
ATOM 2944 C C . ASP A 1 374 ? -16.242 -18.267 15.425 1.00 78.06 374 ASP A C 1
ATOM 2946 O O . ASP A 1 374 ? -15.084 -18.679 15.343 1.00 78.06 374 ASP A O 1
ATOM 2950 N N . LEU A 1 375 ? -16.548 -17.186 16.149 1.00 74.62 375 LEU A N 1
ATOM 2951 C CA . LEU A 1 375 ? -15.584 -16.435 16.954 1.00 74.62 375 LEU A CA 1
ATOM 2952 C C . LEU A 1 375 ? -15.244 -17.110 18.297 1.00 74.62 375 LEU A C 1
ATOM 2954 O O . LEU A 1 375 ? -14.308 -16.677 18.971 1.00 74.62 375 LEU A O 1
ATOM 2958 N N . GLY A 1 376 ? -15.978 -18.152 18.702 1.00 81.44 376 GLY A N 1
ATOM 2959 C CA . GLY A 1 376 ? -15.792 -18.882 19.962 1.00 81.44 376 GLY A CA 1
ATOM 2960 C C . GLY A 1 376 ? -16.402 -18.208 21.195 1.00 81.44 376 GLY A C 1
ATOM 2961 O O . GLY A 1 376 ? -16.000 -18.513 22.317 1.00 81.44 376 GLY A O 1
ATOM 2962 N N . TRP A 1 377 ? -17.338 -17.276 21.005 1.00 75.44 377 TRP A N 1
ATOM 2963 C CA . TRP A 1 377 ? -17.952 -16.491 22.085 1.00 75.44 377 TRP A CA 1
ATOM 2964 C C . TRP A 1 377 ? -19.159 -17.193 22.708 1.00 75.44 377 TRP A C 1
ATOM 2966 O O . TRP A 1 377 ? -19.442 -16.994 23.884 1.00 75.44 377 TRP A O 1
ATOM 2976 N N . VAL A 1 378 ? -19.850 -18.032 21.937 1.00 82.44 378 VAL A N 1
ATOM 2977 C CA . VAL A 1 378 ? -20.968 -18.858 22.408 1.00 82.44 378 VAL A CA 1
ATOM 2978 C C . VAL A 1 378 ? -20.553 -20.316 22.265 1.00 82.44 378 VAL A C 1
ATOM 2980 O O . VAL A 1 378 ? -20.119 -20.730 21.190 1.00 82.44 378 VAL A O 1
ATOM 2983 N N . HIS A 1 379 ? -20.616 -21.077 23.357 1.00 58.81 379 HIS A N 1
ATOM 2984 C CA . HIS A 1 379 ? -20.367 -22.518 23.309 1.00 58.81 379 HIS A CA 1
ATOM 2985 C C . HIS A 1 379 ? -21.624 -23.247 22.799 1.00 58.81 379 HIS A C 1
ATOM 2987 O O . HIS A 1 379 ? -22.723 -22.763 23.074 1.00 58.81 379 HIS A O 1
ATOM 2993 N N . PRO A 1 380 ? -21.468 -24.338 22.022 1.00 63.69 380 PRO A N 1
ATOM 2994 C CA . PRO A 1 380 ? -22.590 -25.110 21.490 1.00 63.69 380 PRO A CA 1
ATOM 2995 C C . PRO A 1 380 ? -23.515 -25.673 22.565 1.00 63.69 380 PRO A C 1
ATOM 2997 O O . PRO A 1 380 ? -22.998 -26.045 23.646 1.00 63.69 380 PRO A O 1
#